Protein AF-M1WI11-F1 (afdb_monomer_lite)

Radius of gyration: 27.49 Å; chains: 1; bounding box: 60×62×78 Å

Organism: Claviceps purpurea (strain 20.1) (NCBI:txid1111077)

Foldseek 3Di:
DCPCLVVDDPVVNLVVLLVPDDPADAAFEAEDDAADQWDWDWDPPPPPPLETEIEIEGHLQPRDQLPWDDQVLCVPDDSSVVSVVVVCVVNVDDFDFDPDDVPDHITTGHRDDQVRYEYEYEPVCLVVVLCRQVVVQPDPPVPDSYDYYHADEDNHEYEYEVVLLQDLVSLLSCLLCCNRYHDPPAEYEYEDFFDPVLDDPVVSNHDGQHWPPQQQWKFKQALVVLATDIDGGPDDDDPVVVVVVVVSRVSCCVRPSVSCNVSVPHMYIYGYTYRAQEDDLQPPDQLDWDDQVLCVPDDVSVVVVVVVCVVVPPAWDFDPDDVPDHTTTGGGDDQVPDEAEDELVCLVVVLCVSVVSRVSRDPDPDPPHNHPADLGHYEYEPVLVPPPVNVVSVVSCCVRHHPDPHHYHYDYDDDPPDDSDDDDDPPPDCPDDPD

Secondary structure (DSSP, 8-state):
--TTGGGS-HHHHHHHHHHTS-S----EEEE--SS-SEEEEE-SS---TT-EEEEEEE-GGGS----EE--GGGGT-HHHHHHHHHHHHHTTS--EEEPPPTTS--EEEPPP-TTT-EEE--GGGHHHHHHHHHHGGGS-GGG--EEEEEEEP---EEEEEHHHHH-HHHHTHHHHHHHHH-PSSEEEEEEESS-GGGS-HHHHTT--EE-B-TTSEEEEEETTTTEEEEEE-SSPP-HHHHHHHHHHHHHHHHHTHHHHHHTT---EEEEEEE--EE--GGGS--SEEE--GGGGT-HHHHHHHHHHHHHTTS--EEEPPPTTSPPEEEEPP-TTT-EEE--GGGHHHHHHHHHHHHHTT-SS------EE----EEEEEHHHHH-HHHHTTHHHHHHHH-SSS-EEEEE-S----S-S------SS-------

pLDDT: mean 76.24, std 15.16, range [27.67, 95.25]

InterPro domains:
  IPR045518 2EXR domain [PF20150] (2-90)

Sequence (435 aa):
MFRLFSSLVLELRQQIWRLALPDNIGRPLHFYQEHGYWRARVIEGYNCPGWKYKEAEFRTDLIDPEVQLCLPQFFVNHEAHDIAAAWLRQQGGGFVLSPGKPQKLDRFIRPFDTEQDTLYIPQDKWSQFFSEPWAMGNVPREQSEVTGVTVVNKAIRFALPEAIFWDPEMLELLPGHRQMWFDDPAKFFVIMGVQPEQISPAEQDSWSWEMKGTEMGALIWDMTKQEFVFEQGAETLDEEHVALFARMEEAARVNLREGMIENVCETLEIRLACNELEFRTELIDPVVQLRLPQFFVNHEAHDIAAAWLREQGGGFVLSPGQAHEMDRFVCPFNTERDTLYISPERWPQFAFEPDERLRHGSQLSTPYVNIVKKNIRLAMPDAVFWDTTLLQIFPWIRKDWFSGPGKVFVILGLQPEHDNRYWWDMEDTELGALV

Structure (mmCIF, N/CA/C/O backbone):
data_AF-M1WI11-F1
#
_entry.id   AF-M1WI11-F1
#
loop_
_atom_site.group_PDB
_atom_site.id
_atom_site.type_symbol
_atom_site.label_atom_id
_atom_site.label_alt_id
_atom_site.label_comp_id
_atom_site.label_asym_id
_atom_site.label_entity_id
_atom_site.label_seq_id
_atom_site.pdbx_PDB_ins_code
_atom_site.Cartn_x
_atom_site.Cartn_y
_atom_site.Cartn_z
_atom_site.occupancy
_atom_site.B_iso_or_equiv
_atom_site.auth_seq_id
_atom_site.auth_comp_id
_atom_site.auth_asym_id
_atom_site.auth_atom_id
_atom_site.pdbx_PDB_model_num
ATOM 1 N N . MET A 1 1 ? -22.876 -13.494 27.187 1.00 48.72 1 MET A N 1
ATOM 2 C CA . MET A 1 1 ? -24.027 -13.747 26.282 1.00 48.72 1 MET A CA 1
ATOM 3 C C . MET A 1 1 ? -24.989 -12.563 26.374 1.00 48.72 1 MET A C 1
ATOM 5 O O . MET A 1 1 ? -25.560 -12.349 27.435 1.00 48.72 1 MET A O 1
ATOM 9 N N . PHE A 1 2 ? -25.121 -11.772 25.304 1.00 60.16 2 PHE A N 1
ATOM 10 C CA . PHE A 1 2 ? -25.917 -10.532 25.246 1.00 60.16 2 PHE A CA 1
ATOM 11 C C . PHE A 1 2 ? -27.430 -10.837 25.169 1.00 60.16 2 PHE A C 1
ATOM 13 O O . PHE A 1 2 ? -28.017 -10.880 24.091 1.00 60.16 2 PHE A O 1
ATOM 20 N N . ARG A 1 3 ? -28.087 -11.095 26.308 1.00 68.06 3 ARG A N 1
ATOM 21 C CA . ARG A 1 3 ? -29.503 -11.539 26.336 1.00 68.06 3 ARG A CA 1
ATOM 22 C C . ARG A 1 3 ? -30.493 -10.500 25.793 1.00 68.06 3 ARG A C 1
ATOM 24 O O . ARG A 1 3 ? -31.530 -10.870 25.249 1.00 68.06 3 ARG A O 1
ATOM 31 N N . LEU A 1 4 ? -30.145 -9.218 25.890 1.00 81.56 4 LEU A N 1
ATOM 32 C CA . LEU A 1 4 ? -30.963 -8.105 25.398 1.00 81.56 4 LEU A CA 1
ATOM 33 C C . LEU A 1 4 ? -30.864 -7.907 23.879 1.00 81.56 4 LEU A C 1
ATOM 35 O O . LEU A 1 4 ? -31.726 -7.262 23.286 1.00 81.56 4 LEU A O 1
ATOM 39 N N . PHE A 1 5 ? -29.851 -8.480 23.221 1.00 81.94 5 PHE A N 1
ATOM 40 C CA . PHE A 1 5 ? -29.721 -8.335 21.773 1.00 81.94 5 PHE A CA 1
ATOM 41 C C . PHE A 1 5 ? -30.898 -9.001 21.058 1.00 81.94 5 PHE A C 1
ATOM 43 O O . PHE A 1 5 ? -31.529 -8.391 20.206 1.00 81.94 5 PHE A O 1
ATOM 50 N N . SER A 1 6 ? -31.283 -10.202 21.495 1.00 85.81 6 SER A N 1
ATOM 51 C CA . SER A 1 6 ? -32.434 -10.950 20.975 1.00 85.81 6 SER A CA 1
ATOM 52 C C . SER A 1 6 ? -33.796 -10.276 21.190 1.00 85.81 6 SER A C 1
ATOM 54 O O . SER A 1 6 ? -34.746 -10.647 20.507 1.00 85.81 6 SER A O 1
ATOM 56 N N . SER A 1 7 ? -33.912 -9.306 22.107 1.00 90.44 7 SER A N 1
ATOM 57 C CA . SER A 1 7 ? -35.155 -8.539 22.306 1.00 90.44 7 SER A CA 1
ATOM 58 C C . SER A 1 7 ? -35.308 -7.345 21.361 1.00 90.44 7 SER A C 1
ATOM 60 O O . SER A 1 7 ? -36.378 -6.743 21.319 1.00 90.44 7 SER A O 1
ATOM 62 N N . LEU A 1 8 ? -34.267 -6.996 20.601 1.00 91.38 8 LEU A N 1
ATOM 63 C CA . LEU A 1 8 ? -34.359 -5.958 19.580 1.00 91.38 8 LEU A CA 1
ATOM 64 C C . LEU A 1 8 ? -35.177 -6.455 18.381 1.00 91.38 8 LEU A C 1
ATOM 66 O O . LEU A 1 8 ? -35.098 -7.625 17.988 1.00 91.38 8 LEU A O 1
ATOM 70 N N . VAL A 1 9 ? -35.927 -5.536 17.765 1.00 95.25 9 VAL A N 1
ATOM 71 C CA . VAL A 1 9 ? -36.594 -5.807 16.484 1.00 95.25 9 VAL A CA 1
ATOM 72 C C . VAL A 1 9 ? -35.560 -6.222 15.434 1.00 95.25 9 VAL A C 1
ATOM 74 O O . VAL A 1 9 ? -34.393 -5.820 15.498 1.00 95.25 9 VAL A O 1
ATOM 77 N N . LEU A 1 10 ? -35.977 -7.076 14.500 1.00 93.25 10 LEU A N 1
ATOM 78 C CA . LEU A 1 10 ? -35.087 -7.718 13.530 1.00 93.25 10 LEU A CA 1
ATOM 79 C C . LEU A 1 10 ? -34.259 -6.689 12.753 1.00 93.25 10 LEU A C 1
ATOM 81 O O . LEU A 1 10 ? -33.058 -6.862 12.579 1.00 93.25 10 LEU A O 1
ATOM 85 N N . GLU A 1 11 ? -34.888 -5.594 12.346 1.00 95.00 11 GLU A N 1
ATOM 86 C CA . GLU A 1 11 ? -34.281 -4.525 11.562 1.00 95.00 11 GLU A CA 1
ATOM 87 C C . GLU A 1 11 ? -33.082 -3.907 12.291 1.00 95.00 11 GLU A C 1
ATOM 89 O O . GLU A 1 11 ? -32.021 -3.727 11.693 1.00 95.00 11 GLU A O 1
ATOM 94 N N . LEU A 1 12 ? -33.215 -3.660 13.600 1.00 93.69 12 LEU A N 1
ATOM 95 C CA . LEU A 1 12 ? -32.138 -3.102 14.419 1.00 93.69 12 LEU A CA 1
ATOM 96 C C . LEU A 1 12 ? -30.999 -4.102 14.612 1.00 93.69 12 LEU A C 1
ATOM 98 O O . LEU A 1 12 ? -29.836 -3.717 14.523 1.00 93.69 12 LEU A O 1
ATOM 102 N N . ARG A 1 13 ? -31.304 -5.387 14.836 1.00 93.88 13 ARG A N 1
ATOM 103 C CA . ARG A 1 13 ? -30.267 -6.427 14.958 1.00 93.88 13 ARG A CA 1
ATOM 104 C C . ARG A 1 13 ? -29.443 -6.549 13.684 1.00 93.88 13 ARG A C 1
ATOM 106 O O . ARG A 1 13 ? -28.215 -6.527 13.744 1.00 93.88 13 ARG A O 1
ATOM 113 N N . GLN A 1 14 ? -30.114 -6.606 12.536 1.00 94.50 14 GLN A N 1
ATOM 114 C CA . GLN A 1 14 ? -29.450 -6.667 11.238 1.00 94.50 14 GLN A CA 1
ATOM 115 C C . GLN A 1 14 ? -28.607 -5.420 10.971 1.00 94.50 14 GLN A C 1
ATOM 117 O O . GLN A 1 14 ? -27.506 -5.531 10.437 1.00 94.50 14 GLN A O 1
ATOM 122 N N . GLN A 1 15 ? -29.105 -4.237 11.337 1.00 93.38 15 GLN A N 1
ATOM 123 C CA . GLN A 1 15 ? -28.357 -2.995 11.181 1.00 93.38 15 GLN A CA 1
ATOM 124 C C . GLN A 1 15 ? -27.103 -2.978 12.058 1.00 93.38 15 GLN A C 1
ATOM 126 O O . GLN A 1 15 ? -26.041 -2.627 11.557 1.00 93.38 15 GLN A O 1
ATOM 131 N N . ILE A 1 16 ? -27.191 -3.424 13.315 1.00 92.12 16 ILE A N 1
ATOM 132 C CA . ILE A 1 16 ? -26.022 -3.549 14.199 1.00 92.12 16 ILE A CA 1
ATOM 133 C C . ILE A 1 16 ? -24.989 -4.498 13.590 1.00 92.12 16 ILE A C 1
ATOM 135 O O . ILE A 1 16 ? -23.812 -4.160 13.545 1.00 92.12 16 ILE A O 1
ATOM 139 N N . TRP A 1 17 ? -25.412 -5.656 13.072 1.00 94.25 17 TRP A N 1
ATOM 140 C CA . TRP A 1 17 ? -24.476 -6.583 12.435 1.00 94.25 17 TRP A CA 1
ATOM 141 C C . TRP A 1 17 ? -23.819 -6.011 11.186 1.00 94.25 17 TRP A C 1
ATOM 143 O O . TRP A 1 17 ? -22.625 -6.214 11.009 1.00 94.25 17 TRP A O 1
ATOM 153 N N . ARG A 1 18 ? -24.561 -5.276 10.350 1.00 93.38 18 ARG A N 1
ATOM 154 C CA . ARG A 1 18 ? -23.989 -4.602 9.175 1.00 93.38 18 ARG A CA 1
ATOM 155 C C . ARG A 1 18 ? -22.986 -3.523 9.570 1.00 93.38 18 ARG A C 1
ATOM 157 O O . ARG A 1 18 ? -21.915 -3.484 8.991 1.00 93.38 18 ARG A O 1
ATOM 164 N N . LEU A 1 19 ? -23.319 -2.699 10.562 1.00 90.19 19 LEU A N 1
ATOM 165 C CA . LEU A 1 19 ? -22.443 -1.633 11.061 1.00 90.19 19 LEU A CA 1
ATOM 166 C C . LEU A 1 19 ? -21.214 -2.163 11.809 1.00 90.19 19 LEU A C 1
ATOM 168 O O . LEU A 1 19 ? -20.250 -1.433 11.990 1.00 90.19 19 LEU A O 1
ATOM 172 N N . ALA A 1 20 ? -21.253 -3.409 12.280 1.00 88.19 20 ALA A N 1
ATOM 173 C CA . ALA A 1 20 ? -20.110 -4.051 12.919 1.00 88.19 20 ALA A CA 1
ATOM 174 C C . ALA A 1 20 ? -19.117 -4.651 11.909 1.00 88.19 20 ALA A C 1
ATOM 176 O O . ALA A 1 20 ? -18.041 -5.086 12.319 1.00 88.19 20 ALA A O 1
ATOM 177 N N . LEU A 1 21 ? -19.483 -4.746 10.627 1.00 89.38 21 LEU A N 1
ATOM 178 C CA . LEU A 1 21 ? -18.579 -5.184 9.567 1.00 89.38 21 LEU A CA 1
ATOM 179 C C . LEU A 1 21 ? -17.725 -4.002 9.088 1.00 89.38 21 LEU A C 1
ATOM 181 O O . LEU A 1 21 ? -18.167 -2.862 9.207 1.00 89.38 21 LEU A O 1
ATOM 185 N N . PRO A 1 22 ? -16.530 -4.252 8.529 1.00 85.12 22 PRO A N 1
ATOM 186 C CA . PRO A 1 22 ? -15.751 -3.195 7.892 1.00 85.12 22 PRO A CA 1
ATOM 187 C C . PRO A 1 22 ? -16.539 -2.553 6.741 1.00 85.12 22 PRO A C 1
ATOM 189 O O . PRO A 1 22 ? -17.259 -3.248 6.017 1.00 85.12 22 PRO A O 1
ATOM 192 N N . ASP A 1 23 ? -16.384 -1.244 6.546 1.00 83.00 23 ASP A N 1
ATOM 193 C CA . ASP A 1 23 ? -17.083 -0.513 5.480 1.00 83.00 23 ASP A CA 1
ATOM 194 C C . ASP A 1 23 ? -16.681 -1.036 4.092 1.00 83.00 23 ASP A C 1
ATOM 196 O O . ASP A 1 23 ? -17.526 -1.353 3.249 1.00 83.00 23 ASP A O 1
ATOM 200 N N . ASN A 1 24 ? -15.379 -1.200 3.882 1.00 79.88 24 ASN A N 1
ATOM 201 C CA . ASN A 1 24 ? -14.774 -1.805 2.709 1.00 79.88 24 ASN A CA 1
ATOM 202 C C . ASN A 1 24 ? -13.433 -2.442 3.085 1.00 79.88 24 ASN A C 1
ATOM 204 O O . ASN A 1 24 ? -12.829 -2.131 4.107 1.00 79.88 24 ASN A O 1
ATOM 208 N N . ILE A 1 25 ? -12.982 -3.355 2.237 1.00 77.19 25 ILE A N 1
ATOM 209 C CA . ILE A 1 25 ? -11.583 -3.764 2.197 1.00 77.19 25 ILE A CA 1
ATOM 210 C C . ILE A 1 25 ? -10.998 -2.848 1.130 1.00 77.19 25 ILE A C 1
ATOM 212 O O . ILE A 1 25 ? -11.494 -2.874 0.002 1.00 77.19 25 ILE A O 1
ATOM 216 N N . GLY A 1 26 ? -10.091 -1.942 1.496 1.00 78.94 26 GLY A N 1
ATOM 217 C CA . GLY A 1 26 ? -9.545 -0.954 0.572 1.00 78.94 26 GLY A CA 1
ATOM 218 C C . GLY A 1 26 ? -8.674 -1.596 -0.509 1.00 78.94 26 GLY A C 1
ATOM 219 O O . GLY A 1 26 ? -8.932 -2.698 -0.985 1.00 78.94 26 GLY A O 1
ATOM 220 N N . ARG A 1 27 ? -7.618 -0.901 -0.929 1.00 82.50 27 ARG A N 1
ATOM 221 C CA . ARG A 1 27 ? -6.619 -1.467 -1.849 1.00 82.50 27 ARG A CA 1
ATOM 222 C C . ARG A 1 27 ? -5.438 -1.967 -1.027 1.00 82.50 27 ARG A C 1
ATOM 224 O O . ARG A 1 27 ? -4.563 -1.154 -0.712 1.00 82.50 27 ARG A O 1
ATOM 231 N N . PRO A 1 28 ? -5.428 -3.246 -0.623 1.00 83.50 28 PRO A N 1
ATOM 232 C CA . PRO A 1 28 ? -4.375 -3.739 0.226 1.00 83.50 28 PRO A CA 1
ATOM 233 C C . PRO A 1 28 ? -3.047 -3.812 -0.518 1.00 83.50 28 PRO A C 1
ATOM 235 O O . PRO A 1 28 ? -2.962 -4.055 -1.728 1.00 83.50 28 PRO A O 1
ATOM 238 N N . LEU A 1 29 ? -2.008 -3.645 0.277 1.00 86.12 29 LEU A N 1
ATOM 239 C CA . LEU A 1 29 ? -0.630 -3.839 -0.087 1.00 86.12 29 LEU A CA 1
ATOM 240 C C . LEU A 1 29 ? -0.204 -5.246 0.348 1.00 86.12 29 LEU A C 1
ATOM 242 O O . LEU A 1 29 ? -0.318 -5.592 1.523 1.00 86.12 29 LEU A O 1
ATOM 246 N N . HIS A 1 30 ? 0.271 -6.045 -0.601 1.00 87.69 30 HIS A N 1
ATOM 247 C CA . HIS A 1 30 ? 0.861 -7.360 -0.351 1.00 87.69 30 HIS A CA 1
ATOM 248 C C . HIS A 1 30 ? 2.371 -7.258 -0.448 1.00 87.69 30 HIS A C 1
ATOM 250 O O . HIS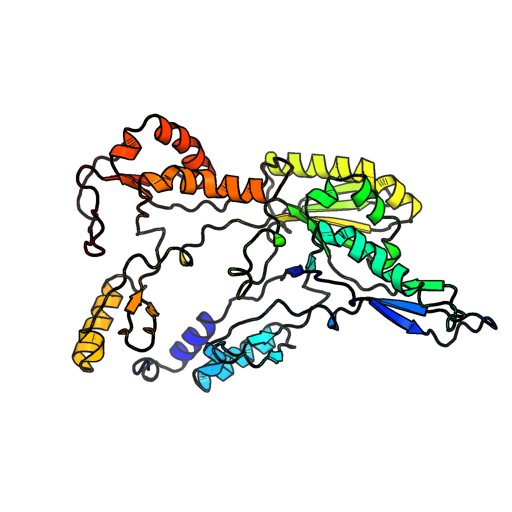 A 1 30 ? 2.868 -6.568 -1.333 1.00 87.69 30 HIS A O 1
ATOM 256 N N . PHE A 1 31 ? 3.109 -7.957 0.398 1.00 88.50 31 PHE A N 1
ATOM 257 C CA . PHE A 1 31 ? 4.559 -7.880 0.391 1.00 88.50 31 PHE A CA 1
ATOM 258 C C . PHE A 1 31 ? 5.161 -8.989 -0.460 1.00 88.50 31 PHE A C 1
ATOM 260 O O . PHE A 1 31 ? 4.786 -10.160 -0.391 1.00 88.50 31 PHE A O 1
ATOM 267 N N . TYR A 1 32 ? 6.159 -8.621 -1.252 1.00 89.62 32 TYR A N 1
ATOM 268 C CA . TYR A 1 32 ? 7.058 -9.582 -1.858 1.00 89.62 32 TYR A CA 1
ATOM 269 C C . TYR A 1 32 ? 7.959 -10.178 -0.766 1.00 89.62 32 TYR A C 1
ATOM 271 O O . TYR A 1 32 ? 8.821 -9.487 -0.220 1.00 89.62 32 TYR A O 1
ATOM 279 N N . GLN A 1 33 ? 7.761 -11.458 -0.440 1.00 85.00 33 GLN A N 1
ATOM 280 C CA . GLN A 1 33 ? 8.510 -12.120 0.632 1.00 85.00 33 GLN A CA 1
ATOM 281 C C . GLN A 1 33 ? 9.808 -12.759 0.118 1.00 85.00 33 GLN A C 1
ATOM 283 O O . GLN A 1 33 ? 10.914 -12.397 0.535 1.00 85.00 33 GLN A O 1
ATOM 288 N N . GLU A 1 34 ? 9.684 -13.730 -0.789 1.00 82.88 34 GLU A N 1
ATOM 289 C CA . GLU A 1 34 ? 10.791 -14.562 -1.264 1.00 82.88 34 GLU A CA 1
ATOM 290 C C . GLU A 1 34 ? 10.596 -15.006 -2.724 1.00 82.88 34 GLU A C 1
ATOM 292 O O . GLU A 1 34 ? 9.604 -14.678 -3.367 1.00 82.88 34 GLU A O 1
ATOM 297 N N . HIS A 1 35 ? 11.567 -15.763 -3.248 1.00 81.31 35 HIS A N 1
ATOM 298 C CA . HIS A 1 35 ? 11.480 -16.371 -4.573 1.00 81.31 35 HIS A CA 1
ATOM 299 C C . HIS A 1 35 ? 10.296 -17.341 -4.662 1.00 81.31 35 HIS A C 1
ATOM 301 O O . HIS A 1 35 ? 9.948 -18.022 -3.696 1.00 81.31 35 HIS A O 1
ATOM 307 N N . GLY A 1 36 ? 9.783 -17.524 -5.871 1.00 81.69 36 GLY A N 1
ATOM 308 C CA . GLY A 1 36 ? 8.827 -18.568 -6.214 1.00 81.69 36 GLY A CA 1
ATOM 309 C C . GLY A 1 36 ? 7.560 -18.057 -6.880 1.00 81.69 36 GLY A C 1
ATOM 310 O O . GLY A 1 36 ? 6.731 -18.889 -7.253 1.00 81.69 36 GLY A O 1
ATOM 311 N N . TYR A 1 37 ? 7.402 -16.744 -7.069 1.00 86.25 37 TYR A N 1
ATOM 312 C CA . TYR A 1 37 ? 6.253 -16.178 -7.787 1.00 86.25 37 TYR A CA 1
ATOM 313 C C . TYR A 1 37 ? 6.365 -16.363 -9.299 1.00 86.25 37 TYR A C 1
ATOM 315 O O . TYR A 1 37 ? 5.383 -16.205 -10.020 1.00 86.25 37 TYR A O 1
ATOM 323 N N . TRP A 1 38 ? 7.532 -16.766 -9.789 1.00 85.25 38 TRP A N 1
ATOM 324 C CA . TRP A 1 38 ? 7.756 -17.057 -11.192 1.00 85.25 38 TRP A CA 1
ATOM 325 C C . TRP A 1 38 ? 7.651 -18.553 -11.500 1.00 85.25 38 TRP A C 1
ATOM 327 O O . TRP A 1 38 ? 8.204 -19.408 -10.802 1.00 85.25 38 TRP A O 1
ATOM 337 N N . ARG A 1 39 ? 6.950 -18.902 -12.586 1.00 84.00 39 ARG A N 1
ATOM 338 C CA . ARG A 1 39 ? 6.885 -20.276 -13.104 1.00 84.00 39 ARG A CA 1
ATOM 339 C C . ARG A 1 39 ? 7.291 -20.330 -14.563 1.00 84.00 39 ARG A C 1
ATOM 341 O O . ARG A 1 39 ? 6.792 -19.578 -15.388 1.00 84.00 39 ARG A O 1
ATOM 348 N N . ALA A 1 40 ? 8.155 -21.288 -14.882 1.00 81.88 40 ALA A N 1
ATOM 349 C CA . ALA A 1 40 ? 8.499 -21.588 -16.259 1.00 81.88 40 ALA A CA 1
ATOM 350 C C . ALA A 1 40 ? 7.448 -22.515 -16.891 1.00 81.88 40 ALA A C 1
ATOM 352 O O . ALA A 1 40 ? 7.235 -23.636 -16.422 1.00 81.88 40 ALA A O 1
ATOM 353 N N . ARG A 1 41 ? 6.840 -22.079 -17.991 1.00 79.06 41 ARG A N 1
ATOM 354 C CA . ARG A 1 41 ? 5.967 -22.868 -18.861 1.00 79.06 41 ARG A CA 1
ATOM 355 C C . ARG A 1 41 ? 6.699 -23.190 -20.161 1.00 79.06 41 ARG A C 1
ATOM 357 O O . ARG A 1 41 ? 7.422 -22.361 -20.691 1.00 79.06 41 ARG A O 1
ATOM 364 N N . VAL A 1 42 ? 6.539 -24.400 -20.693 1.00 75.38 42 VAL A N 1
ATOM 365 C CA . VAL A 1 42 ? 7.061 -24.735 -22.029 1.00 75.38 42 VAL A CA 1
ATOM 366 C C . VAL A 1 42 ? 6.029 -24.316 -23.071 1.00 75.38 42 VAL A C 1
ATOM 368 O O . VAL A 1 42 ? 4.861 -24.690 -22.954 1.00 75.38 42 VAL A O 1
ATOM 371 N N . ILE A 1 43 ? 6.459 -23.558 -24.079 1.00 72.69 43 ILE A N 1
ATOM 372 C CA . ILE A 1 43 ? 5.601 -23.197 -25.208 1.00 72.69 43 ILE A CA 1
ATOM 373 C C . ILE A 1 43 ? 5.666 -24.328 -26.233 1.00 72.69 43 ILE A C 1
ATOM 375 O O . ILE A 1 43 ? 6.710 -24.581 -26.838 1.00 72.69 43 ILE A O 1
ATOM 379 N N . GLU A 1 44 ? 4.550 -25.013 -26.451 1.00 71.62 44 GLU A N 1
ATOM 380 C CA . GLU A 1 44 ? 4.420 -25.966 -27.551 1.00 71.62 44 GLU A CA 1
ATOM 381 C C . GLU A 1 44 ? 4.096 -25.195 -28.840 1.00 71.62 44 GLU A C 1
ATOM 383 O O . GLU A 1 44 ? 3.081 -24.507 -28.909 1.00 71.62 44 GLU A O 1
ATOM 388 N N . GLY A 1 45 ? 4.956 -25.274 -29.863 1.00 66.00 45 GLY A N 1
ATOM 389 C CA . GLY A 1 45 ? 4.675 -24.681 -31.182 1.00 66.00 45 GLY A CA 1
ATOM 390 C C . GLY A 1 45 ? 5.826 -23.907 -31.827 1.00 66.00 45 GLY A C 1
ATOM 391 O O . GLY A 1 45 ? 5.885 -23.835 -33.053 1.00 66.00 45 GLY A O 1
ATOM 392 N N . TYR A 1 46 ? 6.794 -23.414 -31.049 1.00 63.25 46 TYR A N 1
ATOM 393 C CA . TYR A 1 46 ? 8.055 -22.878 -31.581 1.00 63.25 46 TYR A CA 1
ATOM 394 C C . TYR A 1 46 ? 9.049 -24.022 -31.829 1.00 63.25 46 TYR A C 1
ATOM 396 O O . TYR A 1 46 ? 10.021 -24.217 -31.103 1.00 63.25 46 TYR A O 1
ATOM 404 N N . ASN A 1 47 ? 8.775 -24.827 -32.857 1.00 54.78 47 ASN A N 1
ATOM 405 C CA . ASN A 1 47 ? 9.594 -25.985 -33.219 1.00 54.78 47 ASN A CA 1
ATOM 406 C C . ASN A 1 47 ? 10.817 -25.567 -34.052 1.00 54.78 47 ASN A C 1
ATOM 408 O O . ASN A 1 47 ? 10.914 -25.885 -35.237 1.00 54.78 47 ASN A O 1
ATOM 412 N N . CYS A 1 48 ? 11.772 -24.881 -33.429 1.00 61.16 48 CYS A N 1
ATOM 413 C CA . CYS A 1 48 ? 13.145 -24.886 -33.925 1.00 61.16 48 CYS A CA 1
ATOM 414 C C . CYS A 1 48 ? 13.798 -26.202 -33.466 1.00 61.16 48 CYS A C 1
ATOM 416 O O . CYS A 1 48 ? 13.863 -26.451 -32.262 1.00 61.16 48 CYS A O 1
ATOM 418 N N . PRO A 1 49 ? 14.265 -27.078 -34.375 1.00 60.97 49 PRO A N 1
ATOM 419 C CA . PRO A 1 49 ? 14.872 -28.351 -33.989 1.00 60.97 49 PRO A CA 1
ATOM 420 C C . PRO A 1 49 ? 16.049 -28.132 -33.026 1.00 60.97 49 PRO A C 1
ATOM 422 O O . PRO A 1 49 ? 17.032 -27.494 -33.395 1.00 60.97 49 PRO A O 1
ATOM 425 N N . GLY A 1 50 ? 15.938 -28.648 -31.797 1.00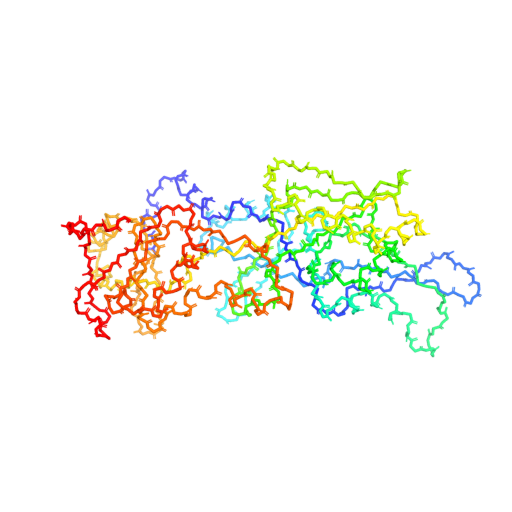 67.38 50 GLY A N 1
ATOM 426 C CA . GLY A 1 50 ? 16.959 -28.522 -30.744 1.00 67.38 50 GLY A CA 1
ATOM 427 C C . GLY A 1 50 ? 16.810 -27.321 -29.801 1.00 67.38 50 GLY A C 1
ATOM 428 O O . GLY A 1 50 ? 17.713 -27.086 -29.004 1.00 67.38 50 GLY A O 1
ATOM 429 N N . TRP A 1 51 ? 15.707 -26.565 -29.878 1.00 62.81 51 TRP A N 1
ATOM 430 C CA . TRP A 1 51 ? 15.473 -25.382 -29.042 1.00 62.81 51 TRP A CA 1
ATOM 431 C C . TRP A 1 51 ? 14.106 -25.478 -28.369 1.00 62.81 51 TRP A C 1
ATOM 433 O O . TRP A 1 51 ? 13.079 -25.556 -29.043 1.00 62.81 51 TRP A O 1
ATOM 443 N N . LYS A 1 52 ? 14.079 -25.455 -27.034 1.00 66.31 52 LYS A N 1
ATOM 444 C CA . LYS A 1 52 ? 12.841 -25.310 -26.257 1.00 66.31 52 LYS A CA 1
ATOM 445 C C . LYS A 1 52 ? 12.735 -23.878 -25.755 1.00 66.31 52 LYS A C 1
ATOM 447 O O . LYS A 1 52 ? 13.582 -23.429 -24.985 1.00 66.31 52 LYS A O 1
ATOM 452 N N . TYR A 1 53 ? 11.679 -23.185 -26.164 1.00 70.31 53 TYR A N 1
ATOM 453 C CA . TYR A 1 53 ? 11.329 -21.884 -25.606 1.00 70.31 53 TYR A CA 1
ATOM 454 C C . TYR A 1 53 ? 10.550 -22.086 -24.310 1.00 70.31 53 TYR A C 1
ATOM 456 O O . TYR A 1 53 ? 9.594 -22.869 -24.256 1.00 70.31 53 TYR A O 1
ATOM 464 N N . LYS A 1 54 ? 10.995 -21.406 -23.255 1.00 73.50 54 LYS A N 1
ATOM 465 C CA . LYS A 1 54 ? 10.257 -21.328 -21.999 1.00 73.50 54 LYS A CA 1
ATOM 466 C C . LYS A 1 54 ? 9.655 -19.940 -21.868 1.00 73.50 54 LYS A C 1
ATOM 468 O O . LYS A 1 54 ? 10.289 -18.950 -22.205 1.00 73.50 54 LYS A O 1
ATOM 473 N N . GLU A 1 55 ? 8.447 -19.890 -21.351 1.00 78.25 55 GLU A N 1
ATOM 474 C CA . GLU A 1 55 ? 7.808 -18.679 -20.879 1.00 78.25 55 GLU A CA 1
ATOM 475 C C . GLU A 1 55 ? 7.981 -18.591 -19.366 1.00 78.25 55 GLU A C 1
ATOM 477 O O . GLU A 1 55 ? 7.690 -19.551 -18.659 1.00 78.25 55 GLU A O 1
ATOM 482 N N . ALA A 1 56 ? 8.480 -17.472 -18.864 1.00 81.50 56 ALA A N 1
ATOM 483 C CA . ALA A 1 56 ? 8.417 -17.111 -17.462 1.00 81.50 56 ALA A CA 1
ATOM 484 C C . ALA A 1 56 ? 7.082 -16.406 -17.221 1.00 81.50 56 ALA A C 1
ATOM 486 O O . ALA A 1 56 ? 6.827 -15.355 -17.795 1.00 81.50 56 ALA A O 1
ATOM 487 N N . GLU A 1 57 ? 6.224 -16.981 -16.390 1.00 84.12 57 GLU A N 1
ATOM 488 C CA . GLU A 1 57 ? 4.936 -16.398 -16.025 1.00 84.12 57 GLU A CA 1
ATOM 489 C C . GLU A 1 57 ? 4.959 -15.993 -14.550 1.00 84.12 57 GLU A C 1
ATOM 491 O O . GLU A 1 57 ? 5.269 -16.824 -13.688 1.00 84.12 57 GLU A O 1
ATOM 496 N N . PHE A 1 58 ? 4.580 -14.747 -14.256 1.00 84.81 58 PHE A N 1
ATOM 497 C CA . PHE A 1 58 ? 4.318 -14.318 -12.886 1.00 84.81 58 PHE A CA 1
ATOM 498 C C . PHE A 1 58 ? 2.973 -14.886 -12.399 1.00 84.81 58 PHE A C 1
ATOM 500 O O . PHE A 1 58 ? 1.922 -14.763 -13.046 1.00 84.81 58 PHE A O 1
ATOM 507 N N . ARG A 1 59 ? 2.993 -15.533 -11.237 1.00 85.81 59 ARG A N 1
ATOM 508 C CA . ARG A 1 59 ? 1.878 -16.281 -10.653 1.00 85.81 59 ARG A CA 1
ATOM 509 C C . ARG A 1 59 ? 1.395 -15.595 -9.385 1.00 85.81 59 ARG A C 1
ATOM 511 O O . ARG A 1 59 ? 1.929 -15.797 -8.301 1.00 85.81 59 ARG A O 1
ATOM 518 N N . THR A 1 60 ? 0.343 -14.803 -9.540 1.00 85.94 60 THR A N 1
ATOM 519 C CA . THR A 1 60 ? -0.311 -14.064 -8.451 1.00 85.94 60 THR A CA 1
ATOM 520 C C . THR A 1 60 ? -0.963 -14.982 -7.422 1.00 85.94 60 THR A C 1
ATOM 522 O O . THR A 1 60 ? -1.061 -14.619 -6.259 1.00 85.94 60 THR A O 1
ATOM 525 N N . ASP A 1 61 ? -1.333 -16.204 -7.811 1.00 84.62 61 ASP A N 1
ATOM 526 C CA . ASP A 1 61 ? -1.828 -17.245 -6.907 1.00 84.62 61 ASP A CA 1
ATOM 527 C C . ASP A 1 61 ? -0.758 -17.791 -5.949 1.00 84.62 61 ASP A C 1
ATOM 529 O O . ASP A 1 61 ? -1.093 -18.523 -5.020 1.00 84.62 61 ASP A O 1
ATOM 533 N N . LEU A 1 62 ? 0.518 -17.461 -6.177 1.00 85.62 62 LEU A N 1
ATOM 534 C CA . LEU A 1 62 ? 1.622 -17.821 -5.289 1.00 85.62 62 LEU A CA 1
ATOM 535 C C . LEU A 1 62 ? 1.964 -16.712 -4.291 1.00 85.62 62 LEU A C 1
ATOM 537 O O . LEU A 1 62 ? 2.729 -16.986 -3.371 1.00 85.62 62 LEU A O 1
ATOM 541 N N . ILE A 1 63 ? 1.419 -15.499 -4.456 1.00 85.69 63 ILE A N 1
ATOM 542 C CA . ILE A 1 63 ? 1.565 -14.426 -3.467 1.00 85.69 63 ILE A CA 1
ATOM 543 C C . ILE A 1 63 ? 0.880 -14.901 -2.187 1.00 85.69 63 ILE A C 1
ATOM 545 O O . ILE A 1 63 ? -0.308 -15.231 -2.210 1.00 85.69 63 ILE A O 1
ATOM 549 N N . ASP A 1 64 ? 1.638 -14.962 -1.089 1.00 77.81 64 ASP A N 1
ATOM 550 C CA . ASP A 1 64 ? 1.088 -15.362 0.203 1.00 77.81 64 ASP A CA 1
ATOM 551 C C . ASP A 1 64 ? -0.022 -14.370 0.569 1.00 77.81 64 ASP A C 1
ATOM 553 O O . ASP A 1 64 ? 0.191 -13.150 0.534 1.00 77.81 64 ASP A O 1
ATOM 557 N N . PRO A 1 65 ? -1.245 -14.842 0.835 1.00 70.25 65 PRO A N 1
ATOM 558 C CA . PRO A 1 65 ? -2.331 -13.933 1.118 1.00 70.25 65 PRO A CA 1
ATOM 559 C C . PRO A 1 65 ? -2.207 -13.411 2.554 1.00 70.25 65 PRO A C 1
ATOM 561 O O . PRO A 1 65 ? -2.751 -13.952 3.521 1.00 70.25 65 PRO A O 1
ATOM 564 N N . GLU A 1 66 ? -1.470 -12.312 2.670 1.00 67.62 66 GLU A N 1
ATOM 565 C CA . GLU A 1 66 ? -1.255 -11.566 3.911 1.00 67.62 66 GLU A CA 1
ATOM 566 C C . GLU A 1 66 ? -2.518 -10.840 4.377 1.00 67.62 66 GLU A C 1
ATOM 568 O O . GLU A 1 66 ? -2.706 -10.607 5.571 1.00 67.62 66 GLU A O 1
ATOM 573 N N . VAL A 1 67 ? -3.435 -10.545 3.450 1.00 72.12 67 VAL A N 1
ATOM 574 C CA . VAL A 1 67 ? -4.719 -9.917 3.761 1.00 72.12 67 VAL A CA 1
ATOM 575 C C . VAL A 1 67 ? -5.642 -10.949 4.394 1.00 72.12 67 VAL A C 1
ATOM 577 O O . VAL A 1 67 ? -6.394 -11.674 3.734 1.00 72.12 67 VAL A O 1
ATOM 580 N N . GLN A 1 68 ? -5.555 -11.006 5.717 1.00 77.06 68 GLN A N 1
ATOM 581 C CA . GLN A 1 68 ? -6.353 -11.878 6.554 1.00 77.06 68 GLN A CA 1
ATOM 582 C C . GLN A 1 68 ? -7.396 -11.055 7.290 1.00 77.06 68 GLN A C 1
ATOM 584 O O . GLN A 1 68 ? -7.084 -10.221 8.138 1.00 77.06 68 GLN A O 1
ATOM 589 N N . LEU A 1 69 ? -8.658 -11.331 6.993 1.00 79.94 69 LEU A N 1
ATOM 590 C CA . LEU A 1 69 ? -9.771 -10.663 7.629 1.00 79.94 69 LEU A CA 1
ATOM 591 C C . LEU A 1 69 ? -10.303 -11.504 8.787 1.00 79.94 69 LEU A C 1
ATOM 593 O O . LEU A 1 69 ? -10.730 -12.651 8.619 1.00 79.94 69 LEU A O 1
ATOM 597 N N . CYS A 1 70 ? -10.315 -10.906 9.974 1.00 81.69 70 CYS A N 1
ATOM 598 C CA . CYS A 1 70 ? -11.041 -11.446 11.111 1.00 81.69 70 CYS A CA 1
ATOM 599 C C . CYS A 1 70 ? -12.474 -10.908 11.068 1.00 81.69 70 CYS A C 1
ATOM 601 O O . CYS A 1 70 ? -12.692 -9.712 11.242 1.00 81.69 70 CYS A O 1
ATOM 603 N N . LEU A 1 71 ? -13.450 -11.793 10.860 1.00 86.38 71 LEU A N 1
ATOM 604 C CA . LEU A 1 71 ? -14.875 -11.465 10.951 1.00 86.38 71 LEU A CA 1
ATOM 605 C C . LEU A 1 71 ? -15.514 -12.239 12.104 1.00 86.38 71 LEU A C 1
ATOM 607 O O . LEU A 1 71 ? -16.149 -13.271 11.867 1.00 86.38 71 LEU A O 1
ATOM 611 N N . PRO A 1 72 ? -15.377 -11.773 13.359 1.00 84.94 72 PRO A N 1
ATOM 612 C CA . PRO A 1 72 ? -15.977 -12.443 14.508 1.00 84.94 72 PRO A CA 1
ATOM 613 C C . PRO A 1 72 ? -17.475 -12.699 14.326 1.00 84.94 72 PRO A C 1
ATOM 615 O O . PRO A 1 72 ? -17.967 -13.754 14.719 1.00 84.94 72 PRO A O 1
ATOM 618 N N . GLN A 1 73 ? -18.183 -11.769 13.672 1.00 86.56 73 GLN A N 1
ATOM 619 C CA . GLN A 1 73 ? -19.619 -11.823 13.383 1.00 86.56 73 GLN A CA 1
ATOM 620 C C . GLN A 1 73 ? -20.009 -13.112 12.652 1.00 86.56 73 GLN A C 1
ATOM 622 O O . GLN A 1 73 ? -21.091 -13.646 12.893 1.00 86.56 73 GLN A O 1
ATOM 627 N N . PHE A 1 74 ? -19.110 -13.652 11.825 1.00 88.69 74 PHE A N 1
ATOM 628 C CA . PHE A 1 74 ? -19.337 -14.888 11.084 1.00 88.69 74 PHE A CA 1
ATOM 629 C C . PHE A 1 74 ? -19.564 -16.101 12.003 1.00 88.69 74 PHE A C 1
ATOM 631 O O . PHE A 1 74 ? -20.274 -17.033 11.638 1.00 88.69 74 PHE A O 1
ATOM 638 N N . PHE A 1 75 ? -19.012 -16.077 13.219 1.00 85.38 75 PHE A N 1
ATOM 639 C CA . PHE A 1 75 ? -19.022 -17.208 14.152 1.00 85.38 75 PHE A CA 1
ATOM 640 C C . PHE A 1 75 ? -19.991 -17.034 15.332 1.00 85.38 75 PHE A C 1
ATOM 642 O O . PHE A 1 75 ? -20.071 -17.912 16.190 1.00 85.38 75 PHE A O 1
ATOM 649 N N . VAL A 1 76 ? -20.728 -15.918 15.410 1.00 87.00 76 VAL A N 1
ATOM 650 C CA . VAL A 1 76 ? -21.571 -15.609 16.582 1.00 87.00 76 VAL A CA 1
ATOM 651 C C . VAL A 1 76 ? -22.890 -16.385 16.570 1.00 87.00 76 VAL A C 1
ATOM 653 O O . VAL A 1 76 ? -23.239 -17.037 17.553 1.00 87.00 76 VAL A O 1
ATOM 656 N N . ASN A 1 77 ? -23.678 -16.256 15.500 1.00 89.38 77 ASN A N 1
ATOM 657 C CA . ASN A 1 77 ? -24.980 -16.912 15.332 1.00 89.38 77 ASN A CA 1
ATOM 658 C C . ASN A 1 77 ? -25.391 -16.917 13.848 1.00 89.38 77 ASN A C 1
ATOM 660 O O . ASN A 1 77 ? -24.737 -16.279 13.029 1.00 89.38 77 ASN A O 1
ATOM 664 N N . HIS A 1 78 ? -26.493 -17.596 13.508 1.00 90.00 78 HIS A N 1
ATOM 665 C CA . HIS A 1 78 ? -26.969 -17.702 12.122 1.00 90.00 78 HIS A CA 1
ATOM 666 C C . HIS A 1 78 ? -27.270 -16.350 11.452 1.00 90.00 78 HIS A C 1
ATOM 668 O O . HIS A 1 78 ? -26.925 -16.163 10.294 1.00 90.00 78 HIS A O 1
ATOM 674 N N . GLU A 1 79 ? -27.864 -15.391 12.166 1.00 92.62 79 GLU A N 1
ATOM 675 C CA . GLU A 1 79 ? -28.186 -14.072 11.600 1.00 92.62 79 GLU A CA 1
ATOM 676 C C . GLU A 1 79 ? -26.916 -13.275 11.272 1.00 92.62 79 GLU A C 1
ATOM 678 O O . GLU A 1 79 ? -26.781 -12.737 10.175 1.00 92.62 79 GLU A O 1
ATOM 683 N N . ALA A 1 80 ? -25.973 -13.221 12.215 1.00 92.31 80 ALA A N 1
ATOM 684 C CA . ALA A 1 80 ? -24.696 -12.537 12.043 1.00 92.31 80 ALA A CA 1
ATOM 685 C C . ALA A 1 80 ? -23.845 -13.210 10.954 1.00 92.31 80 ALA A C 1
ATOM 687 O O . ALA A 1 80 ? -23.262 -12.523 10.115 1.00 92.31 80 ALA A O 1
ATOM 688 N N . HIS A 1 81 ? -23.850 -14.545 10.920 1.00 93.31 81 HIS A N 1
ATOM 689 C CA . HIS A 1 81 ? -23.223 -15.347 9.875 1.00 93.31 81 HIS A CA 1
ATOM 690 C C . HIS A 1 81 ? -23.765 -14.991 8.491 1.00 93.31 81 HIS A C 1
ATOM 692 O O . HIS A 1 81 ? -22.986 -14.707 7.587 1.00 93.31 81 HIS A O 1
ATOM 698 N N . ASP A 1 82 ? -25.087 -14.965 8.313 1.00 95.19 82 ASP A N 1
ATOM 699 C CA . ASP A 1 82 ? -25.691 -14.702 7.005 1.00 95.19 82 ASP A CA 1
ATOM 700 C C . ASP A 1 82 ? -25.384 -13.285 6.508 1.00 95.19 82 ASP A C 1
ATOM 702 O O . ASP A 1 82 ? -25.129 -13.087 5.317 1.00 95.19 82 ASP A O 1
ATOM 706 N N . ILE A 1 83 ? -25.341 -12.308 7.417 1.00 95.12 83 ILE A N 1
ATOM 707 C CA . ILE A 1 83 ? -24.965 -10.926 7.102 1.00 95.12 83 ILE A CA 1
ATOM 708 C C . ILE A 1 83 ? -23.481 -10.834 6.732 1.00 95.12 83 ILE A C 1
ATOM 710 O O . ILE A 1 83 ? -23.156 -10.259 5.693 1.00 95.12 83 ILE A O 1
ATOM 714 N N . ALA A 1 84 ? -22.589 -11.438 7.520 1.00 93.44 84 ALA A N 1
ATOM 715 C CA . ALA A 1 84 ? -21.154 -11.461 7.240 1.00 93.44 84 ALA A CA 1
ATOM 716 C C . ALA A 1 84 ? -20.837 -12.203 5.930 1.00 93.44 84 ALA A C 1
ATOM 718 O O . ALA A 1 84 ? -20.043 -11.727 5.122 1.00 93.44 84 ALA A O 1
ATOM 719 N N . ALA A 1 85 ? -21.500 -13.331 5.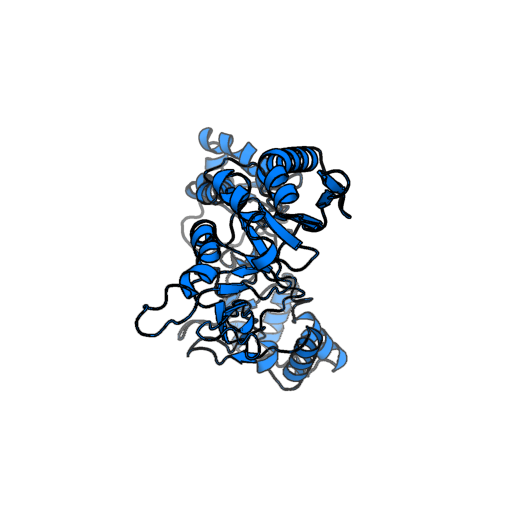664 1.00 92.50 85 ALA A N 1
ATOM 720 C CA . ALA A 1 85 ? -21.335 -14.085 4.425 1.00 92.50 85 ALA A CA 1
ATOM 721 C C . ALA A 1 85 ? -21.863 -13.309 3.209 1.00 92.50 85 ALA A C 1
ATOM 723 O O . ALA A 1 85 ? -21.263 -13.363 2.135 1.00 92.50 85 ALA A O 1
ATOM 724 N N . ALA A 1 86 ? -22.978 -12.585 3.355 1.00 93.94 86 ALA A N 1
ATOM 725 C CA . ALA A 1 86 ? -23.484 -11.705 2.306 1.00 93.94 86 ALA A CA 1
ATOM 726 C C . ALA A 1 86 ? -22.504 -10.562 2.015 1.00 93.94 86 ALA A C 1
ATOM 728 O O . ALA A 1 86 ? -22.229 -10.292 0.849 1.00 93.94 86 ALA A O 1
ATOM 729 N N . TRP A 1 87 ? -21.937 -9.949 3.054 1.00 93.69 87 TRP A N 1
ATOM 730 C CA . TRP A 1 87 ? -20.919 -8.911 2.913 1.00 93.69 87 TRP A CA 1
ATOM 731 C C . TRP A 1 87 ? -19.650 -9.442 2.231 1.00 93.69 87 TRP A C 1
ATOM 733 O O . TRP A 1 87 ? -19.224 -8.865 1.240 1.00 93.69 87 TRP A O 1
ATOM 743 N N . LEU A 1 88 ? -19.117 -10.603 2.638 1.00 90.81 88 LEU A N 1
ATOM 744 C CA . LEU A 1 88 ? -17.945 -11.226 1.994 1.00 90.81 88 LEU A CA 1
ATOM 745 C C . LEU A 1 88 ? -18.151 -11.463 0.490 1.00 90.81 88 LEU A C 1
ATOM 747 O O . LEU A 1 88 ? -17.229 -11.308 -0.307 1.00 90.81 88 LEU A O 1
ATOM 751 N N . ARG A 1 89 ? -19.373 -11.830 0.083 1.00 89.81 89 ARG A N 1
ATOM 752 C CA . ARG A 1 89 ? -19.727 -11.987 -1.338 1.00 89.81 89 ARG A CA 1
ATOM 753 C C . ARG A 1 89 ? -19.783 -10.650 -2.077 1.00 89.81 89 ARG A C 1
ATOM 755 O O . ARG A 1 89 ? -19.490 -10.624 -3.266 1.00 89.81 89 ARG A O 1
ATOM 762 N N . GLN A 1 90 ? -20.175 -9.570 -1.401 1.00 89.38 90 GLN A N 1
ATOM 763 C CA . GLN A 1 90 ? -20.219 -8.226 -1.984 1.00 89.38 90 GLN A CA 1
ATOM 764 C C . GLN A 1 90 ? -18.820 -7.643 -2.206 1.00 89.38 90 GLN A C 1
ATOM 766 O O . GLN A 1 90 ? -18.632 -6.930 -3.184 1.00 89.38 90 GLN A O 1
ATOM 771 N N . GLN A 1 91 ? -17.834 -8.006 -1.381 1.00 84.50 91 GLN A N 1
ATOM 772 C CA . GLN A 1 91 ? -16.436 -7.562 -1.511 1.00 84.50 91 GLN A CA 1
ATOM 773 C C . GLN A 1 91 ? -15.659 -8.251 -2.661 1.00 84.50 91 GLN A C 1
ATOM 775 O O . GLN A 1 91 ? -14.444 -8.389 -2.592 1.00 84.50 91 GLN A O 1
ATOM 780 N N . GLY A 1 92 ? -16.339 -8.733 -3.708 1.00 75.81 92 GLY A N 1
ATOM 781 C CA . GLY A 1 92 ? -15.705 -9.345 -4.889 1.00 75.81 92 GLY A CA 1
ATOM 782 C C . GLY A 1 92 ? -15.602 -10.875 -4.875 1.00 75.81 92 GLY A C 1
ATOM 783 O O . GLY A 1 92 ? -15.227 -11.473 -5.881 1.00 75.81 92 GLY A O 1
ATOM 784 N N . GLY A 1 93 ? -16.015 -11.538 -3.788 1.00 65.50 93 GLY A N 1
ATOM 785 C CA . GLY A 1 93 ? -15.941 -12.998 -3.672 1.00 65.50 93 GLY A CA 1
ATOM 786 C C . GLY A 1 93 ? -14.500 -13.522 -3.580 1.00 65.50 93 GLY A C 1
ATOM 787 O O . GLY A 1 93 ? -13.537 -12.770 -3.586 1.00 65.50 93 GLY A O 1
ATOM 788 N N . GLY A 1 94 ? -14.337 -14.836 -3.417 1.00 79.06 94 GLY A N 1
ATOM 789 C CA . GLY A 1 94 ? -13.010 -15.471 -3.392 1.00 79.06 94 GLY A CA 1
ATOM 790 C C . GLY A 1 94 ? -12.351 -15.596 -2.017 1.00 79.06 94 GLY A C 1
ATOM 791 O O . GLY A 1 94 ? -11.333 -16.271 -1.919 1.00 79.06 94 GLY A O 1
ATOM 792 N N . PHE A 1 95 ? -12.943 -15.049 -0.950 1.00 85.75 95 PHE A N 1
ATOM 793 C CA . PHE A 1 95 ? -12.456 -15.299 0.408 1.00 85.75 95 PHE A CA 1
ATOM 794 C C . PHE A 1 95 ? -12.515 -16.787 0.752 1.00 85.75 95 PHE A C 1
ATOM 796 O O . PHE A 1 95 ? -13.573 -17.417 0.668 1.00 85.75 95 PHE A O 1
ATOM 803 N N . VAL A 1 96 ? -11.384 -17.331 1.189 1.00 86.12 96 VAL A N 1
ATOM 804 C CA . VAL A 1 96 ? -11.267 -18.715 1.646 1.00 86.12 96 VAL A CA 1
ATOM 805 C C . VAL A 1 96 ? -11.135 -18.718 3.159 1.00 86.12 96 VAL A C 1
ATOM 807 O O . VAL A 1 96 ? -10.304 -18.010 3.723 1.00 86.12 96 VAL A O 1
ATOM 810 N N . LEU A 1 97 ? -11.960 -19.519 3.828 1.00 86.38 97 LEU A N 1
ATOM 811 C CA . LEU A 1 97 ? -11.819 -19.731 5.261 1.00 86.38 97 LEU A CA 1
ATOM 812 C C . LEU A 1 97 ? -10.545 -20.541 5.517 1.00 86.38 97 LEU A C 1
ATOM 814 O O . LEU A 1 97 ? -10.444 -21.698 5.107 1.00 86.38 97 LEU A O 1
ATOM 818 N N . SER A 1 98 ? -9.590 -19.930 6.203 1.00 83.75 98 SER A N 1
ATOM 819 C CA . SER A 1 98 ? -8.389 -20.585 6.689 1.00 83.75 98 SER A CA 1
ATOM 820 C C . SER A 1 98 ? -8.569 -20.933 8.162 1.00 83.75 98 SER A C 1
ATOM 822 O O . SER A 1 98 ? -8.775 -20.024 8.978 1.00 83.75 98 SER A O 1
ATOM 824 N N . PRO A 1 99 ? -8.520 -22.230 8.518 1.00 77.94 99 PRO A N 1
ATOM 825 C CA . PRO A 1 99 ? -8.607 -22.653 9.904 1.00 77.94 99 PRO A CA 1
ATOM 826 C C . PRO A 1 99 ? -7.494 -22.005 10.726 1.00 77.94 99 PRO A C 1
ATOM 828 O O . PRO A 1 99 ? -6.312 -22.087 10.375 1.00 77.94 99 PRO A O 1
ATOM 831 N N . GLY A 1 100 ? -7.866 -21.370 11.832 1.00 70.19 100 GLY A N 1
ATOM 832 C CA . GLY A 1 100 ? -6.910 -20.799 12.765 1.00 70.19 100 GLY A CA 1
ATOM 833 C C . GLY A 1 100 ? -6.020 -21.885 13.379 1.00 70.19 100 GLY A C 1
ATOM 834 O O . GLY A 1 100 ? -6.410 -23.045 13.539 1.00 70.19 100 GLY A O 1
ATOM 835 N N . LYS A 1 101 ? -4.798 -21.512 13.777 1.00 76.94 101 LYS A N 1
ATOM 836 C CA . LYS A 1 101 ? -4.008 -22.347 14.699 1.00 76.94 101 LYS A CA 1
ATOM 837 C C . LYS A 1 101 ? -4.769 -22.483 16.030 1.00 76.94 101 LYS A C 1
ATOM 839 O O . LYS A 1 101 ? -5.549 -21.590 16.362 1.00 76.94 101 LYS A O 1
ATOM 844 N N . PRO A 1 102 ? -4.520 -23.530 16.842 1.00 60.81 102 PRO A N 1
ATOM 845 C CA . PRO A 1 102 ? -5.090 -23.609 18.185 1.00 60.81 102 PRO A CA 1
ATOM 846 C C . PRO A 1 102 ? -4.825 -22.294 18.930 1.00 60.81 102 PRO A C 1
ATOM 848 O O . PRO A 1 102 ? -3.674 -21.871 18.983 1.00 60.81 102 PRO A O 1
ATOM 851 N N . GLN A 1 103 ? -5.872 -21.671 19.486 1.00 63.19 103 GLN A N 1
ATOM 852 C CA . GLN A 1 103 ? -5.866 -20.353 20.162 1.00 63.19 103 GLN A CA 1
ATOM 853 C C . GLN A 1 103 ? -5.987 -19.103 19.264 1.00 63.19 103 GLN A C 1
ATOM 855 O O . GLN A 1 103 ? -6.111 -18.007 19.804 1.00 63.19 103 GLN A O 1
ATOM 860 N N . LYS A 1 104 ? -6.018 -19.226 17.931 1.00 69.44 104 LYS A N 1
ATOM 861 C CA . LYS A 1 104 ? -6.364 -18.122 17.015 1.00 69.44 104 LYS A CA 1
ATOM 862 C C . LYS A 1 104 ? -7.725 -18.392 16.360 1.00 69.44 104 LYS A C 1
ATOM 864 O O . LYS A 1 104 ? -8.052 -19.538 16.068 1.00 69.44 104 LYS A O 1
ATOM 869 N N . LEU A 1 105 ? -8.518 -17.337 16.160 1.00 70.75 105 LEU A N 1
ATOM 870 C CA . LEU A 1 105 ? -9.776 -17.419 15.410 1.00 70.75 105 LEU A CA 1
ATOM 871 C C . LEU A 1 105 ? -9.501 -17.815 13.956 1.00 70.75 105 LEU A C 1
ATOM 873 O O . LEU A 1 105 ? -8.439 -17.486 13.419 1.00 70.75 105 LEU A O 1
ATOM 877 N N . ASP A 1 106 ? -10.467 -18.488 13.334 1.00 80.38 106 ASP A N 1
ATOM 878 C CA . ASP A 1 106 ? -10.446 -18.728 11.894 1.00 80.38 106 ASP A CA 1
ATOM 879 C C . ASP A 1 106 ? -10.440 -17.390 11.146 1.00 80.38 106 ASP A C 1
ATOM 881 O O . ASP A 1 106 ? -11.065 -16.411 11.570 1.00 80.38 106 ASP A O 1
ATOM 885 N N . ARG A 1 107 ? -9.707 -17.345 10.033 1.00 84.25 107 ARG A N 1
ATOM 886 C CA . ARG A 1 107 ? -9.477 -16.118 9.266 1.00 84.25 107 ARG A CA 1
ATOM 887 C C . ARG A 1 107 ? -9.977 -16.289 7.844 1.00 84.25 107 ARG A C 1
ATOM 889 O O . ARG A 1 107 ? -9.854 -17.362 7.260 1.00 84.25 107 ARG A O 1
ATOM 896 N N . PHE A 1 108 ? -10.519 -15.222 7.275 1.00 86.31 108 PHE A N 1
ATOM 897 C CA . PHE A 1 108 ? -10.855 -15.180 5.860 1.00 86.31 108 PHE A CA 1
ATOM 898 C C . PHE A 1 108 ? -9.663 -14.650 5.085 1.00 86.31 108 PHE A C 1
ATOM 900 O O . PHE A 1 108 ? -9.189 -13.546 5.333 1.00 86.31 108 PHE A O 1
ATOM 907 N N . ILE A 1 109 ? -9.179 -15.458 4.157 1.00 85.75 109 ILE A N 1
ATOM 908 C CA . ILE A 1 109 ? -8.039 -15.151 3.312 1.00 85.75 109 ILE A CA 1
ATOM 909 C C . ILE A 1 109 ? -8.557 -14.646 1.974 1.00 85.75 109 ILE A C 1
ATOM 911 O O . ILE A 1 109 ? -9.299 -15.365 1.301 1.00 85.75 109 ILE A O 1
ATOM 915 N N . ARG A 1 110 ? -8.159 -13.434 1.584 1.00 86.44 110 ARG A N 1
ATOM 916 C CA . ARG A 1 110 ? -8.441 -12.892 0.253 1.00 86.44 110 ARG A CA 1
ATOM 917 C C . ARG A 1 110 ? -7.296 -13.247 -0.705 1.00 86.44 110 ARG A C 1
ATOM 919 O O . ARG A 1 110 ? -6.153 -12.914 -0.400 1.00 86.44 110 ARG A O 1
ATOM 926 N N . PRO A 1 111 ? -7.565 -13.906 -1.843 1.00 86.56 111 PRO A N 1
ATOM 927 C CA . PRO A 1 111 ? -6.578 -14.057 -2.906 1.00 86.56 111 PRO A CA 1
ATOM 928 C C . PRO A 1 111 ? -6.159 -12.696 -3.466 1.00 86.56 111 PRO A C 1
ATOM 930 O O . PRO A 1 111 ? -6.973 -11.776 -3.493 1.00 86.56 111 PRO A O 1
ATOM 933 N N . PHE A 1 112 ? -4.925 -12.603 -3.960 1.00 86.75 112 PHE A N 1
ATOM 934 C CA . PHE A 1 112 ? -4.434 -11.401 -4.629 1.00 86.75 112 PHE A CA 1
ATOM 935 C C . PHE A 1 112 ? -5.255 -11.097 -5.891 1.00 86.75 112 PHE A C 1
ATOM 937 O O . PHE A 1 112 ? -5.359 -11.931 -6.797 1.00 86.75 112 PHE A O 1
ATOM 944 N N . ASP A 1 113 ? -5.802 -9.890 -5.959 1.00 86.44 113 ASP A N 1
ATOM 945 C CA . ASP A 1 113 ? -6.553 -9.354 -7.087 1.00 86.44 113 ASP A CA 1
ATOM 946 C C . ASP A 1 113 ? -5.684 -8.373 -7.881 1.00 86.44 113 ASP A C 1
ATOM 948 O O . ASP A 1 113 ? -5.417 -7.256 -7.446 1.00 86.44 113 ASP A O 1
ATOM 952 N N . THR A 1 114 ? -5.276 -8.760 -9.088 1.00 84.88 114 THR A N 1
ATOM 953 C CA . THR A 1 114 ? -4.420 -7.943 -9.963 1.00 84.88 114 THR A CA 1
ATOM 954 C C . THR A 1 114 ? -5.014 -6.586 -10.337 1.00 84.88 114 THR A C 1
ATOM 956 O O . THR A 1 114 ? -4.273 -5.663 -10.673 1.00 84.88 114 THR A O 1
ATOM 959 N N . GLU A 1 115 ? -6.341 -6.440 -10.297 1.00 83.62 115 GLU A N 1
ATOM 960 C CA . GLU A 1 115 ? -7.013 -5.193 -10.667 1.00 83.62 115 GLU A CA 1
ATOM 961 C C . GLU A 1 115 ? -7.147 -4.211 -9.503 1.00 83.62 115 GLU A C 1
ATOM 963 O O . GLU A 1 115 ? -7.411 -3.025 -9.726 1.00 83.62 115 GLU A O 1
ATOM 968 N N . GLN A 1 116 ? -6.996 -4.666 -8.261 1.00 84.25 116 GLN A N 1
ATOM 969 C CA . GLN A 1 116 ? -7.233 -3.843 -7.072 1.00 84.25 116 GLN A CA 1
ATOM 970 C C . GLN A 1 116 ? -6.007 -3.749 -6.178 1.00 84.25 116 GLN A C 1
ATOM 972 O O . GLN A 1 116 ? -5.696 -2.657 -5.693 1.00 84.25 116 GLN A O 1
ATOM 977 N N . ASP A 1 117 ? -5.296 -4.856 -6.033 1.00 87.62 117 ASP A N 1
ATOM 978 C CA . ASP A 1 117 ? -4.227 -5.024 -5.068 1.00 87.62 117 ASP A CA 1
ATOM 979 C C . ASP A 1 117 ? -2.901 -4.557 -5.653 1.00 87.62 117 ASP A C 1
ATOM 981 O O . ASP A 1 117 ? -2.730 -4.382 -6.863 1.00 87.62 117 ASP A O 1
ATOM 985 N N . THR A 1 118 ? -1.961 -4.272 -4.762 1.00 89.44 118 THR A N 1
ATOM 986 C CA . THR A 1 118 ? -0.633 -3.787 -5.132 1.00 89.44 118 THR A CA 1
ATOM 987 C C . THR A 1 118 ? 0.420 -4.615 -4.422 1.00 89.44 118 THR A C 1
ATOM 989 O O . THR A 1 118 ? 0.313 -4.869 -3.225 1.00 89.44 118 THR A O 1
ATOM 992 N N . LEU A 1 119 ? 1.432 -5.054 -5.167 1.00 90.75 119 LEU A N 1
ATOM 993 C CA . LEU A 1 119 ? 2.567 -5.786 -4.625 1.00 90.75 119 LEU A CA 1
ATOM 994 C C . LEU A 1 119 ? 3.667 -4.797 -4.234 1.00 90.75 119 LEU A C 1
ATOM 996 O O . LEU A 1 119 ? 4.302 -4.188 -5.092 1.00 90.75 119 LEU A O 1
ATOM 1000 N N . TYR A 1 120 ? 3.894 -4.641 -2.941 1.00 91.56 120 TYR A N 1
ATOM 1001 C CA . TYR A 1 120 ? 5.025 -3.916 -2.397 1.00 91.56 120 TYR A CA 1
ATOM 1002 C C . TYR A 1 120 ? 6.294 -4.752 -2.448 1.00 91.56 120 TYR A C 1
ATOM 1004 O O . TYR A 1 120 ? 6.308 -5.904 -2.012 1.00 91.56 120 TYR A O 1
ATOM 1012 N N . ILE A 1 121 ? 7.365 -4.161 -2.965 1.00 91.31 121 ILE A N 1
ATOM 1013 C CA . ILE A 1 121 ? 8.667 -4.812 -3.069 1.00 91.31 121 ILE A CA 1
ATOM 1014 C C . ILE A 1 121 ? 9.632 -4.084 -2.130 1.00 91.31 121 ILE A C 1
ATOM 1016 O O . ILE A 1 121 ? 10.046 -2.970 -2.455 1.00 91.31 121 ILE A O 1
ATOM 1020 N N . PRO A 1 122 ? 10.002 -4.694 -0.988 1.00 91.44 122 PRO A N 1
ATOM 1021 C CA . PRO A 1 122 ? 10.950 -4.096 -0.054 1.00 91.44 122 PRO A CA 1
ATOM 1022 C C . PRO A 1 122 ? 12.298 -3.785 -0.709 1.00 91.44 122 PRO A C 1
ATOM 1024 O O . PRO A 1 122 ? 12.727 -4.469 -1.647 1.00 91.44 122 PRO A O 1
ATOM 1027 N N . GLN A 1 123 ? 13.002 -2.781 -0.182 1.00 91.12 123 GLN A N 1
ATOM 1028 C CA . GLN A 1 123 ? 14.270 -2.318 -0.758 1.00 91.12 123 GLN A CA 1
ATOM 1029 C C . GLN A 1 123 ? 15.322 -3.433 -0.859 1.00 91.12 123 GLN A C 1
ATOM 1031 O O . GLN A 1 123 ? 15.964 -3.589 -1.898 1.00 91.12 123 GLN A O 1
ATOM 1036 N N . ASP A 1 124 ? 15.481 -4.238 0.193 1.00 90.25 124 ASP A N 1
ATOM 1037 C CA . ASP A 1 124 ? 16.445 -5.345 0.252 1.00 90.25 124 ASP A CA 1
ATOM 1038 C C . ASP A 1 124 ? 16.078 -6.513 -0.679 1.00 90.25 124 ASP A C 1
ATOM 1040 O O . ASP A 1 124 ? 16.915 -7.370 -0.976 1.00 90.25 124 ASP A O 1
ATOM 1044 N N . LYS A 1 125 ? 14.834 -6.539 -1.167 1.00 91.31 125 LYS A N 1
ATOM 1045 C CA . LYS A 1 125 ? 14.312 -7.548 -2.090 1.00 91.31 125 LYS A CA 1
ATOM 1046 C C . LYS A 1 125 ? 14.269 -7.090 -3.540 1.00 91.31 125 LYS A C 1
ATOM 1048 O O . LYS A 1 125 ? 14.047 -7.930 -4.410 1.00 91.31 125 LYS A O 1
ATOM 1053 N N . TRP A 1 126 ? 14.531 -5.816 -3.830 1.00 89.69 126 TRP A N 1
ATOM 1054 C CA . TRP A 1 126 ? 14.439 -5.265 -5.184 1.00 89.69 126 TRP A CA 1
ATOM 1055 C C . TRP A 1 126 ? 15.289 -6.031 -6.204 1.00 89.69 126 TRP A C 1
ATOM 1057 O O . TRP A 1 126 ? 14.768 -6.553 -7.189 1.00 89.69 126 TRP A O 1
ATOM 1067 N N . SER A 1 127 ? 16.587 -6.198 -5.933 1.00 87.56 127 SER A N 1
ATOM 1068 C CA . SER A 1 127 ? 17.493 -6.938 -6.824 1.00 87.56 127 SER A CA 1
ATOM 1069 C C . SER A 1 127 ? 17.097 -8.411 -6.974 1.00 87.56 127 SER A C 1
ATOM 1071 O O . SER A 1 127 ? 17.305 -9.021 -8.026 1.00 87.56 127 SER A O 1
ATOM 1073 N N . GLN A 1 128 ? 16.524 -9.000 -5.922 1.00 88.50 128 GLN A N 1
ATOM 1074 C CA . GLN A 1 128 ? 16.054 -10.380 -5.935 1.00 88.50 128 GLN A CA 1
ATOM 1075 C C . GLN A 1 128 ? 14.833 -10.528 -6.845 1.00 88.50 128 GLN A C 1
ATOM 1077 O O . GLN A 1 128 ? 14.863 -11.345 -7.762 1.00 88.50 128 GLN A O 1
ATOM 1082 N N . PHE A 1 129 ? 13.801 -9.710 -6.621 1.00 87.38 129 PHE A N 1
ATOM 1083 C CA . PHE A 1 129 ? 12.601 -9.654 -7.453 1.00 87.38 129 PHE A CA 1
ATOM 1084 C C . PHE A 1 129 ? 12.983 -9.492 -8.926 1.00 87.38 129 PHE A C 1
ATOM 1086 O O . PHE A 1 129 ? 12.570 -10.275 -9.774 1.00 87.38 129 PHE A O 1
ATOM 1093 N N . PHE A 1 130 ? 13.877 -8.545 -9.204 1.00 83.75 130 PHE A N 1
ATOM 1094 C CA . PHE A 1 130 ? 14.353 -8.237 -10.546 1.00 83.75 130 PHE A CA 1
ATOM 1095 C C . PHE A 1 130 ? 15.098 -9.392 -11.242 1.00 83.75 130 PHE A C 1
ATOM 1097 O O . PHE A 1 130 ? 14.961 -9.599 -12.449 1.00 83.75 130 PHE A O 1
ATOM 1104 N N . SER A 1 131 ? 15.907 -10.158 -10.503 1.00 84.75 131 SER A N 1
ATOM 1105 C CA . SER A 1 131 ? 16.739 -11.232 -11.070 1.00 84.75 131 SER A CA 1
ATOM 1106 C C . SER A 1 131 ? 16.026 -12.585 -11.176 1.00 84.75 131 SER A C 1
ATOM 1108 O O . SER A 1 131 ? 16.494 -13.466 -11.905 1.00 84.75 131 SER A O 1
ATOM 1110 N N . GLU A 1 132 ? 14.887 -12.761 -10.502 1.00 85.56 132 GLU A N 1
ATOM 1111 C CA . GLU A 1 132 ? 14.181 -14.042 -10.413 1.00 85.56 132 GLU A CA 1
ATOM 1112 C C . GLU A 1 132 ? 13.800 -14.660 -11.776 1.00 85.56 132 GLU A C 1
ATOM 1114 O O . GLU A 1 132 ? 14.081 -15.851 -11.976 1.00 85.56 132 GLU A O 1
ATOM 1119 N N . PRO A 1 133 ? 13.259 -13.913 -12.765 1.00 80.56 133 PRO A N 1
ATOM 1120 C CA . PRO A 1 133 ? 12.910 -14.494 -14.061 1.00 80.56 133 PRO A CA 1
ATOM 1121 C C . PRO A 1 133 ? 14.123 -15.077 -14.787 1.00 80.56 133 PRO A C 1
ATOM 1123 O O . PRO A 1 133 ? 14.029 -16.106 -15.458 1.00 80.56 133 PRO A O 1
ATOM 1126 N N . TRP A 1 134 ? 15.285 -14.445 -14.615 1.00 77.44 134 TRP A N 1
ATOM 1127 C CA . TRP A 1 134 ? 16.544 -14.851 -15.233 1.00 77.44 134 TRP A CA 1
ATOM 1128 C C . TRP A 1 134 ? 17.181 -16.040 -14.528 1.00 77.44 134 TRP A C 1
ATOM 1130 O O . TRP A 1 134 ? 17.757 -16.915 -15.181 1.00 77.44 134 TRP A O 1
ATOM 1140 N N . ALA A 1 135 ? 17.033 -16.120 -13.205 1.00 81.50 135 ALA A N 1
ATOM 1141 C CA . ALA A 1 135 ? 17.499 -17.258 -12.424 1.00 81.50 135 ALA A CA 1
ATOM 1142 C C . ALA A 1 135 ? 16.853 -18.577 -12.893 1.00 81.50 135 ALA A C 1
ATOM 1144 O O . ALA A 1 135 ? 17.507 -19.623 -12.865 1.00 81.50 135 ALA A O 1
ATOM 1145 N N . MET A 1 136 ? 15.627 -18.534 -13.434 1.00 71.62 136 MET A N 1
ATOM 1146 C CA . MET A 1 136 ? 14.967 -19.706 -14.028 1.00 71.62 136 MET A CA 1
ATOM 1147 C C . MET A 1 136 ? 15.655 -20.246 -15.293 1.00 71.62 136 MET A C 1
ATOM 1149 O O . MET A 1 136 ? 15.455 -21.409 -15.648 1.00 71.62 136 MET A O 1
ATOM 1153 N N . GLY A 1 137 ? 16.470 -19.442 -15.982 1.00 64.50 137 GLY A N 1
ATOM 1154 C CA . GLY A 1 137 ? 17.267 -19.880 -17.133 1.00 64.50 137 GLY A CA 1
ATOM 1155 C C . GLY A 1 137 ? 18.482 -20.735 -16.750 1.00 64.50 137 GLY A C 1
ATOM 1156 O O . GLY A 1 137 ? 18.957 -21.526 -17.563 1.00 64.50 137 GLY A O 1
ATOM 1157 N N . ASN A 1 138 ? 18.947 -20.640 -15.499 1.00 58.19 138 ASN A N 1
ATOM 1158 C CA . ASN A 1 138 ? 20.184 -21.264 -15.013 1.00 58.19 138 ASN A CA 1
ATOM 1159 C C . ASN A 1 138 ? 20.006 -22.699 -14.475 1.00 58.19 138 ASN A C 1
ATOM 1161 O O . ASN A 1 138 ? 20.856 -23.197 -13.734 1.00 58.19 138 ASN A O 1
ATOM 1165 N N . VAL A 1 139 ? 18.923 -23.395 -14.845 1.00 59.78 139 VAL A N 1
ATOM 1166 C CA . VAL A 1 139 ? 18.737 -24.816 -14.498 1.00 59.78 139 VAL A CA 1
ATOM 1167 C C . VAL A 1 139 ? 19.918 -25.629 -15.062 1.00 59.78 139 VAL A C 1
ATOM 1169 O O . VAL A 1 139 ? 20.259 -25.438 -16.234 1.00 59.78 139 VAL A O 1
ATOM 1172 N N . PRO A 1 140 ? 20.555 -26.524 -14.273 1.00 54.09 140 PRO A N 1
ATOM 1173 C CA . PRO A 1 140 ? 21.771 -27.230 -14.665 1.00 54.09 140 PRO A CA 1
ATOM 1174 C C . PRO A 1 140 ? 21.704 -27.817 -16.079 1.00 54.09 140 PRO A C 1
ATOM 1176 O O . PRO A 1 140 ? 20.766 -28.530 -16.444 1.00 54.09 140 PRO A O 1
ATOM 1179 N N . ARG A 1 141 ? 22.742 -27.511 -16.867 1.00 52.94 141 ARG A N 1
ATOM 1180 C CA . ARG A 1 141 ? 22.898 -27.836 -18.298 1.00 52.94 141 ARG A CA 1
ATOM 1181 C C . ARG A 1 141 ? 22.631 -29.296 -18.666 1.00 52.94 141 ARG A C 1
ATOM 1183 O O . ARG A 1 141 ? 22.293 -29.563 -19.812 1.00 52.94 141 ARG A O 1
ATOM 1190 N N . GLU A 1 142 ? 22.743 -30.221 -17.718 1.00 53.53 142 GLU A N 1
ATOM 1191 C CA . GLU A 1 142 ? 22.500 -31.652 -17.934 1.00 53.53 142 GLU A CA 1
ATOM 1192 C C . GLU A 1 142 ? 21.037 -31.985 -18.306 1.00 53.53 142 GLU A C 1
ATOM 1194 O O . GLU A 1 142 ? 20.767 -33.108 -18.724 1.00 53.53 142 GLU A O 1
ATOM 1199 N N . GLN A 1 143 ? 20.102 -31.022 -18.234 1.00 52.31 143 GLN A N 1
ATOM 1200 C CA . GLN A 1 143 ? 18.703 -31.181 -18.679 1.00 52.31 143 GLN A CA 1
ATOM 1201 C C . GLN A 1 143 ? 18.184 -30.074 -19.628 1.00 52.31 143 GLN A C 1
ATOM 1203 O O . GLN A 1 143 ? 16.989 -30.044 -19.931 1.00 52.31 143 GLN A O 1
ATOM 1208 N N . SER A 1 144 ? 19.026 -29.147 -20.101 1.00 49.97 144 SER A N 1
ATOM 1209 C CA . SER A 1 144 ? 18.555 -27.881 -20.692 1.00 49.97 144 SER A CA 1
ATOM 1210 C C . SER A 1 144 ? 19.026 -27.646 -22.138 1.00 49.97 144 SER A C 1
ATOM 1212 O O . SER A 1 144 ? 20.082 -27.069 -22.377 1.00 49.97 144 SER A O 1
ATOM 1214 N N . GLU A 1 145 ? 18.190 -28.031 -23.109 1.00 55.81 145 GLU A N 1
ATOM 1215 C CA . GLU A 1 145 ? 18.158 -27.494 -24.490 1.00 55.81 145 GLU A CA 1
ATOM 1216 C C . GLU A 1 145 ? 17.352 -26.171 -24.543 1.00 55.81 145 GLU A C 1
ATOM 1218 O O . GLU A 1 145 ? 16.499 -25.967 -25.410 1.00 55.81 145 GLU A O 1
ATOM 1223 N N . VAL A 1 146 ? 17.511 -25.303 -23.540 1.00 52.47 146 VAL A N 1
ATOM 1224 C CA . VAL A 1 146 ? 16.718 -24.070 -23.398 1.00 52.47 146 VAL A CA 1
ATOM 1225 C C . VAL A 1 146 ? 17.604 -22.880 -23.707 1.00 52.47 146 VAL A C 1
ATOM 1227 O O . VAL A 1 146 ? 18.706 -22.771 -23.174 1.00 52.47 146 VAL A O 1
ATOM 1230 N N . THR A 1 147 ? 17.134 -21.987 -24.572 1.00 57.28 147 THR A N 1
ATOM 1231 C CA . THR A 1 147 ? 17.966 -20.872 -25.057 1.00 57.28 147 THR A CA 1
ATOM 1232 C C . THR A 1 147 ? 17.227 -19.543 -25.168 1.00 57.28 147 THR A C 1
ATOM 1234 O O . THR A 1 147 ? 17.799 -18.560 -25.625 1.00 57.28 147 THR A O 1
ATOM 1237 N N . GLY A 1 148 ? 15.985 -19.485 -24.689 1.00 58.72 148 GLY A N 1
ATOM 1238 C CA . GLY A 1 148 ? 15.227 -18.248 -24.549 1.00 58.72 148 GLY A CA 1
ATOM 1239 C C . GLY A 1 148 ? 14.161 -18.389 -23.468 1.00 58.72 148 GLY A C 1
ATOM 1240 O O . GLY A 1 148 ? 13.484 -19.420 -23.399 1.00 58.72 148 GLY A O 1
ATOM 1241 N N . VAL A 1 149 ? 14.049 -17.360 -22.628 1.00 59.78 149 VAL A N 1
ATOM 1242 C CA . VAL A 1 149 ? 12.943 -17.174 -21.689 1.00 59.78 149 VAL A CA 1
ATOM 1243 C C . VAL A 1 149 ? 12.159 -15.953 -22.159 1.00 59.78 149 VAL A C 1
ATOM 1245 O O . VAL A 1 149 ? 12.707 -14.855 -22.182 1.00 59.78 149 VAL A O 1
ATOM 1248 N N . THR A 1 150 ? 10.910 -16.147 -22.569 1.00 65.50 150 THR A N 1
ATOM 1249 C CA . THR A 1 150 ? 9.974 -15.049 -22.848 1.00 65.50 150 THR A CA 1
ATOM 1250 C C . THR A 1 150 ? 9.191 -14.768 -21.579 1.00 65.50 150 THR A C 1
ATOM 1252 O O . THR A 1 150 ? 8.718 -15.703 -20.949 1.00 65.50 150 THR A O 1
ATOM 1255 N N . VAL A 1 151 ? 9.049 -13.518 -21.164 1.00 64.38 151 VAL A N 1
ATOM 1256 C CA . VAL A 1 151 ? 8.240 -13.200 -19.985 1.00 64.38 151 VAL A CA 1
ATOM 1257 C C . VAL A 1 151 ? 6.796 -12.942 -20.417 1.00 64.38 151 VAL A C 1
ATOM 1259 O O . VAL A 1 151 ? 6.565 -12.199 -21.367 1.00 64.38 151 VAL A O 1
ATOM 1262 N N . VAL A 1 152 ? 5.832 -13.602 -19.770 1.00 64.19 152 VAL A N 1
ATOM 1263 C CA . VAL A 1 152 ? 4.400 -13.367 -19.987 1.00 64.19 152 VAL A CA 1
ATOM 1264 C C . VAL A 1 152 ? 3.962 -12.239 -19.073 1.00 64.19 152 VAL A C 1
ATOM 1266 O O . VAL A 1 152 ? 3.981 -12.389 -17.848 1.00 64.19 152 VAL A O 1
ATOM 1269 N N . ASN A 1 153 ? 3.540 -11.138 -19.682 1.00 65.44 153 ASN A N 1
ATOM 1270 C CA . ASN A 1 153 ? 3.095 -9.968 -18.949 1.00 65.44 153 ASN A CA 1
ATOM 1271 C C . ASN A 1 153 ? 1.730 -10.204 -18.307 1.00 65.44 153 ASN A C 1
ATOM 1273 O O . ASN A 1 153 ? 0.849 -10.870 -18.861 1.00 65.44 153 ASN A O 1
ATOM 1277 N N . LYS A 1 154 ? 1.594 -9.666 -17.098 1.00 69.88 154 LYS A N 1
ATOM 1278 C CA . LYS A 1 154 ? 0.320 -9.463 -16.425 1.00 69.88 154 LYS A CA 1
ATOM 1279 C C . LYS A 1 154 ? 0.309 -8.046 -15.888 1.00 69.88 154 LYS A C 1
ATOM 1281 O O . LYS A 1 154 ? 1.304 -7.594 -15.324 1.00 69.88 154 LYS A O 1
ATOM 1286 N N . ALA A 1 155 ? -0.830 -7.381 -16.008 1.00 74.19 155 ALA A N 1
ATOM 1287 C CA . ALA A 1 155 ? -1.087 -6.097 -15.383 1.00 74.19 155 ALA A CA 1
ATOM 1288 C C . ALA A 1 155 ? -1.034 -6.256 -13.859 1.00 74.19 155 ALA A C 1
ATOM 1290 O O . ALA A 1 155 ? -2.019 -6.622 -13.221 1.00 74.19 155 ALA A O 1
ATOM 1291 N N . ILE A 1 156 ? 0.139 -6.020 -13.279 1.00 80.81 156 ILE A N 1
ATOM 1292 C CA . ILE A 1 156 ? 0.354 -6.024 -11.837 1.00 80.81 156 ILE A CA 1
ATOM 1293 C C . ILE A 1 156 ? 0.759 -4.619 -11.430 1.00 80.81 156 ILE A C 1
ATOM 1295 O O . ILE A 1 156 ? 1.579 -3.967 -12.076 1.00 80.81 156 ILE A O 1
ATOM 1299 N N . ARG A 1 157 ? 0.153 -4.149 -10.345 1.00 87.81 157 ARG A N 1
ATOM 1300 C CA . ARG A 1 157 ? 0.534 -2.901 -9.698 1.00 87.81 157 ARG A CA 1
ATOM 1301 C C . ARG A 1 157 ? 1.640 -3.191 -8.708 1.00 87.81 157 ARG A C 1
ATOM 1303 O O . ARG A 1 157 ? 1.480 -4.059 -7.850 1.00 87.81 157 ARG A O 1
ATOM 1310 N N . PHE A 1 158 ? 2.717 -2.427 -8.794 1.00 88.25 158 PHE A N 1
ATOM 1311 C CA . PHE A 1 158 ? 3.819 -2.526 -7.849 1.00 88.25 158 PHE A CA 1
ATOM 1312 C C . PHE A 1 158 ? 3.909 -1.271 -7.003 1.00 88.25 158 PHE A C 1
ATOM 1314 O O . PHE A 1 158 ? 3.607 -0.179 -7.477 1.00 88.25 158 PHE A O 1
ATOM 1321 N N . ALA A 1 159 ? 4.351 -1.430 -5.767 1.00 91.81 159 ALA A N 1
ATOM 1322 C CA . ALA A 1 159 ? 4.729 -0.335 -4.900 1.00 91.81 159 ALA A CA 1
ATOM 1323 C C . ALA A 1 159 ? 6.194 -0.495 -4.498 1.00 91.81 159 ALA A C 1
ATOM 1325 O O . ALA A 1 159 ? 6.644 -1.604 -4.207 1.00 91.81 159 ALA A O 1
ATOM 1326 N N . LEU A 1 160 ? 6.929 0.610 -4.495 1.00 92.19 160 LEU A N 1
ATOM 1327 C CA . LEU A 1 160 ? 8.358 0.646 -4.211 1.00 92.19 160 LEU A CA 1
ATOM 1328 C C . LEU A 1 160 ? 8.644 1.638 -3.080 1.00 92.19 160 LEU A C 1
ATOM 1330 O O . LEU A 1 160 ? 8.024 2.704 -3.053 1.00 92.19 160 LEU A O 1
ATOM 1334 N N . PRO A 1 161 ? 9.590 1.339 -2.178 1.00 92.56 161 PRO A N 1
ATOM 1335 C CA . PRO A 1 161 ? 10.097 2.316 -1.229 1.00 92.56 161 PRO A CA 1
ATOM 1336 C C . PRO A 1 161 ? 10.693 3.543 -1.922 1.00 92.56 161 PRO A C 1
ATOM 1338 O O . PRO A 1 161 ? 11.342 3.427 -2.966 1.00 92.56 161 PRO A O 1
ATOM 1341 N N . GLU A 1 162 ? 10.564 4.715 -1.291 1.00 91.06 162 GLU A N 1
ATOM 1342 C CA . GLU A 1 162 ? 11.167 5.962 -1.784 1.00 91.06 162 GLU A CA 1
ATOM 1343 C C . GLU A 1 162 ? 12.676 5.827 -2.036 1.00 91.06 162 GLU A C 1
ATOM 1345 O O . GLU A 1 162 ? 13.204 6.409 -2.979 1.00 91.06 162 GLU A O 1
ATOM 1350 N N . ALA A 1 163 ? 13.372 5.011 -1.240 1.00 90.94 163 ALA A N 1
ATOM 1351 C CA . ALA A 1 163 ? 14.807 4.794 -1.371 1.00 90.94 163 ALA A CA 1
ATOM 1352 C C . ALA A 1 163 ? 15.197 4.175 -2.724 1.00 90.94 163 ALA A C 1
ATOM 1354 O O . ALA A 1 163 ? 16.215 4.567 -3.283 1.00 90.94 163 ALA A O 1
ATOM 1355 N N . ILE A 1 164 ? 14.380 3.266 -3.275 1.00 90.69 164 ILE A N 1
ATOM 1356 C CA . ILE A 1 164 ? 14.608 2.712 -4.622 1.00 90.69 164 ILE A CA 1
ATOM 1357 C C . ILE A 1 164 ? 14.430 3.812 -5.665 1.00 90.69 164 ILE A C 1
ATOM 1359 O O . ILE A 1 164 ? 15.200 3.897 -6.614 1.00 90.69 164 ILE A O 1
ATOM 1363 N N . PHE A 1 165 ? 13.418 4.664 -5.488 1.00 91.12 165 PHE A N 1
ATOM 1364 C CA . PHE A 1 165 ? 13.117 5.719 -6.445 1.00 91.12 165 PHE A CA 1
ATOM 1365 C C . PHE A 1 165 ? 14.213 6.792 -6.507 1.00 91.12 165 PHE A C 1
ATOM 1367 O O . PHE A 1 165 ? 14.494 7.339 -7.570 1.00 91.12 165 PHE A O 1
ATOM 1374 N N . TRP A 1 166 ? 14.849 7.101 -5.379 1.00 91.00 166 TRP A N 1
ATOM 1375 C CA . TRP A 1 166 ? 15.913 8.105 -5.328 1.00 91.00 166 TRP A CA 1
ATOM 1376 C C . TRP A 1 166 ? 17.306 7.565 -5.656 1.00 91.00 166 TRP A C 1
ATOM 1378 O O . TRP A 1 166 ? 18.228 8.368 -5.803 1.00 91.00 166 TRP A O 1
ATOM 1388 N N . ASP A 1 167 ? 17.470 6.249 -5.773 1.00 92.44 167 ASP A N 1
ATOM 1389 C CA . ASP A 1 167 ? 18.728 5.608 -6.143 1.00 92.44 167 ASP A CA 1
ATOM 1390 C C . ASP A 1 167 ? 18.823 5.476 -7.677 1.00 92.44 167 ASP A C 1
ATOM 1392 O O . ASP A 1 167 ? 18.068 4.696 -8.266 1.00 92.44 167 ASP A O 1
ATOM 1396 N N . PRO A 1 168 ? 19.733 6.214 -8.348 1.00 89.69 168 PRO A N 1
ATOM 1397 C CA . PRO A 1 168 ? 19.871 6.157 -9.801 1.00 89.69 168 PRO A CA 1
ATOM 1398 C C . PRO A 1 168 ? 20.162 4.748 -10.319 1.00 89.69 168 PRO A C 1
ATOM 1400 O O . PRO A 1 168 ? 19.559 4.337 -11.306 1.00 89.69 168 PRO A O 1
ATOM 1403 N N . GLU A 1 169 ? 21.022 3.985 -9.633 1.00 88.81 169 GLU A N 1
ATOM 1404 C CA . GLU A 1 169 ? 21.421 2.646 -10.079 1.00 88.81 169 GLU A CA 1
ATOM 1405 C C . GLU A 1 169 ? 20.238 1.676 -10.023 1.00 88.81 169 GLU A C 1
ATOM 1407 O O . GLU A 1 169 ? 20.071 0.835 -10.903 1.00 88.81 169 GLU A O 1
ATOM 1412 N N . MET A 1 170 ? 19.390 1.804 -9.001 1.00 87.06 170 MET A N 1
ATOM 1413 C CA . MET A 1 170 ? 18.220 0.941 -8.834 1.00 87.06 170 MET A CA 1
ATOM 1414 C C . MET A 1 170 ? 17.065 1.352 -9.747 1.00 87.06 170 MET A C 1
ATOM 1416 O O . MET A 1 170 ? 16.335 0.483 -10.235 1.00 87.06 170 MET A O 1
ATOM 1420 N N . LEU A 1 171 ? 16.899 2.657 -9.982 1.00 84.38 171 LEU A N 1
ATOM 1421 C CA . LEU A 1 171 ? 15.829 3.213 -10.802 1.00 84.38 171 LEU A CA 1
ATOM 1422 C C . LEU A 1 171 ? 16.074 2.981 -12.305 1.00 84.38 171 LEU A C 1
ATOM 1424 O O . LEU A 1 171 ? 15.131 2.650 -13.027 1.00 84.38 171 LEU A O 1
ATOM 1428 N N . GLU A 1 172 ? 17.327 3.062 -12.768 1.00 83.25 172 GLU A N 1
ATOM 1429 C CA . GLU A 1 172 ? 17.732 2.767 -14.156 1.00 83.25 172 GLU A CA 1
ATOM 1430 C C . GLU A 1 172 ? 17.382 1.336 -14.603 1.00 83.25 172 GLU A C 1
ATOM 1432 O O . GLU A 1 172 ? 17.225 1.069 -15.796 1.00 83.25 172 GLU A O 1
ATOM 1437 N N . LEU A 1 173 ? 17.200 0.403 -13.664 1.00 81.19 173 LEU A N 1
ATOM 1438 C CA . LEU A 1 173 ? 16.807 -0.975 -13.970 1.00 81.19 173 LEU A CA 1
ATOM 1439 C C . LEU A 1 173 ? 15.346 -1.096 -14.443 1.00 81.19 173 LEU A C 1
ATOM 1441 O O . LEU A 1 173 ? 14.998 -2.082 -15.098 1.00 81.19 173 LEU A O 1
ATOM 1445 N N . LEU A 1 174 ? 14.480 -0.118 -14.150 1.00 80.56 174 LEU A N 1
ATOM 1446 C CA . LEU A 1 174 ? 13.050 -0.193 -14.477 1.00 80.56 174 LEU A CA 1
ATOM 1447 C C . LEU A 1 174 ? 12.759 -0.248 -15.990 1.00 80.56 174 LEU A C 1
ATOM 1449 O O . LEU A 1 174 ? 12.036 -1.160 -16.410 1.00 80.56 174 LEU A O 1
ATOM 1453 N N . PRO A 1 175 ? 13.273 0.667 -16.841 1.00 73.31 175 PRO A N 1
ATOM 1454 C CA . PRO A 1 175 ? 12.852 0.728 -18.240 1.00 73.31 175 PRO A CA 1
ATOM 1455 C C . PRO A 1 175 ? 13.298 -0.483 -19.063 1.00 73.31 175 PRO A C 1
ATOM 1457 O O . PRO A 1 175 ? 12.504 -1.001 -19.849 1.00 73.31 175 PRO A O 1
ATOM 1460 N N . GLY A 1 176 ? 14.524 -0.977 -18.833 1.00 69.06 176 GLY A N 1
ATOM 1461 C CA . GLY A 1 176 ? 15.101 -2.126 -19.546 1.00 69.06 176 GLY A CA 1
ATOM 1462 C C . GLY A 1 176 ? 14.313 -3.423 -19.375 1.00 69.06 176 GLY A C 1
ATOM 1463 O O . GLY A 1 176 ? 14.419 -4.342 -20.184 1.00 69.06 176 GLY A O 1
ATOM 1464 N N . HIS A 1 177 ? 13.487 -3.491 -18.332 1.00 68.62 177 HIS A N 1
ATOM 1465 C CA . HIS A 1 177 ? 12.728 -4.683 -17.995 1.00 68.62 177 HIS A CA 1
ATOM 1466 C C . HIS A 1 177 ? 11.224 -4.450 -17.984 1.00 68.62 177 HIS A C 1
ATOM 1468 O O . HIS A 1 177 ? 10.482 -5.386 -17.705 1.00 68.62 177 HIS A O 1
ATOM 1474 N N . ARG A 1 178 ? 10.736 -3.257 -18.352 1.00 66.12 178 ARG A N 1
ATOM 1475 C CA . ARG A 1 178 ? 9.296 -2.965 -18.351 1.00 66.12 178 ARG A CA 1
ATOM 1476 C C . ARG A 1 178 ? 8.494 -4.018 -19.111 1.00 66.12 178 ARG A C 1
ATOM 1478 O O . ARG A 1 178 ? 7.487 -4.494 -18.599 1.00 66.12 178 ARG A O 1
ATOM 1485 N N . GLN A 1 179 ? 8.990 -4.413 -20.285 1.00 63.31 179 GLN A N 1
ATOM 1486 C CA . GLN A 1 179 ? 8.373 -5.425 -21.148 1.00 63.31 179 GLN A CA 1
ATOM 1487 C C . GLN A 1 179 ? 8.191 -6.794 -20.478 1.00 63.31 179 GLN A C 1
ATOM 1489 O O . GLN A 1 179 ? 7.563 -7.646 -21.089 1.00 63.31 179 GLN A O 1
ATOM 1494 N N . MET A 1 180 ? 8.766 -7.016 -19.292 1.00 64.88 180 MET A N 1
ATOM 1495 C CA . MET A 1 180 ? 8.637 -8.236 -18.493 1.00 64.88 180 MET A CA 1
ATOM 1496 C C . MET A 1 180 ? 7.634 -8.105 -17.345 1.00 64.88 180 MET A C 1
ATOM 1498 O O . MET A 1 180 ? 7.093 -9.101 -16.877 1.00 64.88 180 MET A O 1
ATOM 1502 N N . TRP A 1 181 ? 7.437 -6.895 -16.827 1.00 64.50 181 TRP A N 1
ATOM 1503 C CA . TRP A 1 181 ? 6.756 -6.695 -15.545 1.00 64.50 181 TRP A CA 1
ATOM 1504 C C . TRP A 1 181 ? 5.438 -5.956 -15.685 1.00 64.50 181 TRP A C 1
ATOM 1506 O O . TRP A 1 181 ? 4.552 -6.136 -14.854 1.00 64.50 181 TRP A O 1
ATOM 1516 N N . PHE A 1 182 ? 5.300 -5.130 -16.719 1.00 66.94 182 PHE A N 1
ATOM 1517 C CA . PHE A 1 182 ? 4.143 -4.270 -16.881 1.00 66.94 182 PHE A CA 1
ATOM 1518 C C . PHE A 1 182 ? 3.428 -4.572 -18.193 1.00 66.94 182 PHE A C 1
ATOM 1520 O O . PHE A 1 182 ? 4.036 -4.571 -19.263 1.00 66.94 182 PHE A O 1
ATOM 1527 N N . ASP A 1 183 ? 2.120 -4.782 -18.092 1.00 65.62 183 ASP A N 1
ATOM 1528 C CA . ASP A 1 183 ? 1.220 -4.568 -19.219 1.00 65.62 183 ASP A CA 1
ATOM 1529 C C . ASP A 1 183 ? 0.944 -3.072 -19.380 1.00 65.62 183 ASP A C 1
ATOM 1531 O O . ASP A 1 183 ? 0.944 -2.315 -18.406 1.00 65.62 183 ASP A O 1
ATOM 1535 N N . ASP A 1 184 ? 0.671 -2.655 -20.613 1.00 62.56 184 ASP A N 1
ATOM 1536 C CA . ASP A 1 184 ? 0.345 -1.268 -20.919 1.00 62.56 184 ASP A CA 1
ATOM 1537 C C . ASP A 1 184 ? -1.117 -0.961 -20.532 1.00 62.56 184 ASP A C 1
ATOM 1539 O O . ASP A 1 184 ? -2.028 -1.660 -20.988 1.00 62.56 184 ASP A O 1
ATOM 1543 N N . PRO A 1 185 ? -1.382 0.097 -19.735 1.00 64.50 185 PRO A N 1
ATOM 1544 C CA . PRO A 1 185 ? -0.418 1.041 -19.171 1.00 64.50 185 PRO A CA 1
ATOM 1545 C C . PRO A 1 185 ? 0.250 0.564 -17.873 1.00 64.50 185 PRO A C 1
ATOM 1547 O O . PRO A 1 185 ? -0.421 0.170 -16.915 1.00 64.50 185 PRO A O 1
ATOM 1550 N N . ALA A 1 186 ? 1.578 0.712 -17.816 1.00 74.94 186 ALA A N 1
ATOM 1551 C CA . ALA A 1 186 ? 2.387 0.384 -16.648 1.00 74.94 186 ALA A CA 1
ATOM 1552 C C . ALA A 1 186 ? 2.100 1.359 -15.500 1.00 74.94 186 ALA A C 1
ATOM 1554 O O . ALA A 1 186 ? 2.213 2.574 -15.679 1.00 74.94 186 ALA A O 1
ATOM 1555 N N . LYS A 1 187 ? 1.770 0.840 -14.313 1.00 84.00 187 LYS A N 1
ATOM 1556 C CA . LYS A 1 187 ? 1.546 1.655 -13.110 1.00 84.00 187 LYS A CA 1
ATOM 1557 C C . LYS A 1 187 ? 2.396 1.146 -11.958 1.00 84.00 187 LYS A C 1
ATOM 1559 O O . LYS A 1 187 ? 2.284 -0.026 -11.592 1.00 84.00 187 LYS A O 1
ATOM 1564 N N . PHE A 1 188 ? 3.180 2.027 -11.346 1.00 86.94 188 PHE A N 1
ATOM 1565 C CA . PHE A 1 188 ? 3.769 1.745 -10.040 1.00 86.94 188 PHE A CA 1
ATOM 1566 C C . PHE A 1 188 ? 3.618 2.924 -9.081 1.00 86.94 188 PHE A C 1
ATOM 1568 O O . PHE A 1 188 ? 3.470 4.083 -9.470 1.00 86.94 188 PHE A O 1
ATOM 1575 N N . PHE A 1 189 ? 3.626 2.590 -7.801 1.00 90.56 189 PHE A N 1
ATOM 1576 C CA . PHE A 1 189 ? 3.464 3.503 -6.687 1.00 90.56 189 PHE A CA 1
ATOM 1577 C C . PHE A 1 189 ? 4.807 3.667 -5.980 1.00 90.56 189 PHE A C 1
ATOM 1579 O O . PHE A 1 189 ? 5.547 2.700 -5.812 1.00 90.56 189 PHE A O 1
ATOM 1586 N N . VAL A 1 190 ? 5.124 4.882 -5.553 1.00 91.31 190 VAL A N 1
ATOM 1587 C CA . VAL A 1 190 ? 6.268 5.163 -4.685 1.00 91.31 190 VAL A CA 1
ATOM 1588 C C . VAL A 1 190 ? 5.721 5.452 -3.296 1.00 91.31 190 VAL A C 1
ATOM 1590 O O . VAL A 1 190 ? 4.971 6.414 -3.117 1.00 91.31 190 VAL A O 1
ATOM 1593 N N . ILE A 1 191 ? 6.064 4.592 -2.336 1.00 89.12 191 ILE A N 1
ATOM 1594 C CA . ILE A 1 191 ? 5.673 4.739 -0.936 1.00 89.12 191 ILE A CA 1
ATOM 1595 C C . ILE A 1 191 ? 6.645 5.699 -0.256 1.00 89.12 191 ILE A C 1
ATOM 1597 O O . ILE A 1 191 ? 7.816 5.375 -0.041 1.00 89.12 191 ILE A O 1
ATOM 1601 N N . MET A 1 192 ? 6.145 6.877 0.094 1.00 85.12 1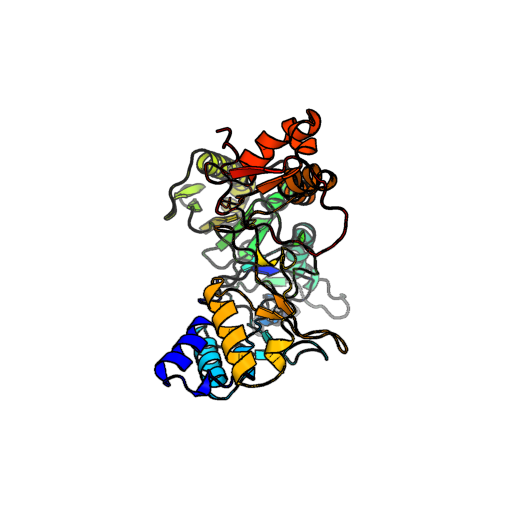92 MET A N 1
ATOM 1602 C CA . MET A 1 192 ? 6.898 7.912 0.793 1.00 85.12 192 MET A CA 1
ATOM 1603 C C . MET A 1 192 ? 6.809 7.728 2.305 1.00 85.12 192 MET A C 1
ATOM 1605 O O . MET A 1 192 ? 5.763 7.346 2.843 1.00 85.12 192 MET A O 1
ATOM 1609 N N . GLY A 1 193 ? 7.898 8.068 2.996 1.00 82.25 193 GLY A N 1
ATOM 1610 C CA . GLY A 1 193 ? 7.940 8.064 4.455 1.00 82.25 193 GLY A CA 1
ATOM 1611 C C . GLY A 1 193 ? 8.274 6.714 5.084 1.00 82.25 193 GLY A C 1
ATOM 1612 O O . GLY A 1 193 ? 9.180 6.017 4.626 1.00 82.25 193 GLY A O 1
ATOM 1613 N N . VAL A 1 194 ? 7.573 6.369 6.173 1.00 77.94 194 VAL A N 1
ATOM 1614 C CA . VAL A 1 194 ? 7.802 5.111 6.904 1.00 77.94 194 VAL A CA 1
ATOM 1615 C C . VAL A 1 194 ? 7.438 3.937 6.018 1.00 77.94 194 VAL A C 1
ATOM 1617 O O . VAL A 1 194 ? 6.307 3.848 5.533 1.00 77.94 194 VAL A O 1
ATOM 1620 N N . GLN A 1 195 ? 8.391 3.030 5.828 1.00 82.75 195 GLN A N 1
ATOM 1621 C CA . GLN A 1 195 ? 8.195 1.885 4.960 1.00 82.75 195 GLN A CA 1
ATOM 1622 C C . GLN A 1 195 ? 7.457 0.766 5.709 1.00 82.75 195 GLN A C 1
ATOM 1624 O O . GLN A 1 195 ? 7.711 0.550 6.900 1.00 82.75 195 GLN A O 1
ATOM 1629 N N . PRO A 1 196 ? 6.524 0.057 5.050 1.00 78.38 196 PRO A N 1
ATOM 1630 C CA . PRO A 1 196 ? 5.707 -0.967 5.697 1.00 78.38 196 PRO A CA 1
ATOM 1631 C C . PRO A 1 196 ? 6.507 -2.084 6.411 1.00 78.38 196 PRO A C 1
ATOM 1633 O O . PRO A 1 196 ? 6.050 -2.635 7.413 1.00 78.38 196 PRO A O 1
ATOM 1636 N N . GLU A 1 197 ? 7.714 -2.406 5.942 1.00 76.44 197 GLU A N 1
ATOM 1637 C CA . GLU A 1 197 ? 8.613 -3.435 6.489 1.00 76.44 197 GLU A CA 1
ATOM 1638 C C . GLU A 1 197 ? 9.314 -3.036 7.796 1.00 76.44 197 GLU A C 1
ATOM 1640 O O . GLU A 1 197 ? 9.900 -3.883 8.470 1.00 76.44 197 GLU A O 1
ATOM 1645 N N . GLN A 1 198 ? 9.259 -1.761 8.180 1.00 67.31 198 GLN A N 1
ATOM 1646 C CA . GLN A 1 198 ? 9.930 -1.244 9.380 1.00 67.31 198 GLN A CA 1
ATOM 1647 C C . GLN A 1 198 ? 9.062 -1.325 10.635 1.00 67.31 198 GLN A C 1
ATOM 1649 O O . GLN A 1 198 ? 9.515 -0.998 11.732 1.00 67.31 198 GLN A O 1
ATOM 1654 N N . ILE A 1 199 ? 7.814 -1.762 10.481 1.00 62.75 199 ILE A N 1
ATOM 1655 C CA . ILE A 1 199 ? 6.827 -1.834 11.554 1.00 62.75 199 ILE A CA 1
ATOM 1656 C C . ILE A 1 199 ? 6.792 -3.254 12.115 1.00 62.75 199 ILE A C 1
ATOM 1658 O O . ILE A 1 199 ? 7.025 -4.236 11.408 1.00 62.75 199 ILE A O 1
ATOM 1662 N N . SER A 1 200 ? 6.595 -3.365 13.428 1.00 50.62 200 SER A N 1
ATOM 1663 C CA . SER A 1 200 ? 6.939 -4.580 14.159 1.00 50.62 200 SER A CA 1
ATOM 1664 C C . SER A 1 200 ? 6.070 -5.788 13.750 1.00 50.62 200 SER A C 1
ATOM 1666 O O . SER A 1 200 ? 4.872 -5.641 13.499 1.00 50.62 200 SER A O 1
ATOM 1668 N N . PRO A 1 201 ? 6.609 -7.024 13.765 1.00 53.91 201 PRO A N 1
ATOM 1669 C CA . PRO A 1 201 ? 5.843 -8.232 13.430 1.00 53.91 201 PRO A CA 1
ATOM 1670 C C . PRO A 1 201 ? 4.632 -8.489 14.341 1.00 53.91 201 PRO A C 1
ATOM 1672 O O . PRO A 1 201 ? 3.681 -9.159 13.946 1.00 53.91 201 PRO A O 1
ATOM 1675 N N . ALA A 1 202 ? 4.654 -7.963 15.571 1.00 51.41 202 ALA A N 1
ATOM 1676 C CA . ALA A 1 202 ? 3.529 -8.055 16.501 1.00 51.41 202 ALA A CA 1
ATOM 1677 C C . ALA A 1 202 ? 2.327 -7.208 16.044 1.00 51.41 202 ALA A C 1
ATOM 1679 O O . ALA A 1 202 ? 1.184 -7.560 16.332 1.00 51.41 202 ALA A O 1
ATOM 1680 N N . GLU A 1 203 ? 2.584 -6.130 15.299 1.00 52.16 203 GLU A N 1
ATOM 1681 C CA . GLU A 1 203 ? 1.565 -5.293 14.668 1.00 52.16 203 GLU A CA 1
ATOM 1682 C C . GLU A 1 203 ? 1.119 -5.880 13.316 1.00 52.16 203 GLU A C 1
ATOM 1684 O O . GLU A 1 203 ? -0.030 -5.713 12.944 1.00 52.16 203 GLU A O 1
ATOM 1689 N N . GLN A 1 204 ? 1.938 -6.668 12.611 1.00 52.47 204 GLN A N 1
ATOM 1690 C CA . GLN A 1 204 ? 1.563 -7.266 11.313 1.00 52.47 204 GLN A CA 1
ATOM 1691 C C . GLN A 1 204 ? 0.412 -8.289 11.383 1.00 52.47 204 GLN A C 1
ATOM 1693 O O . GLN A 1 204 ? -0.308 -8.486 10.409 1.00 52.47 204 GLN A O 1
ATOM 1698 N N . ASP A 1 205 ? 0.184 -8.927 12.535 1.00 49.16 205 ASP A N 1
ATOM 1699 C CA . ASP A 1 205 ? -0.703 -10.096 12.674 1.00 49.16 205 ASP A CA 1
ATOM 1700 C C . ASP A 1 205 ? -2.214 -9.796 12.466 1.00 49.16 205 ASP A C 1
ATOM 1702 O O . ASP A 1 205 ? -3.037 -10.719 12.547 1.00 49.16 205 ASP A O 1
ATOM 1706 N N . SER A 1 206 ? -2.584 -8.523 12.238 1.00 50.00 206 SER A N 1
ATOM 1707 C CA . SER A 1 206 ? -3.974 -8.051 12.056 1.00 50.00 206 SER A CA 1
ATOM 1708 C C . SER A 1 206 ? -4.156 -6.916 11.028 1.00 50.00 206 SER A C 1
ATOM 1710 O O . SER A 1 206 ? -5.237 -6.329 10.988 1.00 50.00 206 SER A O 1
ATOM 1712 N N . TRP A 1 207 ? -3.124 -6.536 10.264 1.00 55.88 207 TRP A N 1
ATOM 1713 C CA . TRP A 1 207 ? -3.130 -5.267 9.523 1.00 55.88 207 TRP A CA 1
ATOM 1714 C C . TRP A 1 207 ? -3.016 -5.507 8.019 1.00 55.88 207 TRP A C 1
ATOM 1716 O O . TRP A 1 207 ? -2.024 -6.051 7.545 1.00 55.88 207 TRP A O 1
ATOM 1726 N N . SER A 1 208 ? -4.020 -5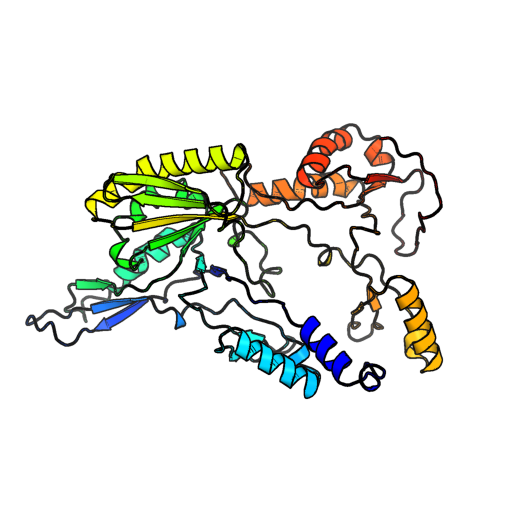.062 7.261 1.00 63.91 208 SER A N 1
ATOM 1727 C CA . SER A 1 208 ? -3.870 -4.803 5.831 1.00 63.91 208 SER A CA 1
ATOM 1728 C C . SER A 1 208 ? -3.363 -3.377 5.657 1.00 63.91 208 SER A C 1
ATOM 1730 O O . SER A 1 208 ? -4.001 -2.424 6.104 1.00 63.91 208 SER A O 1
ATOM 1732 N N . TRP A 1 209 ? -2.203 -3.233 5.027 1.00 72.44 209 TRP A N 1
ATOM 1733 C CA . TRP A 1 209 ? -1.679 -1.933 4.629 1.00 72.44 209 TRP A CA 1
ATOM 1734 C C . TRP A 1 209 ? -2.518 -1.394 3.479 1.00 72.44 209 TRP A C 1
ATOM 1736 O O . TRP A 1 209 ? -2.681 -2.077 2.476 1.00 72.44 209 TRP A O 1
ATOM 1746 N N . GLU A 1 210 ? -3.054 -0.187 3.618 1.00 77.19 210 GLU A N 1
ATOM 1747 C CA . GLU A 1 210 ? -3.788 0.486 2.549 1.00 77.19 210 GLU A CA 1
ATOM 1748 C C . GLU A 1 210 ? -3.036 1.744 2.137 1.00 77.19 210 GLU A C 1
ATOM 1750 O O . GLU A 1 210 ? -2.647 2.558 2.975 1.00 77.19 210 GLU A O 1
ATOM 1755 N N . MET A 1 211 ? -2.838 1.905 0.833 1.00 80.25 211 MET A N 1
ATOM 1756 C CA . MET A 1 211 ? -2.197 3.097 0.295 1.00 80.25 211 MET A CA 1
ATOM 1757 C C . MET A 1 211 ? -3.177 4.270 0.309 1.00 80.25 211 MET A C 1
ATOM 1759 O O . MET A 1 211 ? -4.271 4.181 -0.253 1.00 80.25 211 MET A O 1
ATOM 1763 N N . LYS A 1 212 ? -2.754 5.395 0.886 1.00 79.44 212 LYS A N 1
ATOM 1764 C CA . LYS A 1 212 ? -3.458 6.680 0.804 1.00 79.44 212 LYS A CA 1
ATOM 1765 C C . LYS A 1 212 ? -2.662 7.685 -0.025 1.00 79.44 212 LYS A C 1
ATOM 1767 O O . LYS A 1 212 ? -1.498 7.461 -0.349 1.00 79.44 212 LYS A O 1
ATOM 1772 N N . GLY A 1 213 ? -3.309 8.784 -0.414 1.00 77.25 213 GLY A N 1
ATOM 1773 C CA . GLY A 1 213 ? -2.684 9.858 -1.197 1.00 77.25 213 GLY A CA 1
ATOM 1774 C C . GLY A 1 213 ? -2.544 9.564 -2.693 1.00 77.25 213 GLY A C 1
ATOM 1775 O O . GLY A 1 213 ? -2.096 10.421 -3.446 1.00 77.25 213 GLY A O 1
ATOM 1776 N N . THR A 1 214 ? -3.005 8.400 -3.172 1.00 81.00 214 THR A N 1
ATOM 1777 C CA . THR A 1 214 ? -2.935 8.072 -4.608 1.00 81.00 214 THR A CA 1
ATOM 1778 C C . THR A 1 214 ? -3.762 9.013 -5.492 1.00 81.00 214 THR A C 1
ATOM 1780 O O . THR A 1 214 ? -3.588 9.002 -6.706 1.00 81.00 214 THR A O 1
ATOM 1783 N N . GLU A 1 215 ? -4.641 9.826 -4.900 1.00 85.31 215 GLU A N 1
ATOM 1784 C CA . GLU A 1 215 ? -5.506 10.802 -5.576 1.00 85.31 215 GLU A CA 1
ATOM 1785 C C . GLU A 1 215 ? -4.870 12.204 -5.701 1.00 85.31 215 GLU A C 1
ATOM 1787 O O . GLU A 1 215 ? -5.490 13.099 -6.275 1.00 85.31 215 GLU A O 1
ATOM 1792 N N . MET A 1 216 ? -3.642 12.407 -5.203 1.00 86.44 216 MET A N 1
ATOM 1793 C CA . MET A 1 216 ? -2.915 13.689 -5.274 1.00 86.44 216 MET A CA 1
ATOM 1794 C C . MET A 1 216 ? -2.459 14.039 -6.698 1.00 86.44 216 MET A C 1
ATOM 1796 O O . MET A 1 216 ? -2.443 15.204 -7.098 1.00 86.44 216 MET A O 1
ATOM 1800 N N . GLY A 1 217 ? -2.105 13.028 -7.486 1.00 89.75 217 GLY A N 1
ATOM 1801 C CA . GLY A 1 217 ? -1.629 13.187 -8.855 1.00 89.75 217 GLY A CA 1
ATOM 1802 C C . GLY A 1 217 ? -0.676 12.076 -9.268 1.00 89.75 217 GLY A C 1
ATOM 1803 O O . GLY A 1 217 ? -0.370 11.170 -8.487 1.00 89.75 217 GLY A O 1
ATOM 1804 N N . ALA A 1 218 ? -0.217 12.147 -10.511 1.00 93.50 218 ALA A N 1
ATOM 1805 C CA . ALA A 1 218 ? 0.700 11.177 -11.088 1.00 93.50 218 ALA A CA 1
ATOM 1806 C C . ALA A 1 218 ? 1.710 11.856 -12.015 1.00 93.50 218 ALA A C 1
ATOM 1808 O O . ALA A 1 218 ? 1.389 12.830 -12.693 1.00 93.50 218 ALA A O 1
ATOM 1809 N N . LEU A 1 219 ? 2.923 11.310 -12.082 1.00 93.56 219 LEU A N 1
ATOM 1810 C CA . LEU A 1 219 ? 3.850 11.594 -13.173 1.00 93.56 219 LEU A CA 1
ATOM 1811 C C . LEU A 1 219 ? 3.588 10.594 -14.292 1.00 93.56 219 LEU A C 1
ATOM 1813 O O . LEU A 1 219 ? 3.696 9.384 -14.083 1.00 93.56 219 LEU A O 1
ATOM 1817 N N . ILE A 1 220 ? 3.244 11.102 -15.468 1.00 93.62 220 ILE A N 1
ATOM 1818 C CA . ILE A 1 220 ? 2.902 10.295 -16.633 1.00 93.62 220 ILE A CA 1
ATOM 1819 C C . ILE A 1 220 ? 3.959 10.495 -17.705 1.00 93.62 220 ILE A C 1
ATOM 1821 O O . ILE A 1 220 ? 4.257 11.615 -18.110 1.00 93.62 220 ILE A O 1
ATOM 1825 N N . TRP A 1 221 ? 4.532 9.394 -18.173 1.00 93.50 221 TRP A N 1
ATOM 1826 C CA . TRP A 1 221 ? 5.408 9.399 -19.334 1.00 93.50 221 TRP A CA 1
ATOM 1827 C C . TRP A 1 221 ? 4.602 9.648 -20.613 1.00 93.50 221 TRP A C 1
ATOM 1829 O O . TRP A 1 221 ? 3.753 8.836 -20.985 1.00 93.50 221 TRP A O 1
ATOM 1839 N N . ASP A 1 222 ? 4.895 10.753 -21.299 1.00 91.94 222 ASP A N 1
ATOM 1840 C CA . ASP A 1 222 ? 4.364 11.083 -22.619 1.00 91.94 222 ASP A CA 1
ATOM 1841 C C . ASP A 1 222 ? 5.400 10.695 -23.677 1.00 91.94 222 ASP A C 1
ATOM 1843 O O . ASP A 1 222 ? 6.369 11.416 -23.922 1.00 91.94 222 ASP A O 1
ATOM 1847 N N . MET A 1 223 ? 5.192 9.553 -24.337 1.00 89.81 223 MET A N 1
ATOM 1848 C CA . MET A 1 223 ? 6.110 9.061 -25.368 1.00 89.81 223 MET A CA 1
ATOM 1849 C C . MET A 1 223 ? 6.204 9.992 -26.589 1.00 89.81 223 MET A C 1
ATOM 1851 O O . MET A 1 223 ? 7.238 10.036 -27.258 1.00 89.81 223 MET A O 1
ATOM 1855 N N . THR A 1 224 ? 5.157 10.772 -26.883 1.00 93.12 224 THR A N 1
ATOM 1856 C CA . THR A 1 224 ? 5.168 11.709 -28.021 1.00 93.12 224 THR A CA 1
ATOM 1857 C C . THR A 1 224 ? 6.115 12.871 -27.750 1.00 93.12 224 THR A C 1
ATOM 1859 O O . THR A 1 224 ? 6.835 13.313 -28.648 1.00 93.12 224 THR A O 1
ATOM 1862 N N . LYS A 1 225 ? 6.127 13.359 -26.509 1.00 93.94 225 LYS A N 1
ATOM 1863 C CA . LYS A 1 225 ? 7.006 14.449 -26.067 1.00 93.94 225 LYS A CA 1
ATOM 1864 C C . LYS A 1 225 ? 8.343 13.959 -25.507 1.00 93.94 225 LYS A C 1
ATOM 1866 O O . LYS A 1 225 ? 9.283 14.742 -25.407 1.00 93.94 225 LYS A O 1
ATOM 1871 N N . GLN A 1 226 ? 8.444 12.666 -25.200 1.00 94.44 226 GLN A N 1
ATOM 1872 C CA . GLN A 1 226 ? 9.578 12.040 -24.523 1.00 94.44 226 GLN A CA 1
ATOM 1873 C C . GLN A 1 226 ? 9.920 12.736 -23.199 1.00 94.44 226 GLN A C 1
ATOM 1875 O O . GLN A 1 226 ? 11.090 13.033 -22.917 1.00 94.44 226 GLN A O 1
ATOM 1880 N N . GLU A 1 227 ? 8.892 13.033 -22.410 1.00 95.12 227 GLU A N 1
ATOM 1881 C CA . GLU A 1 227 ? 9.008 13.706 -21.119 1.00 95.12 227 GLU A CA 1
ATOM 1882 C C . GLU A 1 227 ? 8.006 13.137 -20.109 1.00 95.12 227 GLU A C 1
ATOM 1884 O O . GLU A 1 227 ? 6.998 12.536 -20.484 1.00 95.12 227 GLU A O 1
ATOM 1889 N N . PHE A 1 228 ? 8.298 13.321 -18.822 1.00 94.19 228 PHE A N 1
ATOM 1890 C CA . PHE A 1 228 ? 7.325 13.084 -17.763 1.00 94.19 228 PHE A CA 1
ATOM 1891 C C . PHE A 1 228 ? 6.495 14.348 -17.573 1.00 94.19 228 PHE A C 1
ATOM 1893 O O . PHE A 1 228 ? 7.046 15.438 -17.469 1.00 94.19 228 PHE A O 1
ATOM 1900 N N . VAL A 1 229 ? 5.177 14.193 -17.529 1.00 93.75 229 VAL A N 1
ATOM 1901 C CA . VAL A 1 229 ? 4.222 15.274 -17.302 1.00 93.75 229 VAL A CA 1
ATOM 1902 C C . VAL A 1 229 ? 3.503 14.996 -15.994 1.00 93.75 229 VAL A C 1
ATOM 1904 O O . VAL A 1 229 ? 2.973 13.905 -15.787 1.00 93.75 229 VAL A O 1
ATOM 1907 N N . PHE A 1 230 ? 3.476 15.983 -15.105 1.00 93.69 230 PHE A N 1
ATOM 1908 C CA . PHE A 1 230 ? 2.661 15.899 -13.905 1.00 93.69 230 PHE A CA 1
ATOM 1909 C C . PHE A 1 230 ? 1.182 16.140 -14.234 1.00 93.69 230 PHE A C 1
ATOM 1911 O O . PHE A 1 230 ? 0.807 17.210 -14.720 1.00 93.69 230 PHE A O 1
ATOM 1918 N N . GLU A 1 231 ? 0.335 15.157 -13.935 1.00 93.69 231 GLU A N 1
ATOM 1919 C CA . GLU A 1 231 ? -1.118 15.293 -13.944 1.00 93.69 231 GLU A CA 1
ATOM 1920 C C . GLU A 1 231 ? -1.634 15.397 -12.509 1.00 93.69 231 GLU A C 1
ATOM 1922 O O . GLU A 1 231 ? -1.529 14.461 -11.712 1.00 93.69 231 GLU A O 1
ATOM 1927 N N . GLN A 1 232 ? -2.205 16.557 -12.181 1.00 91.81 232 GLN A N 1
ATOM 1928 C CA . GLN A 1 232 ? -2.816 16.786 -10.879 1.00 91.81 232 GLN A CA 1
ATOM 1929 C C . GLN A 1 232 ? -4.069 15.920 -10.714 1.00 91.81 232 GLN A C 1
ATOM 1931 O O . GLN A 1 232 ? -4.907 15.839 -11.615 1.00 91.81 232 GLN A O 1
ATOM 1936 N N . GLY A 1 233 ? -4.194 15.290 -9.547 1.00 90.44 233 GLY A N 1
ATOM 1937 C CA . GLY A 1 233 ? -5.356 14.487 -9.195 1.00 90.44 233 GLY A CA 1
ATOM 1938 C C . GLY A 1 233 ? -6.519 15.313 -8.636 1.00 90.44 233 GLY A C 1
ATOM 1939 O O . GLY A 1 233 ? -6.648 16.511 -8.889 1.00 90.44 233 GLY A O 1
ATOM 1940 N N . ALA A 1 234 ? -7.404 14.652 -7.888 1.00 86.88 234 ALA A N 1
ATOM 1941 C CA . ALA A 1 234 ? -8.604 15.274 -7.327 1.00 86.88 234 ALA A CA 1
ATOM 1942 C C . ALA A 1 234 ? -8.305 16.177 -6.116 1.00 86.88 234 ALA A C 1
ATOM 1944 O O . ALA A 1 234 ? -9.112 17.048 -5.783 1.00 86.88 234 ALA A O 1
ATOM 1945 N N . GLU A 1 235 ? -7.165 15.972 -5.455 1.00 84.81 235 GLU A N 1
ATOM 1946 C CA . GLU A 1 235 ? -6.776 16.724 -4.265 1.00 84.81 235 GLU A CA 1
ATOM 1947 C C . GLU A 1 235 ? -5.996 18.004 -4.610 1.00 84.81 235 GLU A C 1
ATOM 1949 O O . GLU A 1 235 ? -5.234 18.092 -5.579 1.00 84.81 235 GLU A O 1
ATOM 1954 N N . THR A 1 236 ? -6.190 19.041 -3.794 1.00 85.62 236 THR A N 1
ATOM 1955 C CA . THR A 1 236 ? -5.397 20.269 -3.882 1.00 85.62 236 THR A CA 1
ATOM 1956 C C . THR A 1 236 ? -4.033 20.041 -3.249 1.00 85.62 236 THR A C 1
ATOM 1958 O O . THR A 1 236 ? -3.961 19.692 -2.073 1.00 85.62 236 THR A O 1
ATOM 1961 N N . LEU A 1 237 ? -2.968 20.290 -4.006 1.00 86.06 237 LEU A N 1
ATOM 1962 C CA . LEU A 1 237 ? -1.605 20.221 -3.496 1.00 86.06 237 LEU A CA 1
ATOM 1963 C C . LEU A 1 237 ? -1.234 21.513 -2.770 1.00 86.06 237 LEU A C 1
ATOM 1965 O O . LEU A 1 237 ? -1.492 22.608 -3.275 1.00 86.06 237 LEU A O 1
ATOM 1969 N N . ASP A 1 238 ? -0.599 21.386 -1.611 1.00 87.31 238 ASP A N 1
ATOM 1970 C CA . ASP A 1 238 ? 0.118 22.500 -0.995 1.00 87.31 238 ASP A CA 1
ATOM 1971 C C . ASP A 1 238 ? 1.495 22.715 -1.660 1.00 87.31 238 ASP A C 1
ATOM 1973 O O . ASP A 1 238 ? 1.918 21.970 -2.550 1.00 87.31 238 ASP A O 1
ATOM 1977 N N . GLU A 1 239 ? 2.204 23.762 -1.237 1.00 87.19 239 GLU A N 1
ATOM 1978 C CA . GLU A 1 239 ? 3.519 24.116 -1.784 1.00 87.19 239 GLU A CA 1
ATOM 1979 C C . GLU A 1 239 ? 4.570 23.007 -1.592 1.00 87.19 239 GLU A C 1
ATOM 1981 O O . GLU A 1 239 ? 5.458 22.847 -2.433 1.00 87.19 239 GLU A O 1
ATOM 1986 N N . GLU A 1 240 ? 4.467 22.214 -0.521 1.00 84.12 240 GLU A N 1
ATOM 1987 C CA . GLU A 1 240 ? 5.417 21.142 -0.216 1.00 84.12 240 GLU A CA 1
ATOM 1988 C C . GLU A 1 240 ? 5.223 19.947 -1.152 1.00 84.12 240 GLU A C 1
ATOM 1990 O O . GLU A 1 240 ? 6.202 19.423 -1.695 1.00 84.12 240 GLU A O 1
ATOM 1995 N N . HIS A 1 241 ? 3.970 19.560 -1.408 1.00 85.56 241 HIS A N 1
ATOM 1996 C CA . HIS A 1 241 ? 3.641 18.507 -2.365 1.00 85.56 241 HIS A CA 1
ATOM 1997 C C . HIS A 1 241 ? 4.032 18.909 -3.793 1.00 85.56 241 HIS A C 1
ATOM 1999 O O . HIS A 1 241 ? 4.596 18.096 -4.525 1.00 85.56 241 HIS A O 1
ATOM 2005 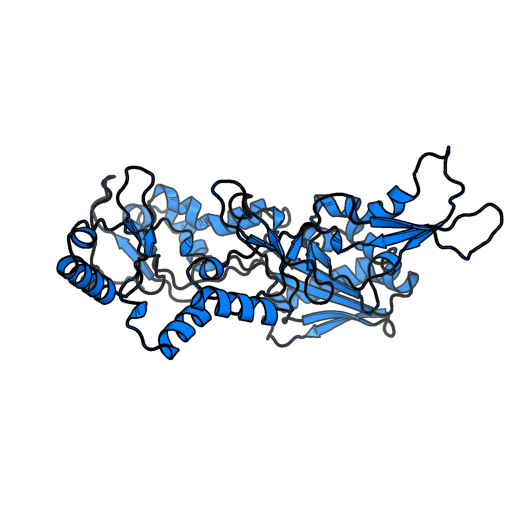N N . VAL A 1 242 ? 3.812 20.171 -4.184 1.00 88.88 242 VAL A N 1
ATOM 2006 C CA . VAL A 1 242 ? 4.260 20.688 -5.492 1.00 88.88 242 VAL A CA 1
ATOM 2007 C C . VAL A 1 242 ? 5.782 20.583 -5.629 1.00 88.88 242 VAL A C 1
ATOM 2009 O O . VAL A 1 242 ? 6.282 20.110 -6.652 1.00 88.88 242 VAL A O 1
ATOM 2012 N N . ALA A 1 243 ? 6.534 20.973 -4.595 1.00 90.31 243 ALA A N 1
ATOM 2013 C CA . ALA A 1 243 ? 7.990 20.861 -4.600 1.00 90.31 243 ALA A CA 1
ATOM 2014 C C . ALA A 1 243 ? 8.469 19.399 -4.658 1.00 90.31 243 ALA A C 1
ATOM 2016 O O . ALA A 1 243 ? 9.468 19.104 -5.318 1.00 90.31 243 ALA A O 1
ATOM 2017 N N . LEU A 1 244 ? 7.765 18.476 -3.994 1.00 88.56 244 LEU A N 1
ATOM 2018 C CA . LEU A 1 244 ? 8.066 17.046 -4.047 1.00 88.56 244 LEU A CA 1
ATOM 2019 C C . LEU A 1 244 ? 7.861 16.476 -5.456 1.00 88.56 244 LEU A C 1
ATOM 2021 O O . LEU A 1 244 ? 8.776 15.840 -5.982 1.00 88.56 244 LEU A O 1
ATOM 2025 N N . PHE A 1 245 ? 6.717 16.743 -6.091 1.00 90.25 245 PHE A N 1
ATOM 2026 C CA . PHE A 1 245 ? 6.458 16.272 -7.454 1.00 90.25 245 PHE A CA 1
ATOM 2027 C C . PHE A 1 245 ? 7.469 16.831 -8.457 1.00 90.25 245 PHE A C 1
ATOM 2029 O O . PHE A 1 245 ? 7.973 16.071 -9.278 1.00 90.25 245 PHE A O 1
ATOM 2036 N N . ALA A 1 246 ? 7.859 18.104 -8.337 1.00 92.62 246 ALA A N 1
ATOM 2037 C CA . ALA A 1 246 ? 8.901 18.688 -9.185 1.00 92.62 246 ALA A CA 1
ATOM 2038 C C . ALA A 1 246 ? 10.256 17.969 -9.032 1.00 92.62 246 ALA A C 1
ATOM 2040 O O . ALA A 1 246 ? 10.966 17.736 -10.010 1.00 92.62 246 ALA A O 1
ATOM 2041 N N . ARG A 1 247 ? 10.622 17.571 -7.806 1.00 93.25 247 ARG A N 1
ATOM 2042 C CA . ARG A 1 247 ? 11.839 16.780 -7.559 1.00 93.25 247 ARG A CA 1
ATOM 2043 C C . ARG A 1 247 ? 11.744 15.374 -8.145 1.00 93.25 247 ARG A C 1
ATOM 2045 O O . ARG A 1 247 ? 12.738 14.869 -8.662 1.00 93.25 247 ARG A O 1
ATOM 2052 N N . MET A 1 248 ? 10.581 14.737 -8.035 1.00 92.12 248 MET A N 1
ATOM 2053 C CA . MET A 1 248 ? 10.360 13.412 -8.608 1.00 92.12 248 MET A CA 1
ATOM 2054 C C . MET A 1 248 ? 10.388 13.437 -10.132 1.00 92.12 248 MET A C 1
ATOM 2056 O O . MET A 1 248 ? 10.989 12.555 -10.736 1.00 92.12 248 MET A O 1
ATOM 2060 N N . GLU A 1 249 ? 9.771 14.449 -10.743 1.00 94.19 249 GLU A N 1
ATOM 2061 C CA . GLU A 1 249 ? 9.799 14.667 -12.188 1.00 94.19 249 GLU A CA 1
ATOM 2062 C C . GLU A 1 249 ? 11.241 14.792 -12.673 1.00 94.19 249 GLU A C 1
ATOM 2064 O O . GLU A 1 249 ? 11.636 14.103 -13.609 1.00 94.19 249 GLU A O 1
ATOM 2069 N N . GLU A 1 250 ? 12.057 15.594 -11.984 1.00 94.38 250 GLU A N 1
ATOM 2070 C CA . GLU A 1 250 ? 13.473 15.746 -12.307 1.00 94.38 250 GLU A CA 1
ATOM 2071 C C . GLU A 1 250 ? 14.246 14.426 -12.171 1.00 94.38 250 GLU A C 1
ATOM 2073 O O . GLU A 1 250 ? 14.993 14.061 -13.079 1.00 94.38 250 GLU A O 1
ATOM 2078 N N . ALA A 1 251 ? 14.042 13.666 -11.091 1.00 92.06 251 ALA A N 1
ATOM 2079 C CA . ALA A 1 251 ? 14.697 12.367 -10.916 1.00 92.06 251 ALA A CA 1
ATOM 2080 C C . ALA A 1 251 ? 14.282 11.353 -11.995 1.00 92.06 251 ALA A C 1
ATOM 2082 O O . ALA A 1 251 ? 15.138 10.692 -12.583 1.00 92.06 251 ALA A O 1
ATOM 2083 N N . ALA A 1 252 ? 12.990 11.273 -12.318 1.00 92.50 252 ALA A N 1
ATOM 2084 C CA . ALA A 1 252 ? 12.483 10.426 -13.395 1.00 92.50 252 ALA A CA 1
ATOM 2085 C C . ALA A 1 252 ? 13.039 10.866 -14.761 1.00 92.50 252 ALA A C 1
ATOM 2087 O O . ALA A 1 252 ? 13.470 10.043 -15.569 1.00 92.50 252 ALA A O 1
ATOM 2088 N N . ARG A 1 253 ? 13.105 12.175 -15.017 1.00 93.88 253 ARG A N 1
ATOM 2089 C CA . ARG A 1 253 ? 13.662 12.741 -16.249 1.00 93.88 253 ARG A CA 1
ATOM 2090 C C . ARG A 1 253 ? 15.147 12.423 -16.415 1.00 93.88 253 ARG A C 1
ATOM 2092 O O . ARG A 1 253 ? 15.572 12.184 -17.542 1.00 93.88 253 ARG A O 1
ATOM 2099 N N . VAL A 1 254 ? 15.927 12.444 -15.337 1.00 93.06 254 VAL A N 1
ATOM 2100 C CA . VAL A 1 254 ? 17.367 12.151 -15.381 1.00 93.06 254 VAL A CA 1
ATOM 2101 C C . VAL A 1 254 ? 17.624 10.650 -15.513 1.00 93.06 254 VAL A C 1
ATOM 2103 O O . VAL A 1 254 ? 18.406 10.262 -16.372 1.00 93.06 254 VAL A O 1
ATOM 2106 N N . ASN A 1 255 ? 16.937 9.819 -14.726 1.00 91.62 255 ASN A N 1
ATOM 2107 C CA . ASN A 1 255 ? 17.303 8.407 -14.563 1.00 91.62 255 ASN A CA 1
ATOM 2108 C C . ASN A 1 255 ? 16.456 7.432 -15.402 1.00 91.62 255 ASN A C 1
ATOM 2110 O O . ASN A 1 255 ? 16.900 6.331 -15.700 1.00 91.62 255 ASN A O 1
ATOM 2114 N N . LEU A 1 256 ? 15.227 7.798 -15.788 1.00 91.19 256 LEU A N 1
ATOM 2115 C CA . LEU A 1 256 ? 14.341 6.902 -16.548 1.00 91.19 256 LEU A CA 1
ATOM 2116 C C . LEU A 1 256 ? 14.264 7.265 -18.028 1.00 91.19 256 LEU A C 1
ATOM 2118 O O . LEU A 1 256 ? 14.114 6.376 -18.859 1.00 91.19 256 LEU A O 1
ATOM 2122 N N . ARG A 1 257 ? 14.350 8.551 -18.385 1.00 92.06 257 ARG A N 1
ATOM 2123 C CA . ARG A 1 257 ? 14.020 9.048 -19.734 1.00 92.06 257 ARG A CA 1
ATOM 2124 C C . ARG A 1 257 ? 14.717 8.295 -20.868 1.00 92.06 257 ARG A C 1
ATOM 2126 O O . ARG A 1 257 ? 14.056 7.933 -21.836 1.00 92.06 257 ARG A O 1
ATOM 2133 N N . GLU A 1 258 ? 16.030 8.096 -20.780 1.00 90.62 258 GLU A N 1
ATOM 2134 C CA . GLU A 1 258 ? 16.792 7.422 -21.839 1.00 90.62 258 GLU A CA 1
ATOM 2135 C C . GLU A 1 258 ? 16.336 5.970 -21.993 1.00 90.62 258 GLU A C 1
ATOM 2137 O O . GLU A 1 258 ? 15.892 5.585 -23.074 1.00 90.62 258 GLU A O 1
ATOM 2142 N N . GLY A 1 259 ? 16.284 5.220 -20.890 1.00 86.88 259 GLY A N 1
ATOM 2143 C CA . GLY A 1 259 ? 15.772 3.854 -20.896 1.00 86.88 259 GLY A CA 1
ATOM 2144 C C . GLY A 1 259 ? 14.325 3.764 -21.393 1.00 86.88 259 GLY A C 1
ATOM 2145 O O . GLY A 1 259 ? 13.970 2.822 -22.098 1.00 86.88 259 GLY A O 1
ATOM 2146 N N . MET A 1 260 ? 13.478 4.746 -21.088 1.00 88.25 260 MET A N 1
ATOM 2147 C CA . MET A 1 260 ? 12.088 4.786 -21.555 1.00 88.25 260 MET A CA 1
ATOM 2148 C C . MET A 1 260 ? 11.996 4.961 -23.076 1.00 88.25 260 MET A C 1
ATOM 2150 O O . MET A 1 260 ? 11.162 4.320 -23.715 1.00 88.25 260 MET A O 1
ATOM 2154 N N . ILE A 1 261 ? 12.876 5.776 -23.666 1.00 89.50 261 ILE A N 1
ATOM 2155 C CA . ILE A 1 261 ? 12.969 5.964 -25.121 1.00 89.50 261 ILE A CA 1
ATOM 2156 C C . ILE A 1 261 ? 13.541 4.709 -25.790 1.00 89.50 261 ILE A C 1
ATOM 2158 O O . ILE A 1 261 ? 12.966 4.222 -26.763 1.00 89.50 261 ILE A O 1
ATOM 2162 N N . GLU A 1 262 ? 14.650 4.177 -25.272 1.00 88.06 262 GLU A N 1
ATOM 2163 C CA . GLU A 1 262 ? 15.345 3.015 -25.840 1.00 88.06 262 GLU A CA 1
ATOM 2164 C C . GLU A 1 262 ? 14.469 1.761 -25.853 1.00 88.06 262 GLU A C 1
ATOM 2166 O O . GLU A 1 262 ? 14.470 1.008 -26.828 1.00 88.06 262 GLU A O 1
ATOM 2171 N N . ASN A 1 263 ? 13.676 1.565 -24.797 1.00 82.38 263 ASN A N 1
ATOM 2172 C CA . ASN A 1 263 ? 12.780 0.417 -24.662 1.00 82.38 263 ASN A CA 1
ATOM 2173 C C . ASN A 1 263 ? 11.390 0.651 -25.275 1.00 82.38 263 ASN A C 1
ATOM 2175 O O . ASN A 1 263 ? 10.519 -0.213 -25.148 1.00 82.38 263 ASN A O 1
ATOM 2179 N N . VAL A 1 264 ? 11.189 1.792 -25.951 1.00 85.00 264 VAL A N 1
ATOM 2180 C CA . VAL A 1 264 ? 9.936 2.184 -26.620 1.00 85.00 264 VAL A CA 1
ATOM 2181 C C . VAL A 1 264 ? 8.746 2.096 -25.660 1.00 85.00 264 VAL A C 1
ATOM 2183 O O . VAL A 1 264 ? 7.713 1.495 -25.946 1.00 85.00 264 VAL A O 1
ATOM 2186 N N . CYS A 1 265 ? 8.913 2.662 -24.468 1.00 80.31 265 CYS A N 1
ATOM 2187 C CA . CYS A 1 265 ? 7.866 2.674 -23.464 1.00 80.31 265 CYS A CA 1
ATOM 2188 C C . CYS A 1 265 ? 6.741 3.626 -23.884 1.00 80.31 265 CYS A C 1
ATOM 2190 O O . CYS A 1 265 ? 6.959 4.832 -23.986 1.00 80.31 265 CYS A O 1
ATOM 2192 N N . GLU A 1 266 ? 5.537 3.099 -24.116 1.00 81.25 266 GLU A N 1
ATOM 2193 C CA . GLU A 1 266 ? 4.402 3.928 -24.534 1.00 81.25 266 GLU A CA 1
ATOM 2194 C C . GLU A 1 266 ? 3.818 4.723 -23.364 1.00 81.25 266 GLU A C 1
ATOM 2196 O O . GLU A 1 266 ? 3.464 5.888 -23.532 1.00 81.25 266 GLU A O 1
ATOM 2201 N N . THR A 1 267 ? 3.719 4.110 -22.179 1.00 84.19 267 THR A N 1
ATOM 2202 C CA . THR A 1 267 ? 3.048 4.703 -21.012 1.00 84.19 267 THR A CA 1
ATOM 2203 C C . THR A 1 267 ? 3.643 4.227 -19.686 1.00 84.19 267 THR A C 1
ATOM 2205 O O . THR A 1 267 ? 3.828 3.036 -19.436 1.00 84.19 267 THR A O 1
ATOM 2208 N N . LEU A 1 268 ? 3.898 5.157 -18.778 1.00 87.94 268 LEU A N 1
ATOM 2209 C CA . LEU A 1 268 ? 4.246 4.839 -17.400 1.00 87.94 268 LEU A CA 1
ATOM 2210 C C . LEU A 1 268 ? 3.611 5.866 -16.488 1.00 87.94 268 LEU A C 1
ATOM 2212 O O . LEU A 1 268 ? 3.770 7.061 -16.709 1.00 87.94 268 LEU A O 1
ATOM 2216 N N . GLU A 1 269 ? 2.920 5.380 -15.471 1.00 91.12 269 GLU A N 1
ATOM 2217 C CA . GLU A 1 269 ? 2.282 6.198 -14.456 1.00 91.12 269 GLU A CA 1
ATOM 2218 C C . GLU A 1 269 ? 2.952 5.936 -13.104 1.00 91.12 269 GLU A C 1
ATOM 2220 O O . GLU A 1 269 ? 2.930 4.811 -12.596 1.00 91.12 269 GLU A O 1
ATOM 2225 N N . ILE A 1 270 ? 3.545 6.985 -12.534 1.00 90.62 270 ILE A N 1
ATOM 2226 C CA . ILE A 1 270 ? 4.191 6.965 -11.222 1.00 90.62 270 ILE A CA 1
ATOM 2227 C C . ILE A 1 270 ? 3.309 7.751 -10.265 1.00 90.62 270 ILE A C 1
ATOM 2229 O O . ILE A 1 270 ? 3.136 8.964 -10.420 1.00 90.62 270 ILE A O 1
ATOM 2233 N N . ARG A 1 271 ? 2.744 7.065 -9.274 1.00 90.94 271 ARG A N 1
ATOM 2234 C CA . ARG A 1 271 ? 1.919 7.697 -8.239 1.00 90.94 271 ARG A CA 1
ATOM 2235 C C . ARG A 1 271 ? 2.653 7.771 -6.920 1.00 90.94 271 ARG A C 1
ATOM 2237 O O . ARG A 1 271 ? 3.353 6.838 -6.536 1.00 90.94 271 ARG A O 1
ATOM 2244 N N . LEU A 1 272 ? 2.418 8.859 -6.203 1.00 88.06 272 LEU A N 1
ATOM 2245 C CA . LEU A 1 272 ? 2.771 8.940 -4.799 1.00 88.06 272 LEU A CA 1
ATOM 2246 C C . LEU A 1 272 ? 1.729 8.211 -3.960 1.00 88.06 272 LEU A C 1
ATOM 2248 O O . LEU A 1 272 ? 0.524 8.331 -4.187 1.00 88.06 272 LEU A O 1
ATOM 2252 N N . ALA A 1 273 ? 2.216 7.464 -2.985 1.00 85.12 273 ALA A N 1
ATOM 2253 C CA . ALA A 1 273 ? 1.414 6.962 -1.892 1.00 85.12 273 ALA A CA 1
ATOM 2254 C C . ALA A 1 273 ? 2.159 7.242 -0.592 1.00 85.12 273 ALA A C 1
ATOM 2256 O O . ALA A 1 273 ? 3.380 7.113 -0.518 1.00 85.12 273 ALA A O 1
ATOM 2257 N N . CYS A 1 274 ? 1.422 7.628 0.437 1.00 75.06 274 CYS A N 1
ATOM 2258 C CA . CYS A 1 274 ? 1.982 7.855 1.758 1.00 75.06 274 CYS A CA 1
ATOM 2259 C C . CYS A 1 274 ? 1.382 6.839 2.718 1.00 75.06 274 CYS A C 1
ATOM 2261 O O . CYS A 1 274 ? 0.177 6.570 2.681 1.00 75.06 274 CYS A O 1
ATOM 2263 N N . ASN A 1 275 ? 2.217 6.325 3.614 1.00 66.12 275 ASN A N 1
ATOM 2264 C CA . ASN A 1 275 ? 1.716 5.689 4.818 1.00 66.12 275 ASN A CA 1
ATOM 2265 C C . ASN A 1 275 ? 1.363 6.794 5.812 1.00 66.12 275 ASN A C 1
ATOM 2267 O O . ASN A 1 275 ? 2.233 7.524 6.288 1.00 66.12 275 ASN A O 1
ATOM 2271 N N . GLU A 1 276 ? 0.077 6.938 6.111 1.00 60.41 276 GLU A N 1
ATOM 2272 C CA . GLU A 1 276 ? -0.348 7.792 7.212 1.00 60.41 276 GLU A CA 1
ATOM 2273 C C . GLU A 1 276 ? 0.031 7.119 8.532 1.00 60.41 276 GLU A C 1
ATOM 2275 O O . GLU A 1 276 ? -0.503 6.068 8.897 1.00 60.41 276 GLU A O 1
ATOM 2280 N N . LEU A 1 277 ? 0.948 7.745 9.271 1.00 52.75 277 LEU A N 1
ATOM 2281 C CA . LEU A 1 277 ? 1.129 7.452 10.687 1.00 52.75 277 LEU A CA 1
ATOM 2282 C C . LEU A 1 277 ? -0.046 8.088 11.429 1.00 52.75 277 LEU A C 1
ATOM 2284 O O . LEU A 1 277 ? -0.029 9.266 11.791 1.00 52.75 277 LEU A O 1
ATOM 2288 N N . GLU A 1 278 ? -1.105 7.306 11.603 1.00 60.75 278 GLU A N 1
ATOM 2289 C CA . GLU A 1 278 ? -2.233 7.704 12.428 1.00 60.75 278 GLU A CA 1
ATOM 2290 C C . GLU A 1 278 ? -1.959 7.355 13.892 1.00 60.75 278 GLU A C 1
ATOM 2292 O O . GLU A 1 278 ? -1.618 6.217 14.223 1.00 60.75 278 GLU A O 1
ATOM 2297 N N . PHE A 1 279 ? -2.155 8.324 14.793 1.00 57.56 279 PHE A N 1
ATOM 2298 C CA . PHE A 1 279 ? -2.205 8.022 16.218 1.00 57.56 279 PHE A CA 1
ATOM 2299 C C . PHE A 1 279 ? -3.419 7.139 16.515 1.00 57.56 279 PHE A C 1
ATOM 2301 O O . PHE A 1 279 ? -4.574 7.588 16.475 1.00 57.56 279 PHE A O 1
ATOM 2308 N N . ARG A 1 280 ? -3.135 5.873 16.802 1.00 59.66 280 ARG A N 1
ATOM 2309 C CA . ARG A 1 280 ? -4.118 4.832 17.082 1.00 59.66 280 ARG A CA 1
ATOM 2310 C C . ARG A 1 280 ? -4.379 4.745 18.575 1.00 59.66 280 ARG A C 1
ATOM 2312 O O . ARG A 1 280 ? -3.563 4.247 19.348 1.00 59.66 280 ARG A O 1
ATOM 2319 N N . THR A 1 281 ? -5.522 5.278 18.982 1.00 59.16 281 THR A N 1
ATOM 2320 C CA . THR A 1 281 ? -5.934 5.367 20.388 1.00 59.16 281 THR A CA 1
ATOM 2321 C C . THR A 1 281 ? -6.243 3.997 20.979 1.00 59.16 281 THR A C 1
ATOM 2323 O O . THR A 1 281 ? -6.190 3.823 22.192 1.00 59.16 281 THR A O 1
ATOM 2326 N N . GLU A 1 282 ? -6.519 3.014 20.126 1.00 60.06 282 GLU A N 1
ATOM 2327 C CA . GLU A 1 282 ? -6.730 1.614 20.470 1.00 60.06 282 GLU A CA 1
ATOM 2328 C C . GLU A 1 282 ? -5.463 0.895 20.954 1.00 60.06 282 GLU A C 1
ATOM 2330 O O . GLU A 1 282 ? -5.575 -0.142 21.605 1.00 60.06 282 GLU A O 1
ATOM 2335 N N . LEU A 1 283 ? -4.272 1.435 20.662 1.00 58.34 283 LEU A N 1
ATOM 2336 C CA . LEU A 1 283 ? -2.994 0.906 21.154 1.00 58.34 283 LEU A CA 1
ATOM 2337 C C . LEU A 1 283 ? -2.619 1.459 22.531 1.00 58.34 283 LEU A C 1
ATOM 2339 O O . LEU A 1 283 ? -1.698 0.952 23.172 1.00 58.34 283 LEU A O 1
ATOM 2343 N N . ILE A 1 284 ? -3.316 2.497 22.996 1.00 65.56 284 ILE A N 1
ATOM 2344 C CA . ILE A 1 284 ? -3.154 2.980 24.361 1.00 65.56 284 ILE A CA 1
ATOM 2345 C C . ILE A 1 284 ? -3.741 1.906 25.265 1.00 65.56 284 ILE A C 1
ATOM 2347 O O . ILE A 1 284 ? -4.927 1.581 25.157 1.00 65.56 284 ILE A O 1
ATOM 2351 N N . ASP A 1 285 ? -2.903 1.367 26.154 1.00 62.53 285 ASP A N 1
ATOM 2352 C CA . ASP A 1 285 ? -3.345 0.436 27.185 1.00 62.53 285 ASP A CA 1
ATOM 2353 C C . ASP A 1 285 ? -4.620 0.990 27.823 1.00 62.53 285 ASP A C 1
ATOM 2355 O O . ASP A 1 285 ? -4.642 2.164 28.213 1.00 62.53 285 ASP A O 1
ATOM 2359 N N . PRO A 1 286 ? -5.701 0.199 27.896 1.00 59.84 286 PRO A N 1
ATOM 2360 C CA . PRO A 1 286 ? -6.989 0.732 28.277 1.00 59.84 286 PRO A CA 1
ATOM 2361 C C . PRO A 1 286 ? -6.910 1.393 29.646 1.00 59.84 286 PRO A C 1
ATOM 2363 O O . PRO A 1 286 ? -6.715 0.732 30.669 1.00 59.84 286 PRO A O 1
ATOM 2366 N N . VAL A 1 287 ? -7.053 2.721 29.619 1.00 57.94 287 VAL A N 1
ATOM 2367 C CA . VAL A 1 287 ? -6.690 3.637 30.709 1.00 57.94 287 VAL A CA 1
ATOM 2368 C C . VAL A 1 287 ? -7.497 3.343 31.968 1.00 57.94 287 VAL A C 1
ATOM 2370 O O . VAL A 1 287 ? -7.019 3.531 33.085 1.00 57.94 287 VAL A O 1
ATOM 2373 N N . VAL A 1 288 ? -8.717 2.829 31.798 1.00 61.09 288 VAL A N 1
ATOM 2374 C CA . VAL A 1 288 ? -9.605 2.502 32.905 1.00 61.09 288 VAL A CA 1
ATOM 2375 C C . VAL A 1 288 ? -10.115 1.077 32.771 1.00 61.09 288 VAL A C 1
ATOM 2377 O O . VAL A 1 288 ? -10.906 0.747 31.885 1.00 61.09 288 VAL A O 1
ATOM 2380 N N . GLN A 1 289 ? -9.692 0.246 33.720 1.00 68.62 289 GLN A N 1
ATOM 2381 C CA . GLN A 1 289 ? -10.231 -1.089 33.930 1.00 68.62 289 GLN A CA 1
ATOM 2382 C C . GLN A 1 289 ? -11.201 -1.053 35.105 1.00 68.62 289 GLN A C 1
ATOM 2384 O O . GLN A 1 289 ? -10.798 -0.971 36.267 1.00 68.62 289 GLN A O 1
ATOM 2389 N N . LEU A 1 290 ? -12.496 -1.133 34.813 1.00 70.88 290 LEU A N 1
ATOM 2390 C CA . LEU A 1 290 ? -13.512 -1.233 35.850 1.00 70.88 290 LEU A CA 1
ATOM 2391 C C . LEU A 1 290 ? -13.780 -2.699 36.174 1.00 70.88 290 LEU A C 1
ATOM 2393 O O . LEU A 1 290 ? -14.170 -3.501 35.321 1.00 70.88 290 LEU A O 1
ATOM 2397 N N . ARG A 1 291 ? -13.613 -3.035 37.454 1.00 72.75 291 ARG A N 1
ATOM 2398 C CA . ARG A 1 291 ? -14.162 -4.263 38.023 1.00 72.75 291 ARG A CA 1
ATOM 2399 C C . ARG A 1 291 ? -15.549 -3.944 38.551 1.00 72.75 291 ARG A C 1
ATOM 2401 O O . ARG A 1 291 ? -15.686 -3.319 39.598 1.00 72.75 291 ARG A O 1
ATOM 2408 N N . LEU A 1 292 ? -16.566 -4.403 37.833 1.00 77.69 292 LEU A N 1
ATOM 2409 C CA . LEU A 1 292 ? -17.962 -4.312 38.251 1.00 77.69 292 LEU A CA 1
ATOM 2410 C C . LEU A 1 292 ? -18.453 -5.707 38.647 1.00 77.69 292 LEU A C 1
ATOM 2412 O O . LEU A 1 292 ? -19.182 -6.334 37.885 1.00 77.69 292 LEU A O 1
ATOM 2416 N N . PRO A 1 293 ? -18.077 -6.235 39.828 1.00 72.62 293 PRO A N 1
ATOM 2417 C CA . PRO A 1 293 ? -18.505 -7.571 40.246 1.00 72.62 293 PRO A CA 1
ATOM 2418 C C . PRO A 1 293 ? -20.036 -7.695 40.307 1.00 72.62 293 PRO A C 1
ATOM 2420 O O . PRO A 1 293 ? -20.571 -8.768 40.049 1.00 72.62 293 PRO A O 1
ATOM 2423 N N . GLN A 1 294 ? -20.739 -6.583 40.557 1.00 71.06 294 GLN A N 1
ATOM 2424 C CA . GLN A 1 294 ? -22.203 -6.469 40.532 1.00 71.06 294 GLN A CA 1
ATOM 2425 C C . GLN A 1 294 ? -22.812 -6.850 39.174 1.00 71.06 294 GLN A C 1
ATOM 2427 O O . GLN A 1 294 ? -23.909 -7.402 39.136 1.00 71.06 294 GLN A O 1
ATOM 2432 N N . PHE A 1 295 ? -22.072 -6.654 38.077 1.00 72.69 295 PHE A N 1
ATOM 2433 C CA . PHE A 1 295 ? -22.495 -7.023 36.726 1.00 72.69 295 PHE A CA 1
ATOM 2434 C C . PHE A 1 295 ? -22.749 -8.534 36.573 1.00 72.69 295 PHE A C 1
ATOM 2436 O O . PHE A 1 295 ? -23.541 -8.952 35.731 1.00 72.69 295 PHE A O 1
ATOM 2443 N N . PHE A 1 296 ? -22.114 -9.363 37.410 1.00 73.44 296 PHE A N 1
ATOM 2444 C CA . PHE A 1 296 ? -22.189 -10.826 37.342 1.00 73.44 296 PHE A CA 1
ATOM 2445 C C . PHE A 1 296 ? -23.095 -11.454 38.411 1.00 73.44 296 PHE A C 1
ATOM 2447 O O . PHE A 1 296 ? -23.189 -12.678 38.480 1.00 73.44 296 PHE A O 1
ATOM 2454 N N . VAL A 1 297 ? -23.753 -10.651 39.258 1.00 75.75 297 VAL A N 1
ATOM 2455 C CA . VAL A 1 297 ? -24.502 -11.165 40.421 1.00 75.75 297 VAL A CA 1
ATOM 2456 C C . VAL A 1 297 ? -25.885 -11.686 40.029 1.00 75.75 297 VAL A C 1
ATOM 2458 O O . VAL A 1 297 ? -26.216 -12.836 40.309 1.00 75.75 297 VAL A O 1
ATOM 2461 N N . ASN A 1 298 ? -26.721 -10.847 39.411 1.00 78.94 298 ASN A N 1
ATOM 2462 C CA . ASN A 1 298 ? -28.065 -11.205 38.949 1.00 78.94 298 ASN A CA 1
ATOM 2463 C C . ASN A 1 298 ? -28.536 -10.243 37.839 1.00 78.94 298 ASN A C 1
ATOM 2465 O O . ASN A 1 298 ? -27.830 -9.300 37.493 1.00 78.94 298 ASN A O 1
ATOM 2469 N N . HIS A 1 299 ? -29.722 -10.488 37.270 1.00 63.84 299 HIS A N 1
ATOM 2470 C CA . HIS A 1 299 ? -30.255 -9.706 36.145 1.00 63.84 299 HIS A CA 1
ATOM 2471 C C . HIS A 1 299 ? -30.468 -8.222 36.480 1.00 63.84 299 HIS A C 1
ATOM 2473 O O . HIS A 1 299 ? -30.158 -7.360 35.669 1.00 63.84 299 HIS A O 1
ATOM 2479 N N . GLU A 1 300 ? -30.969 -7.916 37.675 1.00 74.19 300 GLU A N 1
ATOM 2480 C CA . GLU A 1 300 ? -31.240 -6.540 38.100 1.00 74.19 300 GLU A CA 1
ATOM 2481 C C . GLU A 1 300 ? -29.935 -5.758 38.306 1.00 74.19 300 GLU A C 1
ATOM 2483 O O . GLU A 1 300 ? -29.774 -4.658 37.784 1.00 74.19 300 GLU A O 1
ATOM 2488 N N . ALA A 1 301 ? -28.954 -6.365 38.980 1.00 65.50 301 ALA A N 1
ATOM 2489 C CA . ALA A 1 301 ? -27.631 -5.780 39.176 1.00 65.50 301 ALA A CA 1
ATOM 2490 C C . ALA A 1 301 ? -26.868 -5.610 37.850 1.00 65.50 301 ALA A C 1
ATOM 2492 O O . ALA A 1 301 ? -26.184 -4.604 37.660 1.00 65.50 301 ALA A O 1
ATOM 2493 N N . HIS A 1 302 ? -27.027 -6.553 36.916 1.00 77.69 302 HIS A N 1
ATOM 2494 C CA . HIS A 1 302 ? -26.518 -6.435 35.551 1.00 77.69 302 HIS A CA 1
ATOM 2495 C C . HIS A 1 302 ? -27.129 -5.231 34.826 1.00 77.69 302 HIS A C 1
ATOM 2497 O O . HIS A 1 302 ? -26.392 -4.432 34.255 1.00 77.69 302 HIS A O 1
ATOM 2503 N N . ASP A 1 303 ? -28.454 -5.074 34.853 1.00 73.19 303 ASP A N 1
ATOM 2504 C CA . ASP A 1 303 ? -29.133 -3.991 34.137 1.00 73.19 303 ASP A CA 1
ATOM 2505 C C . ASP A 1 303 ? -28.793 -2.616 34.709 1.00 73.19 303 ASP A C 1
ATOM 2507 O O . ASP A 1 303 ? -28.582 -1.678 33.939 1.00 73.19 303 ASP A O 1
ATOM 2511 N N . ILE A 1 304 ? -28.669 -2.510 36.035 1.00 75.38 304 ILE A N 1
ATOM 2512 C CA . ILE A 1 304 ? -28.221 -1.289 36.715 1.00 75.38 304 ILE A CA 1
ATOM 2513 C C . ILE A 1 304 ? -26.778 -0.961 36.318 1.00 75.38 304 ILE A C 1
ATOM 2515 O O . ILE A 1 304 ? -26.498 0.162 35.906 1.00 75.38 304 ILE A O 1
ATOM 2519 N N . ALA A 1 305 ? -25.865 -1.935 36.378 1.00 77.44 305 ALA A N 1
ATOM 2520 C CA . ALA A 1 305 ? -24.471 -1.725 35.996 1.00 77.44 305 ALA A CA 1
ATOM 2521 C C . ALA A 1 305 ? -24.329 -1.383 34.501 1.00 77.44 305 ALA A C 1
ATOM 2523 O O . ALA A 1 305 ? -23.557 -0.499 34.141 1.00 77.44 305 ALA A O 1
ATOM 2524 N N . ALA A 1 306 ? -25.107 -2.025 33.626 1.00 76.94 306 ALA A N 1
ATOM 2525 C CA . ALA A 1 306 ? -25.134 -1.732 32.195 1.00 76.94 306 ALA A CA 1
ATOM 2526 C C . ALA A 1 306 ? -25.745 -0.355 31.887 1.00 76.94 306 ALA A C 1
ATOM 2528 O O . ALA A 1 306 ? -25.274 0.332 30.983 1.00 76.94 306 ALA A O 1
ATOM 2529 N N . ALA A 1 307 ? -26.793 0.058 32.608 1.00 80.25 307 ALA A N 1
ATOM 2530 C CA . ALA A 1 307 ? -27.370 1.396 32.494 1.00 80.25 307 ALA A CA 1
ATOM 2531 C C . ALA A 1 307 ? -26.361 2.462 32.925 1.00 80.25 307 ALA A C 1
ATOM 2533 O O . ALA A 1 307 ? -26.108 3.385 32.156 1.00 80.25 307 ALA A O 1
ATOM 2534 N N . TRP A 1 308 ? -25.704 2.259 34.067 1.00 84.75 308 TRP A N 1
ATOM 2535 C CA . TRP A 1 308 ? -24.642 3.138 34.543 1.00 84.75 308 TRP A CA 1
ATOM 2536 C C . TRP A 1 308 ? -23.490 3.236 33.530 1.00 84.75 308 TRP A C 1
ATOM 2538 O O . TRP A 1 308 ? -23.111 4.334 33.143 1.00 84.75 308 TRP A O 1
ATOM 2548 N N . LEU A 1 309 ? -22.994 2.111 32.994 1.00 79.19 309 LEU A N 1
ATOM 2549 C CA . LEU A 1 309 ? -21.946 2.108 31.957 1.00 79.19 309 LEU A CA 1
ATOM 2550 C C . LEU A 1 309 ? -22.352 2.877 30.685 1.00 79.19 309 LEU A C 1
ATOM 2552 O O . LEU A 1 309 ? -21.506 3.504 30.048 1.00 79.19 309 LEU A O 1
ATOM 2556 N N . ARG A 1 310 ? -23.638 2.838 30.306 1.00 78.12 310 ARG A N 1
ATOM 2557 C CA . ARG A 1 310 ? -24.169 3.619 29.176 1.00 78.12 310 ARG A CA 1
ATOM 2558 C C . ARG A 1 310 ? -24.228 5.112 29.489 1.00 78.12 310 ARG A C 1
ATOM 2560 O O . ARG A 1 310 ? -23.863 5.903 28.625 1.00 78.12 310 ARG A O 1
ATOM 2567 N N . GLU A 1 311 ? -24.634 5.487 30.701 1.00 81.31 311 GLU A N 1
ATOM 2568 C CA . GLU A 1 311 ? -24.643 6.884 31.163 1.00 81.31 311 GLU A CA 1
ATOM 2569 C C . GLU A 1 311 ? -23.234 7.497 31.179 1.00 81.31 311 GLU A C 1
ATOM 2571 O O . GLU A 1 311 ? -23.085 8.674 30.876 1.00 81.31 311 GLU A O 1
ATOM 2576 N N . GLN A 1 312 ? -22.189 6.694 31.411 1.00 77.12 312 GLN A N 1
ATOM 2577 C CA . GLN A 1 312 ? -20.783 7.131 31.352 1.00 77.12 312 GLN A CA 1
ATOM 2578 C C . GLN A 1 312 ? -20.225 7.319 29.917 1.00 77.12 312 GLN A C 1
ATOM 2580 O O . GLN A 1 312 ? -19.014 7.484 29.727 1.00 77.12 312 GLN A O 1
ATOM 2585 N N . GLY A 1 313 ? -21.078 7.289 28.886 1.00 66.25 313 GLY A N 1
ATOM 2586 C CA . GLY A 1 313 ? -20.698 7.605 27.502 1.00 66.25 313 GLY A CA 1
ATOM 2587 C C . GLY A 1 313 ? -20.436 6.405 26.585 1.00 66.25 313 GLY A C 1
ATOM 2588 O O . GLY A 1 313 ? -19.811 6.566 25.544 1.00 66.25 313 GLY A O 1
ATOM 2589 N N . GLY A 1 314 ? -20.913 5.203 26.932 1.00 56.25 314 GLY A N 1
ATOM 2590 C CA . GLY A 1 314 ? -21.123 4.115 25.960 1.00 56.25 314 GLY A CA 1
ATOM 2591 C C . GLY A 1 314 ? -19.890 3.391 25.393 1.00 56.25 314 GLY A C 1
ATOM 2592 O O . GLY A 1 314 ? -20.051 2.597 24.472 1.00 56.25 314 GLY A O 1
ATOM 2593 N N . GLY A 1 315 ? -18.687 3.604 25.933 1.00 66.62 315 GLY A N 1
ATOM 2594 C CA . GLY A 1 315 ? -17.447 3.040 25.370 1.00 66.62 315 GLY A CA 1
ATOM 2595 C C . GLY A 1 315 ? -16.957 1.714 25.962 1.00 66.62 315 GLY A C 1
ATOM 2596 O O . GLY A 1 315 ? -16.011 1.140 25.438 1.00 66.62 315 GLY A O 1
ATOM 2597 N N . PHE A 1 316 ? -17.533 1.210 27.056 1.00 70.62 316 PHE A N 1
ATOM 2598 C CA . PHE A 1 316 ? -16.923 0.087 27.774 1.00 70.62 316 PHE A CA 1
ATOM 2599 C C . PHE A 1 316 ? -17.057 -1.254 27.035 1.00 70.62 316 PHE A C 1
ATOM 2601 O O . PHE A 1 316 ? -18.161 -1.758 26.825 1.00 70.62 316 PHE A O 1
ATOM 2608 N N . VAL A 1 317 ? -15.920 -1.873 26.720 1.00 70.81 317 VAL A N 1
ATOM 2609 C CA . VAL A 1 317 ? -15.813 -3.204 26.112 1.00 70.81 317 VAL A CA 1
ATOM 2610 C C . VAL A 1 317 ? -15.497 -4.232 27.195 1.00 70.81 317 VAL A C 1
ATOM 2612 O O . VAL A 1 317 ? -14.624 -4.020 28.034 1.00 70.81 317 VAL A O 1
ATOM 2615 N N . LEU A 1 318 ? -16.207 -5.361 27.193 1.00 73.12 318 LEU A N 1
ATOM 2616 C CA . LEU A 1 318 ? -15.894 -6.479 28.081 1.00 73.12 318 LEU A CA 1
ATOM 2617 C C . LEU A 1 318 ? -14.662 -7.217 27.539 1.00 73.12 318 LEU A C 1
ATOM 2619 O O . LEU A 1 318 ? -14.744 -7.883 26.508 1.00 73.12 318 LEU A O 1
ATOM 2623 N N . SER A 1 319 ? -13.537 -7.103 28.235 1.00 69.38 319 SER A N 1
ATOM 2624 C CA . SER A 1 319 ? -12.328 -7.873 27.959 1.00 69.38 319 SER A CA 1
ATOM 2625 C C . SER A 1 319 ? -12.349 -9.164 28.788 1.00 69.38 319 SER A C 1
ATOM 2627 O O . SER A 1 319 ? -12.458 -9.074 30.020 1.00 69.38 319 SER A O 1
ATOM 2629 N N . PRO A 1 320 ? -12.287 -10.356 28.158 1.00 66.38 320 PRO A N 1
ATOM 2630 C CA . PRO A 1 320 ? -12.264 -11.621 28.880 1.00 66.38 320 PRO A CA 1
ATOM 2631 C C . PRO A 1 320 ? -11.032 -11.698 29.782 1.00 66.38 320 PRO A C 1
ATOM 2633 O O . PRO A 1 320 ? -9.911 -11.447 29.331 1.00 66.38 320 PRO A O 1
ATOM 2636 N N . GLY A 1 321 ? -11.222 -12.066 31.047 1.00 66.38 321 GLY A N 1
ATOM 2637 C CA . GLY A 1 321 ? -10.087 -12.349 31.925 1.00 66.38 321 GLY A CA 1
ATOM 2638 C C . GLY A 1 321 ? -9.295 -13.569 31.439 1.00 66.38 321 GLY A C 1
ATOM 2639 O O . GLY A 1 321 ? -9.854 -14.491 30.839 1.00 66.38 321 GLY A O 1
ATOM 2640 N N . GLN A 1 322 ? -7.986 -13.622 31.720 1.00 67.06 322 GLN A N 1
ATOM 2641 C CA . GLN A 1 322 ? -7.251 -14.891 31.617 1.00 67.06 322 GLN A CA 1
ATOM 2642 C C . GLN A 1 322 ? -7.874 -15.924 32.567 1.00 67.06 322 GLN A C 1
ATOM 2644 O O . GLN A 1 322 ? -8.560 -15.551 33.517 1.00 67.06 322 GLN A O 1
ATOM 2649 N N . ALA A 1 323 ? -7.654 -17.225 32.338 1.00 51.34 323 ALA A N 1
ATOM 2650 C CA . ALA A 1 323 ? -8.134 -18.263 33.251 1.00 51.34 323 ALA A CA 1
ATOM 2651 C C . ALA A 1 323 ? -7.715 -17.892 34.689 1.00 51.34 323 ALA A C 1
ATOM 2653 O O . ALA A 1 323 ? -6.523 -17.837 34.962 1.00 51.34 323 ALA A O 1
ATOM 2654 N N . HIS A 1 324 ? -8.692 -17.589 35.559 1.00 55.81 324 HIS A N 1
ATOM 2655 C CA . HIS A 1 324 ? -8.576 -17.076 36.945 1.00 55.81 324 HIS A CA 1
ATOM 2656 C C . HIS A 1 324 ? -8.720 -15.559 37.186 1.00 55.81 324 HIS A C 1
ATOM 2658 O O . HIS A 1 324 ? -8.818 -15.157 38.347 1.00 55.81 324 HIS A O 1
ATOM 2664 N N . GLU A 1 325 ? -8.836 -14.719 36.161 1.00 63.97 325 GLU A N 1
ATOM 2665 C CA . GLU A 1 325 ? -9.191 -13.304 36.313 1.00 63.97 325 GLU A CA 1
ATOM 2666 C C . GLU A 1 325 ? -10.660 -13.047 35.956 1.00 63.97 325 GLU A C 1
ATOM 2668 O O . GLU A 1 325 ? -11.208 -13.656 35.043 1.00 63.97 325 GLU A O 1
ATOM 2673 N N . MET A 1 326 ? -11.317 -12.143 36.692 1.00 63.62 326 MET A N 1
ATOM 2674 C CA . MET A 1 326 ? -12.651 -11.668 36.315 1.00 63.62 326 MET A CA 1
ATOM 2675 C C . MET A 1 326 ? -12.579 -10.842 35.031 1.00 63.62 326 MET A C 1
ATOM 2677 O O . MET A 1 326 ? -11.631 -10.071 34.854 1.00 63.62 326 MET A O 1
ATOM 2681 N N . ASP A 1 327 ? -13.618 -10.954 34.201 1.00 70.12 327 ASP A N 1
ATOM 2682 C CA . ASP A 1 327 ? -13.809 -10.091 33.038 1.00 70.12 327 ASP A CA 1
ATOM 2683 C C . ASP A 1 327 ? -13.752 -8.615 33.456 1.00 70.12 327 ASP A C 1
ATOM 2685 O O . ASP A 1 327 ? -14.274 -8.213 34.506 1.00 70.12 327 ASP A O 1
ATOM 2689 N N . ARG A 1 328 ? -13.084 -7.802 32.637 1.00 74.56 328 ARG A N 1
ATOM 2690 C CA . ARG A 1 328 ? -12.839 -6.384 32.916 1.00 74.56 328 ARG A CA 1
ATOM 2691 C C . ARG A 1 328 ? -13.599 -5.541 31.912 1.00 74.56 328 ARG A C 1
ATOM 2693 O O . ARG A 1 328 ? -13.594 -5.843 30.724 1.00 74.56 328 ARG A O 1
ATOM 2700 N N . PHE A 1 329 ? -14.213 -4.462 32.377 1.00 74.31 329 PHE A N 1
ATOM 2701 C CA . PHE A 1 329 ? -14.725 -3.438 31.477 1.00 74.31 329 PHE A CA 1
ATOM 2702 C C . PHE A 1 329 ? -13.600 -2.468 31.157 1.00 74.31 329 PHE A C 1
ATOM 2704 O O . PHE A 1 329 ? -13.003 -1.885 32.061 1.00 74.31 329 PHE A O 1
ATOM 2711 N N . VAL A 1 330 ? -13.318 -2.328 29.872 1.00 73.88 330 VAL A N 1
ATOM 2712 C CA . VAL A 1 330 ? -12.263 -1.496 29.312 1.00 73.88 330 VAL A CA 1
ATOM 2713 C C . VAL A 1 330 ? -12.912 -0.308 28.618 1.00 73.88 330 VAL A C 1
ATOM 2715 O O . VAL A 1 330 ? -13.685 -0.506 27.687 1.00 73.88 330 VAL A O 1
ATOM 2718 N N . CYS A 1 331 ? -12.605 0.915 29.050 1.00 75.44 331 CYS A N 1
ATOM 2719 C CA . CYS A 1 331 ? -12.943 2.106 28.268 1.00 75.44 331 CYS A CA 1
ATOM 2720 C C . CYS A 1 331 ? -11.798 2.393 27.283 1.00 75.44 331 CYS A C 1
ATOM 2722 O O . CYS A 1 331 ? -10.677 2.621 27.749 1.00 75.44 331 CYS A O 1
ATOM 2724 N N . PRO A 1 332 ? -12.034 2.376 25.958 1.00 71.19 332 PRO A N 1
ATOM 2725 C CA . PRO A 1 332 ? -11.051 2.840 24.993 1.00 71.19 332 PRO A CA 1
ATOM 2726 C C . PRO A 1 332 ? -10.831 4.341 25.176 1.00 71.19 332 PRO A C 1
ATOM 2728 O O . PRO A 1 332 ? -11.742 5.068 25.583 1.00 71.19 332 PRO A O 1
ATOM 2731 N N . PHE A 1 333 ? -9.617 4.792 24.873 1.00 76.12 333 PHE A N 1
ATOM 2732 C CA . PHE A 1 333 ? -9.264 6.201 24.951 1.00 76.12 333 PHE A CA 1
ATOM 2733 C C . PHE A 1 333 ? -10.021 7.002 23.884 1.00 76.12 333 PHE A C 1
ATOM 2735 O O . PHE A 1 333 ? -9.921 6.720 22.687 1.00 76.12 333 PHE A O 1
ATOM 2742 N N . ASN A 1 334 ? -10.761 8.017 24.320 1.00 77.75 334 ASN A N 1
ATOM 2743 C CA . ASN A 1 334 ? -11.472 8.953 23.462 1.00 77.75 334 ASN A CA 1
ATOM 2744 C C . ASN A 1 334 ? -10.702 10.279 23.392 1.00 77.75 334 ASN A C 1
ATOM 2746 O O . ASN A 1 334 ? -10.670 11.031 24.361 1.00 77.75 334 ASN A O 1
ATOM 2750 N N . THR A 1 335 ? -10.142 10.612 22.229 1.00 75.38 335 THR A N 1
ATOM 2751 C CA . THR A 1 335 ? -9.344 11.837 22.029 1.00 75.38 335 THR A CA 1
ATOM 2752 C C . THR A 1 335 ? -10.102 13.138 22.264 1.00 75.38 335 THR A C 1
ATOM 2754 O O . THR A 1 335 ? -9.479 14.155 22.554 1.00 75.38 335 THR A O 1
ATOM 2757 N N . GLU A 1 336 ? -11.428 13.140 22.127 1.00 76.69 336 GLU A N 1
ATOM 2758 C CA . GLU A 1 336 ? -12.236 14.348 22.307 1.00 76.69 336 GLU A CA 1
ATOM 2759 C C . GLU A 1 336 ? -12.505 14.655 23.778 1.00 76.69 336 GLU A C 1
ATOM 2761 O O . GLU A 1 336 ? -12.639 15.829 24.138 1.00 76.69 336 GLU A O 1
ATOM 2766 N N . ARG A 1 337 ? -12.585 13.620 24.623 1.00 79.81 337 ARG A N 1
ATOM 2767 C CA . ARG A 1 337 ? -12.954 13.729 26.041 1.00 79.81 337 ARG A CA 1
ATOM 2768 C C . ARG A 1 337 ? -11.762 13.529 26.968 1.00 79.81 337 ARG A C 1
ATOM 2770 O O . ARG A 1 337 ? -11.554 14.330 27.881 1.00 79.81 337 ARG A O 1
ATOM 2777 N N . ASP A 1 338 ? -11.002 12.473 26.730 1.00 82.44 338 ASP A N 1
ATOM 2778 C CA . ASP A 1 338 ? -10.009 11.960 27.658 1.00 82.44 338 ASP A CA 1
ATOM 2779 C C . ASP A 1 338 ? -8.687 12.724 27.510 1.00 82.44 338 ASP A C 1
ATOM 2781 O O . ASP A 1 338 ? -8.376 13.296 26.464 1.00 82.44 338 ASP A O 1
ATOM 2785 N N . THR A 1 339 ? -7.910 12.765 28.592 1.00 84.25 339 THR A N 1
ATOM 2786 C CA . THR A 1 339 ? -6.607 13.438 28.632 1.00 84.25 339 THR A CA 1
ATOM 2787 C C . THR A 1 339 ? -5.514 12.407 28.867 1.00 84.25 339 THR A C 1
ATOM 2789 O O . THR A 1 339 ? -5.557 11.666 29.847 1.00 84.25 339 THR A O 1
ATOM 2792 N N . LEU A 1 340 ? -4.538 12.347 27.962 1.00 84.62 340 LEU A N 1
ATOM 2793 C CA . LEU A 1 340 ? -3.417 11.420 28.037 1.00 84.62 340 LEU A CA 1
ATOM 2794 C C . LEU A 1 340 ? -2.359 11.976 28.990 1.00 84.62 340 LEU A C 1
ATOM 2796 O O . LEU A 1 340 ? -1.682 12.954 28.672 1.00 84.62 340 LEU A O 1
ATOM 2800 N N . TYR A 1 341 ? -2.216 11.353 30.157 1.00 86.69 341 TYR A N 1
ATOM 2801 C CA . TYR A 1 341 ? -1.123 11.662 31.071 1.00 86.69 341 TYR A CA 1
ATOM 2802 C C . TYR A 1 341 ? 0.163 10.971 30.622 1.00 86.69 341 TYR A C 1
ATOM 2804 O O . TYR A 1 341 ? 0.187 9.753 30.441 1.00 86.69 341 TYR A O 1
ATOM 2812 N N . ILE A 1 342 ? 1.240 11.742 30.490 1.00 82.94 342 ILE A N 1
ATOM 2813 C CA . ILE A 1 342 ? 2.569 11.223 30.161 1.00 82.94 342 ILE A CA 1
ATOM 2814 C C . ILE A 1 342 ? 3.475 11.473 31.365 1.00 82.94 342 ILE A C 1
ATOM 2816 O O . ILE A 1 342 ? 3.615 12.608 31.835 1.00 82.94 342 ILE A O 1
ATOM 2820 N N . SER A 1 343 ? 4.085 10.405 31.879 1.00 83.75 343 SER A N 1
ATOM 2821 C CA . SER A 1 343 ? 5.014 10.506 33.003 1.00 83.75 343 SER A CA 1
ATOM 2822 C C . SER A 1 343 ? 6.285 11.271 32.599 1.00 83.75 343 SER A C 1
ATOM 2824 O O . SER A 1 343 ? 6.673 11.217 31.427 1.00 83.75 343 SER A O 1
ATOM 2826 N N . PRO A 1 344 ? 6.942 11.999 33.528 1.00 84.94 344 PRO A N 1
ATOM 2827 C CA . PRO A 1 344 ? 8.064 12.887 33.212 1.00 84.94 344 PRO A CA 1
ATOM 2828 C C . PRO A 1 344 ? 9.155 12.216 32.371 1.00 84.94 344 PRO A C 1
ATOM 2830 O O . PRO A 1 344 ? 9.622 12.771 31.380 1.00 84.94 344 PRO A O 1
ATOM 2833 N N . GLU A 1 345 ? 9.514 10.987 32.732 1.00 85.94 345 GLU A N 1
ATOM 2834 C CA . GLU A 1 345 ? 10.561 10.195 32.093 1.00 85.94 345 GLU A CA 1
ATOM 2835 C C . GLU A 1 345 ? 10.205 9.701 30.683 1.00 85.94 345 GLU A C 1
ATOM 2837 O O . GLU A 1 345 ? 11.100 9.342 29.919 1.00 85.94 345 GLU A O 1
ATOM 2842 N N . ARG A 1 346 ? 8.917 9.704 30.316 1.00 86.38 346 ARG A N 1
ATOM 2843 C CA . ARG A 1 346 ? 8.434 9.284 28.993 1.00 86.38 346 ARG A CA 1
ATOM 2844 C C . ARG A 1 346 ? 8.244 10.442 28.019 1.00 86.38 346 ARG A C 1
ATOM 2846 O O . ARG A 1 346 ? 8.049 10.185 26.837 1.00 86.38 346 ARG A O 1
ATOM 2853 N N . TRP A 1 347 ? 8.337 11.697 28.465 1.00 86.00 347 TRP A N 1
ATOM 2854 C CA . TRP A 1 347 ? 8.177 12.861 27.582 1.00 86.00 347 TRP A CA 1
ATOM 2855 C C . TRP A 1 347 ? 9.170 12.907 26.421 1.00 86.00 347 TRP A C 1
ATOM 2857 O O . TRP A 1 347 ? 8.717 13.158 25.308 1.00 86.00 347 TRP A O 1
ATOM 2867 N N . PRO A 1 348 ? 10.478 12.640 26.610 1.00 85.62 348 PRO A N 1
ATOM 2868 C CA . PRO A 1 348 ? 11.401 12.580 25.483 1.00 85.62 348 PRO A CA 1
ATOM 2869 C C . PRO A 1 348 ? 10.984 11.509 24.475 1.00 85.62 348 PRO A C 1
ATOM 2871 O O . PRO A 1 348 ? 10.860 11.806 23.295 1.00 85.62 348 PRO A O 1
ATOM 2874 N N . GLN A 1 349 ? 10.685 10.296 24.949 1.00 84.12 349 GLN A N 1
ATOM 2875 C CA . GLN A 1 349 ? 10.261 9.190 24.088 1.00 84.12 349 GLN A CA 1
ATOM 2876 C C . GLN A 1 349 ? 8.987 9.544 23.322 1.00 84.12 349 GLN A C 1
ATOM 2878 O O . GLN A 1 349 ? 8.972 9.427 22.112 1.00 84.12 349 GLN A O 1
ATOM 2883 N N . PHE A 1 350 ? 7.954 10.058 23.991 1.00 84.12 350 PHE A N 1
ATOM 2884 C CA . PHE A 1 350 ? 6.705 10.464 23.344 1.00 84.12 350 PHE A CA 1
ATOM 2885 C C . PHE A 1 350 ? 6.904 11.605 22.332 1.00 84.12 350 PHE A C 1
ATOM 2887 O O . PHE A 1 350 ? 6.346 11.581 21.238 1.00 84.12 350 PHE A O 1
ATOM 2894 N N . ALA A 1 351 ? 7.703 12.617 22.682 1.00 83.94 351 ALA A N 1
ATOM 2895 C CA . ALA A 1 351 ? 7.949 13.766 21.816 1.00 83.94 351 ALA A CA 1
ATOM 2896 C C . ALA A 1 351 ? 8.728 13.384 20.555 1.00 83.94 351 ALA A C 1
ATOM 2898 O O . ALA A 1 351 ? 8.435 13.908 19.483 1.00 83.94 351 ALA A O 1
ATOM 2899 N N . PHE A 1 352 ? 9.706 12.485 20.693 1.00 81.75 352 PHE A N 1
ATOM 2900 C CA . PHE A 1 352 ? 10.546 12.033 19.590 1.00 81.75 352 PHE A CA 1
ATOM 2901 C C . PHE A 1 352 ? 10.007 10.788 18.893 1.00 81.75 352 PHE A C 1
ATOM 2903 O O . PHE A 1 352 ? 10.491 10.497 17.813 1.00 81.75 352 PHE A O 1
ATOM 2910 N N . GLU A 1 353 ? 9.008 10.084 19.432 1.00 79.69 353 GLU A N 1
ATOM 2911 C CA . GLU A 1 353 ? 8.498 8.827 18.868 1.00 79.69 353 GLU A CA 1
ATOM 2912 C C . GLU A 1 353 ? 8.158 8.931 17.375 1.00 79.69 353 GLU A C 1
ATOM 2914 O O . GLU A 1 353 ? 8.590 8.045 16.633 1.00 79.69 353 GLU A O 1
ATOM 2919 N N . PRO A 1 354 ? 7.448 9.973 16.884 1.00 72.25 354 PRO A N 1
ATOM 2920 C CA . PRO A 1 354 ? 7.205 10.094 15.456 1.00 72.25 354 PRO A CA 1
ATOM 2921 C C . PRO A 1 354 ? 8.525 10.168 14.686 1.00 72.25 354 PRO A C 1
ATOM 2923 O O . PRO A 1 354 ? 8.749 9.347 13.805 1.00 72.25 354 PRO A O 1
ATOM 2926 N N . ASP A 1 355 ? 9.429 11.069 15.078 1.00 71.19 355 ASP A N 1
ATOM 2927 C CA . ASP A 1 355 ? 10.734 11.280 14.439 1.00 71.19 355 ASP A CA 1
ATOM 2928 C C . ASP A 1 355 ? 11.660 10.054 14.545 1.00 71.19 355 ASP A C 1
ATOM 2930 O O . ASP A 1 355 ? 12.358 9.726 13.594 1.00 71.19 355 ASP A O 1
ATOM 2934 N N . GLU A 1 356 ? 11.650 9.320 15.657 1.00 72.50 356 GLU A N 1
ATOM 2935 C CA . GLU A 1 356 ? 12.383 8.063 15.831 1.00 72.50 356 GLU A CA 1
ATOM 2936 C C . GLU A 1 356 ? 11.836 6.981 14.899 1.00 72.50 356 GLU A C 1
ATOM 2938 O O . GLU A 1 356 ? 12.624 6.316 14.223 1.00 72.50 356 GLU A O 1
ATOM 2943 N N . ARG A 1 357 ? 10.506 6.846 14.782 1.00 64.25 357 ARG A N 1
ATOM 2944 C CA . ARG A 1 357 ? 9.876 5.956 13.793 1.00 64.25 357 ARG A CA 1
ATOM 2945 C C . ARG A 1 357 ? 10.249 6.365 12.363 1.00 64.25 357 ARG A C 1
ATOM 2947 O O . ARG A 1 357 ? 10.491 5.487 11.540 1.00 64.25 357 ARG A O 1
ATOM 2954 N N . LEU A 1 358 ? 10.376 7.667 12.078 1.00 63.28 358 LEU A N 1
ATOM 2955 C CA . LEU A 1 358 ? 10.854 8.157 10.775 1.00 63.28 358 LEU A CA 1
ATOM 2956 C C . LEU A 1 358 ? 12.330 7.813 10.533 1.00 63.28 358 LEU A C 1
ATOM 2958 O O . LEU A 1 358 ? 12.688 7.309 9.471 1.00 63.28 358 LEU A O 1
ATOM 2962 N N . ARG A 1 359 ? 13.200 8.062 11.517 1.00 64.69 359 ARG A N 1
ATOM 2963 C CA . ARG A 1 359 ? 14.658 7.866 11.415 1.00 64.69 359 ARG A CA 1
ATOM 2964 C C . ARG A 1 359 ? 15.068 6.406 11.370 1.00 64.69 359 ARG A C 1
ATOM 2966 O O . ARG A 1 359 ? 16.046 6.072 10.709 1.00 64.69 359 ARG A O 1
ATOM 2973 N N . HIS A 1 360 ? 14.345 5.538 12.071 1.00 60.50 360 HIS A N 1
ATOM 2974 C CA . HIS A 1 360 ? 14.536 4.098 11.942 1.00 60.50 360 HIS A CA 1
ATOM 2975 C C . HIS A 1 360 ? 14.137 3.593 10.554 1.00 60.50 360 HIS A C 1
ATOM 2977 O O . HIS A 1 360 ? 14.588 2.516 10.163 1.00 60.50 360 HIS A O 1
ATOM 2983 N N . GLY A 1 361 ? 13.353 4.386 9.812 1.00 50.41 361 GLY A N 1
ATOM 2984 C CA . GLY A 1 361 ? 12.823 4.007 8.520 1.00 50.41 361 GLY A CA 1
ATOM 2985 C C . GLY A 1 361 ? 13.474 4.602 7.272 1.00 50.41 361 GLY A C 1
ATOM 2986 O O . GLY A 1 361 ? 13.365 4.045 6.181 1.00 50.41 361 GLY A O 1
ATOM 2987 N N . SER A 1 362 ? 14.203 5.704 7.391 1.00 47.44 362 SER A N 1
ATOM 2988 C CA . SER A 1 362 ? 14.853 6.311 6.234 1.00 47.44 362 SER A CA 1
ATOM 2989 C C . SER A 1 362 ? 16.238 6.824 6.601 1.00 47.44 362 SER A C 1
ATOM 2991 O O . SER A 1 362 ? 16.395 7.683 7.466 1.00 47.44 362 SER A O 1
ATOM 2993 N N . GLN A 1 363 ? 17.274 6.309 5.924 1.00 44.72 363 GLN A N 1
ATOM 2994 C CA . GLN A 1 363 ? 18.609 6.926 5.956 1.00 44.72 363 GLN A CA 1
ATOM 2995 C C . GLN A 1 363 ? 18.622 8.292 5.249 1.00 44.72 363 GLN A C 1
ATOM 2997 O O . GLN A 1 363 ? 19.571 9.062 5.403 1.00 44.72 363 GLN A O 1
ATOM 3002 N N . LEU A 1 364 ? 17.569 8.613 4.494 1.00 45.84 364 LEU A N 1
ATOM 3003 C CA . LEU A 1 364 ? 17.356 9.909 3.874 1.00 45.84 364 LEU A CA 1
ATOM 3004 C C . LEU A 1 364 ? 16.443 10.717 4.802 1.00 45.84 364 LEU A C 1
ATOM 3006 O O . LEU A 1 364 ? 15.314 10.335 5.067 1.00 45.84 364 LEU A O 1
ATOM 3010 N N . SER A 1 365 ? 16.915 11.846 5.329 1.00 42.34 365 SER A N 1
ATOM 3011 C CA . SER A 1 365 ? 16.087 12.734 6.152 1.00 42.34 365 SER A CA 1
ATOM 3012 C C . SER A 1 365 ? 14.985 13.373 5.293 1.00 42.34 365 SER A C 1
ATOM 3014 O O . SER A 1 365 ? 15.153 14.488 4.788 1.00 42.34 365 SER A O 1
ATOM 3016 N N . THR A 1 366 ? 13.885 12.671 5.045 1.00 48.59 366 THR A N 1
ATOM 3017 C CA . THR A 1 366 ? 12.794 13.166 4.211 1.00 48.59 366 THR A CA 1
ATOM 3018 C C . THR A 1 366 ? 11.660 13.688 5.106 1.00 48.59 366 THR A C 1
ATOM 3020 O O . THR A 1 366 ? 11.162 12.973 5.971 1.00 48.59 366 THR A O 1
ATOM 3023 N N . PRO A 1 367 ? 11.234 14.954 4.941 1.00 52.19 367 PRO A N 1
ATOM 3024 C CA . PRO A 1 367 ? 10.196 15.578 5.769 1.00 52.19 367 PRO A CA 1
ATOM 3025 C C . PRO A 1 367 ? 8.762 15.111 5.440 1.00 52.19 367 PRO A C 1
ATOM 3027 O O . PRO A 1 367 ? 7.813 15.736 5.895 1.00 52.19 367 PRO A O 1
ATOM 3030 N N . TYR A 1 368 ? 8.578 14.052 4.645 1.00 54.09 368 TYR A N 1
ATOM 3031 C CA . TYR A 1 368 ? 7.330 13.792 3.909 1.00 54.09 368 TYR A CA 1
ATOM 3032 C C . TYR A 1 368 ? 6.365 12.808 4.574 1.00 54.09 368 TYR A C 1
ATOM 3034 O O . TYR A 1 368 ? 5.490 12.257 3.909 1.00 54.09 368 TYR A O 1
ATOM 3042 N N . VAL A 1 369 ? 6.491 12.575 5.880 1.00 55.72 369 VAL A N 1
ATOM 3043 C CA . VAL A 1 369 ? 5.507 11.741 6.574 1.00 55.72 369 VAL A CA 1
ATOM 3044 C C . VAL A 1 369 ? 4.355 12.596 7.047 1.00 55.72 369 VAL A C 1
ATOM 3046 O O . VAL A 1 369 ? 4.502 13.450 7.921 1.00 55.72 369 VAL A O 1
ATOM 3049 N N . ASN A 1 370 ? 3.188 12.328 6.473 1.00 52.25 370 ASN A N 1
ATOM 3050 C CA . ASN A 1 370 ? 1.953 12.940 6.912 1.00 52.25 370 ASN A CA 1
ATOM 3051 C C . ASN A 1 370 ? 1.528 12.278 8.231 1.00 52.25 370 ASN A C 1
ATOM 3053 O O . ASN A 1 370 ? 0.932 11.198 8.251 1.00 52.25 370 ASN A O 1
ATOM 3057 N N . ILE A 1 371 ? 1.917 12.892 9.350 1.00 61.00 371 ILE A N 1
ATOM 3058 C CA . ILE A 1 371 ? 1.416 12.506 10.667 1.00 61.00 371 ILE A CA 1
ATOM 3059 C C . ILE A 1 371 ? -0.013 13.027 10.754 1.00 61.00 371 ILE A C 1
ATOM 3061 O O . ILE A 1 371 ? -0.238 14.241 10.732 1.00 61.00 371 ILE A O 1
ATOM 3065 N N . VAL A 1 372 ? -0.986 12.121 10.856 1.00 59.66 372 VAL A N 1
ATOM 3066 C CA . VAL A 1 372 ? -2.392 12.511 11.005 1.00 59.66 372 VAL A CA 1
ATOM 3067 C C . VAL A 1 372 ? -2.571 13.081 12.404 1.00 59.66 372 VAL A C 1
ATOM 3069 O O . VAL A 1 372 ? -2.733 12.360 13.391 1.00 59.66 372 VAL A O 1
ATOM 3072 N N . LYS A 1 373 ? -2.505 14.408 12.498 1.00 70.19 373 LYS A N 1
ATOM 3073 C CA . LYS A 1 373 ? -2.556 15.105 13.779 1.00 70.19 373 LYS A CA 1
ATOM 3074 C C . LYS A 1 373 ? -3.980 15.090 14.321 1.00 70.19 373 LYS A C 1
ATOM 3076 O O . LYS A 1 373 ? -4.913 15.577 13.676 1.00 70.19 373 LYS A O 1
ATOM 3081 N N . LYS A 1 374 ? -4.148 14.592 15.543 1.00 70.94 374 LYS A N 1
ATOM 3082 C CA . LYS A 1 374 ? -5.432 14.582 16.255 1.00 70.94 374 LYS A CA 1
ATOM 3083 C C . LYS A 1 374 ? -5.444 15.679 17.317 1.00 70.94 374 LYS A C 1
ATOM 3085 O O . LYS A 1 374 ? -4.407 16.065 17.846 1.00 70.94 374 LYS A O 1
ATOM 3090 N N . ASN A 1 375 ? -6.624 16.180 17.673 1.00 74.25 375 ASN A N 1
ATOM 3091 C CA . ASN A 1 375 ? -6.771 17.099 18.807 1.00 74.25 375 ASN A CA 1
ATOM 3092 C C . ASN A 1 375 ? -6.701 16.323 20.131 1.00 74.25 375 ASN A C 1
ATOM 3094 O O . ASN A 1 375 ? -7.692 16.209 20.846 1.00 74.25 375 ASN A O 1
ATOM 3098 N N . ILE A 1 376 ? -5.537 15.749 20.434 1.00 80.00 376 ILE A N 1
ATOM 3099 C CA . ILE A 1 376 ? -5.297 15.007 21.673 1.00 80.00 376 ILE A CA 1
ATOM 3100 C C . ILE A 1 376 ? -5.210 16.011 22.827 1.00 80.00 376 ILE A C 1
ATOM 3102 O O . ILE A 1 376 ? -4.657 17.097 22.677 1.00 80.00 376 ILE A O 1
ATOM 3106 N N . ARG A 1 377 ? -5.744 15.671 23.997 1.00 85.00 377 ARG A N 1
ATOM 3107 C CA . ARG A 1 377 ? -5.506 16.423 25.236 1.00 85.00 377 ARG A CA 1
ATOM 3108 C C . ARG A 1 377 ? -4.349 15.765 25.975 1.00 85.00 377 ARG A C 1
ATOM 3110 O O . ARG A 1 377 ? -4.428 14.574 26.260 1.00 85.00 377 ARG A O 1
ATOM 3117 N N . LEU A 1 378 ? -3.294 16.511 26.292 1.00 88.12 378 LEU A N 1
ATOM 3118 C CA . LEU A 1 378 ? -2.138 15.979 27.024 1.00 88.12 378 LEU A CA 1
ATOM 3119 C C . LEU A 1 378 ? -2.130 16.508 28.455 1.00 88.12 378 LEU A C 1
ATOM 3121 O O . LEU A 1 378 ? -2.397 17.686 28.668 1.00 88.12 378 LEU A O 1
ATOM 3125 N N . ALA A 1 379 ? -1.788 15.667 29.425 1.00 88.19 379 ALA A N 1
ATOM 3126 C CA . ALA A 1 379 ? -1.501 16.080 30.792 1.00 88.19 379 ALA A CA 1
ATOM 3127 C C . ALA A 1 379 ? -0.055 15.748 31.159 1.00 88.19 379 ALA A C 1
ATOM 3129 O O . ALA A 1 379 ? 0.449 14.666 30.853 1.00 88.19 379 ALA A O 1
ATOM 3130 N N . MET A 1 380 ? 0.598 16.673 31.856 1.00 88.31 380 MET A N 1
ATOM 3131 C CA . MET A 1 380 ? 1.957 16.502 32.360 1.00 88.31 380 MET A CA 1
ATOM 3132 C C . MET A 1 380 ? 2.068 16.935 33.814 1.00 88.31 380 MET A C 1
ATOM 3134 O O . MET A 1 380 ? 1.357 17.849 34.229 1.00 88.31 380 MET A O 1
ATOM 3138 N N . PRO A 1 381 ? 2.972 16.333 34.593 1.00 86.31 381 PRO A N 1
ATOM 3139 C CA . PRO A 1 381 ? 3.311 16.861 35.906 1.00 86.31 381 PRO A CA 1
ATOM 3140 C C . PRO A 1 381 ? 4.020 18.216 35.799 1.00 86.31 381 PRO A C 1
ATOM 3142 O O . PRO A 1 381 ? 4.770 18.471 34.856 1.00 86.31 381 PRO A O 1
ATOM 3145 N N . ASP A 1 382 ? 3.821 19.064 36.803 1.00 86.44 382 ASP A N 1
ATOM 3146 C CA . ASP A 1 382 ? 4.467 20.374 36.938 1.00 86.44 382 ASP A CA 1
ATOM 3147 C C . ASP A 1 382 ? 5.993 20.343 36.781 1.00 86.44 382 ASP A C 1
ATOM 3149 O O . ASP A 1 382 ? 6.565 21.239 36.165 1.00 86.44 382 ASP A O 1
ATOM 3153 N N . ALA A 1 383 ? 6.651 19.282 37.247 1.00 85.12 383 ALA A N 1
ATOM 3154 C CA . ALA A 1 383 ? 8.084 19.075 37.072 1.00 85.12 383 ALA A CA 1
ATOM 3155 C C . ALA A 1 383 ? 8.524 19.119 35.597 1.00 85.12 383 ALA A C 1
ATOM 3157 O O . ALA A 1 383 ? 9.587 19.656 35.307 1.00 85.12 383 ALA A O 1
ATOM 3158 N N . VAL A 1 384 ? 7.704 18.613 34.666 1.00 83.94 384 VAL A N 1
ATOM 3159 C CA . VAL A 1 384 ? 7.991 18.654 33.218 1.00 83.94 384 VAL A CA 1
ATOM 3160 C C . VAL A 1 384 ? 7.877 20.073 32.684 1.00 83.94 384 VAL A C 1
ATOM 3162 O O . VAL A 1 384 ? 8.695 20.500 31.877 1.00 83.94 384 VAL A O 1
ATOM 3165 N N . PHE A 1 385 ? 6.878 20.815 33.161 1.00 84.38 385 PHE A N 1
ATOM 3166 C CA . PHE A 1 385 ? 6.667 22.200 32.760 1.00 84.38 385 PHE A CA 1
ATOM 3167 C C . PHE A 1 385 ? 7.807 23.115 33.228 1.00 84.38 385 PHE A C 1
ATOM 3169 O O . PHE A 1 385 ? 8.172 24.054 32.526 1.00 84.38 385 PHE A O 1
ATOM 3176 N N . TRP A 1 386 ? 8.394 22.842 34.395 1.00 83.81 386 TRP A N 1
ATOM 3177 C CA . TRP A 1 386 ? 9.522 23.614 34.926 1.00 83.81 386 TRP A CA 1
ATOM 3178 C C . TRP A 1 386 ? 10.898 23.118 34.459 1.00 83.81 386 TRP A C 1
ATOM 3180 O O . TRP A 1 386 ? 11.895 23.811 34.675 1.00 83.81 386 TRP A O 1
ATOM 3190 N N . ASP A 1 387 ? 10.975 21.956 33.809 1.00 87.12 387 ASP A N 1
ATOM 3191 C CA . ASP A 1 387 ? 12.216 21.446 33.234 1.00 87.12 387 ASP A CA 1
ATOM 3192 C C . ASP A 1 387 ? 12.517 22.164 31.912 1.00 87.12 387 ASP A C 1
ATOM 3194 O O . ASP A 1 387 ? 11.888 21.944 30.876 1.00 87.12 387 ASP A O 1
ATOM 3198 N N . THR A 1 388 ? 13.528 23.031 31.938 1.00 85.25 388 THR A N 1
ATOM 3199 C CA . THR A 1 388 ? 13.957 23.815 30.774 1.00 85.25 388 THR A CA 1
ATOM 3200 C C . THR A 1 388 ? 14.467 22.961 29.616 1.00 85.25 388 THR A C 1
ATOM 3202 O O . THR A 1 388 ? 14.467 23.439 28.482 1.00 85.25 388 THR A O 1
ATOM 3205 N N . THR A 1 389 ? 14.876 21.718 29.869 1.00 85.31 389 THR A N 1
ATOM 3206 C CA . THR A 1 389 ? 15.270 20.755 28.833 1.00 85.31 389 THR A CA 1
ATOM 3207 C C . THR A 1 389 ? 14.035 20.191 28.145 1.00 85.31 389 THR A C 1
ATOM 3209 O O . THR A 1 389 ? 13.981 20.145 26.919 1.00 85.31 389 THR A O 1
ATOM 3212 N N . LEU A 1 390 ? 13.008 19.821 28.916 1.00 80.69 390 LEU A N 1
ATOM 3213 C CA . LEU A 1 390 ? 11.760 19.293 28.361 1.00 80.69 390 LEU A CA 1
ATOM 3214 C C . LEU A 1 390 ? 10.936 20.388 27.679 1.00 80.69 390 LEU A C 1
ATOM 3216 O O . LEU A 1 390 ? 10.340 20.133 26.641 1.00 80.69 390 LEU A O 1
ATOM 3220 N N . LEU A 1 391 ? 10.985 21.637 28.146 1.00 79.94 391 LEU A N 1
ATOM 3221 C CA . LEU A 1 391 ? 10.362 22.762 27.436 1.00 79.94 391 LEU A CA 1
ATOM 3222 C C . LEU A 1 391 ? 10.879 22.936 25.996 1.00 79.94 391 LEU A C 1
ATOM 3224 O O . LEU A 1 391 ? 10.130 23.385 25.128 1.00 79.94 391 LEU A O 1
ATOM 3228 N N . GLN A 1 392 ? 12.125 22.542 25.706 1.00 84.38 392 GLN A N 1
ATOM 3229 C CA . GLN A 1 392 ? 12.673 22.609 24.345 1.00 84.38 392 GLN A CA 1
ATOM 3230 C C . GLN A 1 392 ? 12.031 21.601 23.382 1.00 84.38 392 GLN A C 1
ATOM 3232 O O . GLN A 1 392 ? 12.131 21.791 22.170 1.00 84.38 392 GLN A O 1
ATOM 3237 N N . ILE A 1 393 ? 11.347 20.565 23.883 1.00 83.56 393 ILE A N 1
ATOM 3238 C CA . ILE A 1 393 ? 10.696 19.553 23.037 1.00 83.56 393 ILE A CA 1
ATOM 3239 C C . ILE A 1 393 ? 9.283 19.980 22.599 1.00 83.56 393 ILE A C 1
ATOM 3241 O O . ILE A 1 393 ? 8.771 19.482 21.604 1.00 83.56 393 ILE A O 1
ATOM 3245 N N . PHE A 1 394 ? 8.650 20.945 23.277 1.00 81.00 394 PHE A N 1
ATOM 3246 C CA . PHE A 1 394 ? 7.272 21.370 22.987 1.00 81.00 394 PHE A CA 1
ATOM 3247 C C . PHE A 1 394 ? 7.015 21.861 21.559 1.00 81.00 394 PHE A C 1
ATOM 3249 O O . PHE A 1 394 ? 5.935 21.574 21.041 1.00 81.00 394 PHE A O 1
ATOM 3256 N N . PRO A 1 395 ? 7.936 22.584 20.892 1.00 83.25 395 PRO A N 1
ATOM 3257 C CA . PRO A 1 395 ? 7.761 22.927 19.485 1.00 83.25 395 PRO A CA 1
ATOM 3258 C C . PRO A 1 395 ? 7.578 21.693 18.594 1.00 83.25 395 PRO A C 1
ATOM 3260 O O . PRO A 1 395 ? 6.751 21.735 17.687 1.00 83.25 395 PRO A O 1
ATOM 3263 N N . TRP A 1 396 ? 8.282 20.595 18.891 1.00 81.00 396 TRP A N 1
ATOM 3264 C CA . TRP A 1 396 ? 8.142 19.313 18.194 1.00 81.00 396 TRP A CA 1
ATOM 3265 C C . TRP A 1 396 ? 6.784 18.691 18.484 1.00 81.00 396 TRP A C 1
ATOM 3267 O O . TRP A 1 396 ? 6.047 18.370 17.563 1.00 81.00 396 TRP A O 1
ATOM 3277 N N . ILE A 1 397 ? 6.370 18.668 19.755 1.00 80.00 397 ILE A N 1
ATOM 3278 C CA . ILE A 1 397 ? 5.056 18.129 20.120 1.00 80.00 397 ILE A CA 1
ATOM 3279 C C . ILE A 1 397 ? 3.932 18.907 19.428 1.00 80.00 397 ILE A C 1
ATOM 3281 O O . ILE A 1 397 ? 3.036 18.319 18.826 1.00 80.00 397 ILE A O 1
ATOM 3285 N N . ARG A 1 398 ? 4.005 20.243 19.454 1.00 80.44 398 ARG A N 1
ATOM 3286 C CA . ARG A 1 398 ? 3.068 21.122 18.748 1.00 80.44 398 ARG A CA 1
ATOM 3287 C C . ARG A 1 398 ? 3.028 20.813 17.255 1.00 80.44 398 ARG A C 1
ATOM 3289 O O . ARG A 1 398 ? 1.944 20.758 16.680 1.00 80.44 398 ARG A O 1
ATOM 3296 N N . LYS A 1 399 ? 4.200 20.663 16.637 1.00 79.25 399 LYS A N 1
ATOM 3297 C CA . LYS A 1 399 ? 4.336 20.408 15.206 1.00 79.25 399 LYS A CA 1
ATOM 3298 C C . LYS A 1 399 ? 3.771 19.043 14.832 1.00 79.25 399 LYS A C 1
ATOM 3300 O O . LYS A 1 399 ? 3.038 18.982 13.853 1.00 79.25 399 LYS A O 1
ATOM 3305 N N . ASP A 1 400 ? 4.065 18.001 15.593 1.00 76.44 400 ASP A N 1
ATOM 3306 C CA . ASP A 1 400 ? 3.875 16.622 15.141 1.00 76.44 400 ASP A CA 1
ATOM 3307 C C . ASP A 1 400 ? 2.551 16.021 15.625 1.00 76.44 400 ASP A C 1
ATOM 3309 O O . ASP A 1 400 ? 1.965 15.198 14.932 1.00 76.44 400 ASP A O 1
ATOM 3313 N N . TRP A 1 401 ? 2.010 16.482 16.758 1.00 75.31 401 TRP A N 1
ATOM 3314 C CA . TRP A 1 401 ? 0.842 15.848 17.379 1.00 75.31 401 TRP A CA 1
ATOM 3315 C C . TRP A 1 401 ? -0.474 16.613 17.225 1.00 75.31 401 TRP A C 1
ATOM 3317 O O . TRP A 1 401 ? -1.532 15.993 17.293 1.00 75.31 401 TRP A O 1
ATOM 3327 N N . PHE A 1 402 ? -0.451 17.931 16.996 1.00 76.25 402 PHE A N 1
ATOM 3328 C CA . PHE A 1 402 ? -1.664 18.759 17.017 1.00 76.25 402 PHE A CA 1
ATOM 3329 C C . PHE A 1 402 ? -2.012 19.359 15.648 1.00 76.25 402 PHE A C 1
ATOM 3331 O O . PHE A 1 402 ? -1.205 20.055 15.035 1.00 76.25 402 PHE A O 1
ATOM 3338 N N . SER A 1 403 ? -3.248 19.147 15.184 1.00 69.81 403 SER A N 1
ATOM 3339 C CA . SER A 1 403 ? -3.801 19.781 13.969 1.00 69.81 403 SER A CA 1
ATOM 3340 C C . SER A 1 403 ? -4.326 21.200 14.217 1.00 69.81 403 SER A C 1
ATOM 3342 O O . SER A 1 403 ? -4.605 21.925 13.265 1.00 69.81 403 SER A O 1
ATOM 3344 N N . GLY A 1 404 ? -4.444 21.619 15.483 1.00 75.12 404 GLY A N 1
ATOM 3345 C CA . GLY A 1 404 ? -4.996 22.912 15.894 1.00 75.12 404 GLY A CA 1
ATOM 3346 C C . GLY A 1 404 ? -4.484 23.378 17.267 1.00 75.12 404 GLY A C 1
ATOM 3347 O O . GLY A 1 404 ? -3.392 22.980 17.678 1.00 75.12 404 GLY A O 1
ATOM 3348 N N . PRO A 1 405 ? -5.225 24.244 17.993 1.00 65.12 405 PRO A N 1
ATOM 3349 C CA . PRO A 1 405 ? -4.863 24.650 19.348 1.00 65.12 405 PRO A CA 1
ATOM 3350 C C . PRO A 1 405 ? -5.001 23.453 20.297 1.00 65.12 405 PRO A C 1
ATOM 3352 O O . PRO A 1 405 ? -6.067 23.183 20.853 1.00 65.12 405 PRO A O 1
ATOM 3355 N N . GLY A 1 406 ? -3.908 22.712 20.445 1.00 71.88 406 GLY A N 1
ATOM 3356 C CA . GLY A 1 406 ? -3.780 21.644 21.421 1.00 71.88 406 GLY A CA 1
ATOM 3357 C C . GLY A 1 406 ? -4.025 22.132 22.841 1.00 71.88 406 GLY A C 1
ATOM 3358 O O . GLY A 1 406 ? -3.683 23.265 23.179 1.00 71.88 406 GLY A O 1
ATOM 3359 N N . LYS A 1 407 ? -4.597 21.272 23.688 1.00 81.94 407 LYS A N 1
ATOM 3360 C CA . LYS A 1 407 ? -4.704 21.537 25.127 1.00 81.94 407 LYS A CA 1
ATOM 3361 C C . LYS A 1 407 ? -3.666 20.703 25.864 1.00 81.94 407 LYS A C 1
ATOM 3363 O O . LYS A 1 407 ? -3.694 19.474 25.787 1.00 81.94 407 LYS A O 1
ATOM 3368 N N . VAL A 1 408 ? -2.776 21.386 26.578 1.00 84.31 408 VAL A N 1
ATOM 3369 C CA . VAL A 1 408 ? -1.821 20.772 27.501 1.00 84.31 408 VAL A CA 1
ATOM 3370 C C . VAL A 1 408 ? -2.191 21.202 28.916 1.00 84.31 408 VAL A C 1
ATOM 3372 O O . VAL A 1 408 ? -2.246 22.392 29.212 1.00 84.31 408 VAL A O 1
ATOM 3375 N N . PHE A 1 409 ? -2.467 20.232 29.778 1.00 87.00 409 PHE A N 1
ATOM 3376 C CA . PHE A 1 409 ? -2.811 20.429 31.179 1.00 87.00 409 PHE A CA 1
ATOM 3377 C C . PHE A 1 409 ? -1.574 20.179 32.045 1.00 87.00 409 PHE A C 1
ATOM 3379 O O . PHE A 1 409 ? -0.903 19.157 31.898 1.00 87.00 409 PHE A O 1
ATOM 3386 N N . VAL A 1 410 ? -1.278 21.099 32.962 1.00 85.56 410 VAL A N 1
ATOM 3387 C CA . VAL A 1 410 ? -0.208 20.930 33.952 1.00 85.56 410 VAL A CA 1
ATOM 3388 C C . VAL A 1 410 ? -0.836 20.498 35.272 1.00 85.56 410 VAL A C 1
ATOM 3390 O O . VAL A 1 410 ? -1.640 21.226 35.852 1.00 85.56 410 VAL A O 1
ATOM 3393 N N . ILE A 1 411 ? -0.475 19.308 35.743 1.00 85.75 411 ILE A N 1
ATOM 3394 C CA . ILE A 1 411 ? -0.927 18.760 37.021 1.00 85.75 411 ILE A CA 1
ATOM 3395 C C . ILE A 1 411 ? -0.006 19.301 38.117 1.00 85.75 411 ILE A C 1
ATOM 3397 O O . ILE A 1 411 ? 1.166 18.928 38.199 1.00 85.75 411 ILE A O 1
ATOM 3401 N N . LEU A 1 412 ? -0.541 20.211 38.935 1.00 81.12 412 LEU A N 1
ATOM 3402 C CA . LEU A 1 412 ? 0.167 20.846 40.046 1.00 81.12 412 LEU A CA 1
ATOM 3403 C C . LEU A 1 412 ? 0.047 19.994 41.314 1.00 81.12 412 LEU A C 1
ATOM 3405 O O . LEU A 1 412 ? -1.053 19.847 41.840 1.00 81.12 412 LEU A O 1
ATOM 3409 N N . GLY A 1 413 ? 1.180 19.526 41.846 1.00 66.38 413 GLY A N 1
ATOM 3410 C CA . GLY A 1 413 ? 1.253 18.882 43.160 1.00 66.38 413 GLY A CA 1
ATOM 3411 C C . GLY A 1 413 ? 0.661 17.464 43.231 1.00 66.38 413 GLY A C 1
ATOM 3412 O O . GLY A 1 413 ? -0.500 17.240 42.918 1.00 66.38 413 GLY A O 1
ATOM 3413 N N . LEU A 1 414 ? 1.474 16.542 43.765 1.00 49.91 414 LEU A N 1
ATOM 3414 C CA . LEU A 1 414 ? 1.307 15.079 43.871 1.00 49.91 414 LEU A CA 1
ATOM 3415 C C . LEU A 1 414 ? 1.677 14.314 42.592 1.00 49.91 414 LEU A C 1
ATOM 3417 O O . LEU A 1 414 ? 0.913 14.220 41.635 1.00 49.91 414 LEU A O 1
ATOM 3421 N N . GLN A 1 415 ? 2.864 13.696 42.625 1.00 52.41 415 GLN A N 1
ATOM 3422 C CA . GLN A 1 415 ? 3.165 12.578 41.739 1.00 52.41 415 GLN A CA 1
ATOM 3423 C C . GLN A 1 415 ? 2.174 11.445 42.047 1.00 52.41 415 GLN A C 1
ATOM 3425 O O . GLN A 1 415 ? 2.004 11.110 43.223 1.00 52.41 415 GLN A O 1
ATOM 3430 N N . PRO A 1 416 ? 1.523 10.840 41.040 1.00 51.78 416 PRO A N 1
ATOM 3431 C CA . PRO A 1 416 ? 0.786 9.608 41.250 1.00 51.78 416 PRO A CA 1
ATOM 3432 C C . PRO A 1 416 ? 1.803 8.504 41.558 1.00 51.78 416 PRO A C 1
ATOM 3434 O O . PRO A 1 416 ? 2.363 7.877 40.662 1.00 51.78 416 PRO A O 1
ATOM 3437 N N . GLU A 1 417 ? 2.106 8.302 42.839 1.00 45.28 417 GLU A N 1
ATOM 3438 C CA . GLU A 1 417 ? 2.904 7.168 43.295 1.00 45.28 417 GLU A CA 1
ATOM 3439 C C . GLU A 1 417 ? 2.139 5.879 42.977 1.00 45.28 417 GLU A C 1
ATOM 3441 O O . GLU A 1 417 ? 1.155 5.591 43.644 1.00 45.28 417 GLU A O 1
ATOM 3446 N N . HIS A 1 418 ? 2.574 5.150 41.941 1.00 43.53 418 HIS A N 1
ATOM 3447 C CA . HIS A 1 418 ? 2.453 3.702 41.666 1.00 43.53 418 HIS A CA 1
ATOM 3448 C C . HIS A 1 418 ? 1.189 2.889 42.059 1.00 43.53 418 HIS A C 1
ATOM 3450 O O . HIS A 1 418 ? 1.207 1.666 41.909 1.00 43.53 418 HIS A O 1
ATOM 3456 N N . ASP A 1 419 ? 0.081 3.488 42.487 1.00 36.72 419 ASP A N 1
ATOM 3457 C CA . ASP A 1 419 ? -1.156 2.788 42.831 1.00 36.72 419 ASP A CA 1
ATOM 3458 C C . ASP A 1 419 ? -2.230 3.114 41.785 1.00 36.72 419 ASP A C 1
ATOM 3460 O O . ASP A 1 419 ? -2.684 4.250 41.651 1.00 36.72 419 ASP A O 1
ATOM 3464 N N . ASN A 1 420 ? -2.616 2.089 41.018 1.00 36.88 420 ASN A N 1
ATOM 3465 C CA . ASN A 1 420 ? -3.524 2.101 39.857 1.00 36.88 420 ASN A CA 1
ATOM 3466 C C . ASN A 1 420 ? -4.987 2.486 40.189 1.00 36.88 420 ASN A C 1
ATOM 3468 O O . ASN A 1 420 ? -5.927 1.913 39.633 1.00 36.88 420 ASN A O 1
ATOM 3472 N N . ARG A 1 421 ? -5.234 3.374 41.154 1.00 34.38 421 ARG A N 1
ATOM 3473 C CA . ARG A 1 421 ? -6.567 3.562 41.733 1.00 34.38 421 ARG A CA 1
ATOM 3474 C C . ARG A 1 421 ? -6.911 4.996 42.099 1.00 34.38 421 ARG A C 1
ATOM 3476 O O . ARG A 1 421 ? -7.345 5.190 43.217 1.00 34.38 421 ARG A O 1
ATOM 3483 N N . TYR A 1 422 ? -6.866 5.962 41.181 1.00 34.53 422 TYR A N 1
ATOM 3484 C CA . TYR A 1 422 ? -7.680 7.179 41.350 1.00 34.53 422 TYR A CA 1
ATOM 3485 C C . TYR A 1 422 ? -8.187 7.736 40.016 1.00 34.53 422 TYR A C 1
ATOM 3487 O O . TYR A 1 422 ? -7.435 7.893 39.059 1.00 34.53 422 TYR A O 1
ATOM 3495 N N . TRP A 1 423 ? -9.492 8.007 39.986 1.00 34.88 423 TRP A N 1
ATOM 3496 C CA . TRP A 1 423 ? -10.172 8.831 38.991 1.00 34.88 423 TRP A CA 1
ATOM 3497 C C . TRP A 1 423 ? -9.988 10.308 39.355 1.00 34.88 423 TRP A C 1
ATOM 3499 O O . TRP A 1 423 ? -10.089 10.656 40.532 1.00 34.88 423 TRP A O 1
ATOM 3509 N N . TRP A 1 424 ? -9.799 11.162 38.350 1.00 39.31 424 TRP A N 1
ATOM 3510 C CA . TRP A 1 424 ? -9.938 12.612 38.479 1.00 39.31 424 TRP A CA 1
ATOM 3511 C C . TRP A 1 424 ? -11.032 13.063 37.521 1.00 39.31 424 TRP A C 1
ATOM 3513 O O . TRP A 1 424 ? -10.884 12.931 36.308 1.00 39.31 424 TRP A O 1
ATOM 3523 N N . ASP A 1 425 ? -12.132 13.560 38.072 1.00 32.69 425 ASP A N 1
ATOM 3524 C CA . ASP A 1 425 ? -13.169 14.226 37.296 1.00 32.69 425 ASP A CA 1
ATOM 3525 C C . ASP A 1 425 ? -12.763 15.699 37.156 1.00 32.69 425 ASP A C 1
ATOM 3527 O O . ASP A 1 425 ? -12.808 16.464 38.121 1.00 32.69 425 ASP A O 1
ATOM 3531 N N . MET A 1 426 ? -12.225 16.072 35.991 1.00 42.53 426 MET A N 1
ATOM 3532 C CA . MET A 1 426 ? -11.744 17.435 35.716 1.00 42.53 426 MET A CA 1
ATOM 3533 C C . MET A 1 426 ? -12.849 18.357 35.171 1.00 42.53 426 MET A C 1
ATOM 3535 O O . MET A 1 426 ? -12.531 19.413 34.625 1.00 42.53 426 MET A O 1
ATOM 3539 N N . GLU A 1 427 ? -14.132 17.998 35.300 1.00 36.50 427 GLU A N 1
ATOM 3540 C CA . GLU A 1 427 ? -15.227 18.816 34.755 1.00 36.50 427 GLU A CA 1
ATOM 3541 C C . GLU A 1 427 ? -15.431 20.164 35.480 1.00 36.50 427 GLU A C 1
ATOM 3543 O O . GLU A 1 427 ? -15.925 21.092 34.848 1.00 36.50 427 GLU A O 1
ATOM 3548 N N . ASP A 1 428 ? -14.951 20.341 36.722 1.00 32.09 428 ASP A N 1
ATOM 3549 C CA . ASP A 1 428 ? -15.257 21.541 37.533 1.00 32.09 428 ASP A CA 1
ATOM 3550 C C . ASP A 1 428 ? -14.047 22.307 38.106 1.00 32.09 428 ASP A C 1
ATOM 3552 O O . ASP A 1 428 ? -14.207 23.201 38.941 1.00 32.09 428 ASP A O 1
ATOM 3556 N N . THR A 1 429 ? -12.815 22.019 37.670 1.00 32.94 429 THR A N 1
ATOM 3557 C CA . THR A 1 429 ? -11.654 22.810 38.125 1.00 32.94 429 THR A CA 1
ATOM 3558 C C . THR A 1 429 ? -11.209 23.769 37.027 1.00 32.94 429 THR A C 1
ATOM 3560 O O . THR A 1 429 ? -10.519 23.368 36.092 1.00 32.94 429 THR A O 1
ATOM 3563 N N . GLU A 1 430 ? -11.566 25.053 37.151 1.00 30.02 430 GLU A N 1
ATOM 3564 C CA . GLU A 1 430 ? -10.908 26.148 36.424 1.00 30.02 430 GLU A CA 1
ATOM 3565 C C . GLU A 1 430 ? -9.435 26.243 36.871 1.00 30.02 430 GLU A C 1
ATOM 3567 O O . GLU A 1 430 ? -9.031 27.116 37.640 1.00 30.02 430 GLU A O 1
ATOM 3572 N N . LEU A 1 431 ? -8.602 25.316 36.403 1.00 32.66 431 LEU A N 1
ATOM 3573 C CA . LEU A 1 431 ? -7.164 25.520 36.331 1.00 32.66 431 LEU A CA 1
ATOM 3574 C C . LEU A 1 431 ? -6.932 26.437 35.135 1.00 32.66 431 LEU A C 1
ATOM 3576 O O . LEU A 1 431 ? -7.222 26.071 33.997 1.00 32.66 431 LEU A O 1
ATOM 3580 N N . GLY A 1 432 ? -6.486 27.662 35.418 1.00 27.70 432 GLY A N 1
ATOM 3581 C CA . GLY A 1 432 ? -6.292 28.706 34.419 1.00 27.70 432 GLY A CA 1
ATOM 3582 C C . GLY A 1 432 ? -5.539 28.177 33.201 1.00 27.70 432 GLY A C 1
ATOM 3583 O O . GLY A 1 432 ? -4.374 27.797 33.298 1.00 27.70 432 GLY A O 1
ATOM 3584 N N . ALA A 1 433 ? -6.217 28.158 32.055 1.00 27.67 433 ALA A N 1
ATOM 3585 C CA . ALA A 1 433 ? -5.578 27.907 30.779 1.00 27.67 433 ALA A CA 1
ATOM 3586 C C . ALA A 1 433 ? -4.599 29.059 30.508 1.00 27.67 433 ALA A C 1
ATOM 3588 O O . ALA A 1 433 ? -5.012 30.193 30.263 1.00 27.67 433 ALA A O 1
ATOM 3589 N N . LEU A 1 434 ? -3.299 28.782 30.581 1.00 29.80 434 LEU A N 1
ATOM 3590 C CA . LEU A 1 434 ? -2.301 29.623 29.929 1.00 29.80 434 LEU A CA 1
ATOM 3591 C C . LEU A 1 434 ? -2.381 29.313 28.430 1.00 29.80 434 LEU A C 1
ATOM 3593 O O . LEU A 1 434 ? -2.076 28.197 28.015 1.00 29.80 434 LEU A O 1
ATOM 3597 N N . VAL A 1 435 ? -2.893 30.284 27.667 1.00 29.61 435 VAL A N 1
ATOM 3598 C CA . VAL A 1 435 ? -2.980 30.263 26.194 1.00 29.61 435 VAL A CA 1
ATOM 3599 C C . VAL A 1 435 ? -1.596 30.365 25.571 1.00 29.61 435 VAL A C 1
ATOM 3601 O O . VAL A 1 435 ? -0.814 31.222 26.045 1.00 29.61 435 VAL A O 1
#